Protein 5OQT (pdb70)

Sequence (483 aa):
LFRKKPIQLLMKESGAKGASLRKELGAFDLTMLGIGAIIGTGIFVLTGVAAAEHAGPALVLSFILSGLACVFAALCYAEFASTVPVSGSAYTYSYATFGELIAWILGWDLILEYGVASSAVAVGWSGYFQGLLSGELPKALTSAYDPAKGTFIDLPAIIIVLFITFLLNLGAKKSARFNAVIVAIKVAVVLLFLAVGVWYVKPENWTPFMPYGFSGVATGAATVFFAYIGFDAVSTAAEEVRNPQRDMPIGIIVSLLVCTLLYIAVSLVLTGIVPYEQLNVKNPVAFALNYIHQDWVAGFISLGAIAGITTVLLVMMYGQTRLFYAISRDGLLPKVFARISPTRQVPYVNTWLTGAAVAVFAGIIPLNKLAELTNIGTLFAFITVSIGVLVLRKTQPDLKRAFRVPFVPVVPILAVLFCGYLVLQLPAMTWIGFVSWLLIGLVIYFIYGRKHSELNMLGNMNVFMAVLGIILFSGFLAAYFSH

InterPro domains:
  IPR002293 Amino acid/polyamine transporter I [PF13520] (27-433)

Radius of gyration: 21.96 Å; Cα contacts (8 Å, |Δi|>4): 855; chains: 2; bounding box: 54×54×60 Å

Foldseek 3Di:
DQAADALVVLCVVQCVVLVVAAADDFLVLLLLQQLLQQAALLLFFLLLQLLQPFFPLLLLVLLVLLLLLVLLLLLLQLQVCLQRVGLAFLLNLCRHQGRDVRSLLLLLLLLLLLLLLLLLLLLLLLQLVCVLCVCPHDDQQCCAADDPDGHHWNVSSLVLLVVLLVVVVVVDDDDSVVSVVLSCLQVVLLVLLLVVLVVQFACVLCVCPGVVHVLSSLLSSLLSSSSQPRLRLSSNCSSHHDNSSNSSSSSSNVSSVVVSVSSSSSSNSLSRQDRSNPSNGSGSSLVSCVSVPVNVSSSSSSVSNNSSSSSNSNSSLVNSQVSVVVCCQQQLDPWDWDAPDPPRIDTDDPSVVSSNSSSVCSIHPHSRLSSLLSSLSVLVSSLSSLVSQLSCCVPVVVGDGPRHNPDNNVSSVVSNVSSVSSNVSGDPVSCVVSVVSSVVSVVSCVVGVCRGDPVD/DVVVVVVVVVVVVVCVVVVVVVVVPDD

Organism: Geobacillus kaustophilus (strain HTA426) (NCBI:txid235909)

Secondary structure (DSSP, 8-state):
---PPPHHHHHHHHHHHTSSS---B-HHHHHHHHHHHHSSHIIIIIHHHHIIIIIGGGHHHHHHHHHHHHHHHHHHHHHHHHHS-SS--HHHHHHHHT-HHHHHHHHHHHHHHHHHHHHHHHHHHHHHHHHHH------GGGSS---SSS----HHHHHHHHHHHHHHHHT----HHHHHHHHHHHHHHHHHHHHHHGGG--GGGTSS--TTHHHHHHHHHHHTTGGGTTGGGGGGGGGGBSSHHHHHHHHHHHHHHHHHHHHHHHHHHHHHHS-GGG--SSSHHHHHHHHTT-HHHHHHHHHHHHHHHHHHHHHHHHHHHHHHHHHHHTTSSPPEEEEEETTEEEEE--HHHHHHHHHHHHHHS-HHHHHHHHHHHHHHHHHHHHHHHHHHHHSSTTS--SS--SSTTHHHHHHHHHHHHHHTTS-TTHHHHHHHHHHHHHHHIIIIITSSTT--/--HHHHHHHHHHHHHHHHHHHHHHS--

Nearest PDB structures (foldseek):
  5oqt-assembly1_A  TM=1.002E+00  e=1.390E-64  Geobacillus kaustophilus HTA426
  6f34-assembly1_A  TM=1.001E+00  e=1.609E-62  Geobacillus kaustophilus HTA426
  3gi8-assembly1_C  TM=8.543E-01  e=3.246E-16  Methanocaldococcus jannaschii
  3gi9-assembly1_C  TM=8.121E-01  e=2.290E-16  Methanocaldococcus jannaschii
  6irs-assembly1_B  TM=8.116E-01  e=5.097E-14  Homo sapiens

Solvent-accessible surface area: 20374 Å² total

Structure (mmCIF, N/CA/C/O backbone):
data_5OQT
#
_entry.id   5OQT
#
_cell.length_a   76.923
_cell.length_b   83.148
_cell.length_c   119.744
_cell.angle_alpha   90.00
_cell.angle_beta   90.00
_cell.angle_gamma   90.00
#
_symmetry.space_group_name_H-M   'P 21 21 21'
#
loop_
_entity.id
_entity.type
_entity.pdbx_description
1 polymer 'Amino acid transporter'
2 polymer 'Uncharacterized protein YneM'
3 non-polymer '(2R)-2,3-dihydroxypropyl (9Z)-octadec-9-enoate'
4 non-polymer 'ACETATE ION'
5 non-polymer 'CHLORIDE ION'
6 non-polymer ALANINE
7 non-polymer CHOLESTEROL
8 water water
#
loop_
_atom_site.group_PDB
_atom_site.id
_atom_site.type_symbol
_atom_site.label_atom_id
_atom_site.label_alt_id
_atom_site.label_comp_id
_atom_site.label_asym_id
_atom_site.label_entity_id
_atom_site.label_seq_id
_atom_site.pdbx_PDB_ins_code
_atom_site.Cartn_x
_atom_site.Cartn_y
_atom_site.Cartn_z
_atom_site.occupancy
_atom_site.B_iso_or_equiv
_atom_site.auth_seq_id
_atom_site.auth_comp_id
_atom_site.auth_asym_id
_atom_site.auth_atom_id
_atom_site.pdbx_PDB_model_num
ATOM 1 N N . LEU A 1 3 ? -9.192 -25.427 4.732 1.00 107.52 3 LEU A N 1
ATOM 2 C CA . LEU A 1 3 ? -9.127 -25.063 6.148 1.00 105.54 3 LEU A CA 1
ATOM 3 C C . LEU A 1 3 ? -8.431 -23.723 6.366 1.00 108.12 3 LEU A C 1
ATOM 4 O O . LEU A 1 3 ? -9.021 -22.831 6.976 1.00 106.45 3 LEU A O 1
ATOM 9 N N . PHE A 1 4 ? -7.177 -23.579 5.881 1.00 104.87 4 PHE A N 1
ATOM 10 C CA . PHE A 1 4 ? -6.407 -22.337 6.027 1.00 102.65 4 PHE A CA 1
ATOM 11 C C . PHE A 1 4 ? -6.453 -21.448 4.738 1.00 102.36 4 PHE A C 1
ATOM 12 O O . PHE A 1 4 ? -5.505 -20.709 4.453 1.00 101.34 4 PHE A O 1
ATOM 20 N N . ARG A 1 5 ? -7.601 -21.486 4.012 1.00 96.29 5 ARG A N 1
ATOM 21 C CA . ARG A 1 5 ? -7.880 -20.685 2.815 1.00 95.27 5 ARG A CA 1
ATOM 22 C C . ARG A 1 5 ? -7.993 -19.180 3.143 1.00 93.67 5 ARG A C 1
ATOM 23 O O . ARG A 1 5 ? -9.031 -18.704 3.617 1.00 92.00 5 ARG A O 1
ATOM 31 N N . LYS A 1 6 ? -6.881 -18.453 2.910 1.00 86.96 6 LYS A N 1
ATOM 32 C CA . LYS A 1 6 ? -6.696 -17.019 3.164 1.00 83.60 6 LYS A CA 1
ATOM 33 C C . LYS A 1 6 ? -7.590 -16.128 2.300 1.00 87.98 6 LYS A C 1
ATOM 34 O O . LYS A 1 6 ? -7.897 -16.478 1.161 1.00 91.10 6 LYS A O 1
ATOM 40 N N . LYS A 1 7 ? -7.971 -14.958 2.832 1.00 81.90 7 LYS A N 1
ATOM 41 C CA . LYS A 1 7 ? -8.788 -13.960 2.144 1.00 81.54 7 LYS A CA 1
ATOM 42 C C . LYS A 1 7 ? -7.848 -12.913 1.521 1.00 86.67 7 LYS A C 1
ATOM 43 O O . LYS A 1 7 ? -7.085 -12.281 2.260 1.00 84.12 7 LYS A O 1
ATOM 49 N N . PRO A 1 8 ? -7.853 -12.735 0.170 1.00 86.80 8 PRO A N 1
ATOM 50 C CA . PRO A 1 8 ? -6.934 -11.749 -0.441 1.00 87.28 8 PRO A CA 1
ATOM 51 C C . PRO A 1 8 ? -7.222 -10.318 -0.001 1.00 90.47 8 PRO A C 1
ATOM 52 O O . PRO A 1 8 ? -8.386 -9.919 0.071 1.00 89.90 8 PRO A O 1
ATOM 56 N N . ILE A 1 9 ? -6.160 -9.565 0.337 1.00 86.59 9 ILE A N 1
ATOM 57 C CA . ILE A 1 9 ? -6.270 -8.188 0.810 1.00 85.77 9 ILE A CA 1
ATOM 58 C C . ILE A 1 9 ? -7.047 -7.324 -0.217 1.00 92.58 9 ILE A C 1
ATOM 59 O O . ILE A 1 9 ? -7.927 -6.573 0.199 1.00 91.55 9 ILE A O 1
ATOM 64 N N . GLN A 1 10 ? -6.823 -7.531 -1.535 1.00 92.68 10 GLN A N 1
ATOM 65 C CA . GLN A 1 10 ? -7.534 -6.839 -2.630 1.00 94.65 10 GLN A CA 1
ATOM 66 C C . GLN A 1 10 ? -9.068 -6.890 -2.443 1.00 98.29 10 GLN A C 1
ATOM 67 O O . GLN A 1 10 ? -9.747 -5.894 -2.707 1.00 97.77 10 GLN A O 1
ATOM 73 N N . LEU A 1 11 ? -9.598 -8.059 -1.992 1.00 94.82 11 LEU A N 1
ATOM 74 C CA . LEU A 1 11 ? -11.023 -8.314 -1.749 1.00 94.53 11 LEU A CA 1
ATOM 75 C C . LEU A 1 11 ? -11.542 -7.511 -0.549 1.00 96.83 11 LEU A C 1
ATOM 76 O O . LEU A 1 11 ? -12.667 -7.008 -0.594 1.00 96.67 11 LEU A O 1
ATOM 81 N N . LEU A 1 12 ? -10.721 -7.380 0.508 1.00 91.98 12 LEU A N 1
ATOM 82 C CA . LEU A 1 12 ? -11.062 -6.615 1.714 1.00 90.42 12 LEU A CA 1
ATOM 83 C C . LEU A 1 12 ? -11.128 -5.116 1.417 1.00 96.77 12 LEU A C 1
ATOM 84 O O . LEU A 1 12 ? -11.906 -4.403 2.053 1.00 95.60 12 LEU A O 1
ATOM 89 N N . MET A 1 13 ? -10.324 -4.654 0.435 1.00 95.89 13 MET A N 1
ATOM 90 C CA . MET A 1 13 ? -10.272 -3.264 -0.017 1.00 97.11 13 MET A CA 1
ATOM 91 C C . MET A 1 13 ? -11.574 -2.910 -0.749 1.00 102.21 13 MET A C 1
ATOM 92 O O . MET A 1 13 ? -12.088 -1.808 -0.564 1.00 100.88 13 MET A O 1
ATOM 97 N N . LYS A 1 14 ? -12.093 -3.849 -1.580 1.00 101.27 14 LYS A N 1
ATOM 98 C CA . LYS A 1 14 ? -13.322 -3.712 -2.373 1.00 103.26 14 LYS A CA 1
ATOM 99 C C . LYS A 1 14 ? -14.582 -3.549 -1.517 1.00 107.00 14 LYS A C 1
ATOM 100 O O . LYS A 1 14 ? -15.423 -2.712 -1.841 1.00 107.49 14 LYS A O 1
ATOM 106 N N . GLU A 1 15 ? -14.722 -4.352 -0.445 1.00 102.72 15 GLU A N 1
ATOM 107 C CA . GLU A 1 15 ? -15.872 -4.300 0.470 1.00 102.20 15 GLU A CA 1
ATOM 108 C C . GLU A 1 15 ? -15.868 -3.003 1.298 1.00 106.41 15 GLU A C 1
ATOM 109 O O . GLU A 1 15 ? -16.925 -2.388 1.485 1.00 106.20 15 GLU A O 1
ATOM 115 N N . SER A 1 16 ? -14.666 -2.577 1.751 1.00 102.81 16 SER A N 1
ATOM 116 C CA . SER A 1 16 ? -14.420 -1.341 2.499 1.00 101.81 16 SER A CA 1
ATOM 117 C C . SER A 1 16 ? -14.622 -0.134 1.569 1.00 110.02 16 SER A C 1
ATOM 118 O O . SER A 1 16 ? -15.104 0.910 2.007 1.00 109.71 16 SER A O 1
ATOM 121 N N . GLY A 1 17 ? -14.259 -0.308 0.300 1.00 110.18 17 GLY A N 1
ATOM 122 C CA . GLY A 1 17 ? -14.387 0.706 -0.740 1.00 113.25 17 GLY A CA 1
ATOM 123 C C . GLY A 1 17 ? -15.801 0.887 -1.257 1.00 121.60 17 GLY A C 1
ATOM 124 O O . GLY A 1 17 ? -16.097 1.909 -1.884 1.00 123.10 17 GLY A O 1
ATOM 125 N N . ALA A 1 18 ? -16.679 -0.115 -1.019 1.00 119.53 18 ALA A N 1
ATOM 126 C CA . ALA A 1 18 ? -18.090 -0.091 -1.422 1.00 121.51 18 ALA A CA 1
ATOM 127 C C . ALA A 1 18 ? -18.945 0.483 -0.289 1.00 125.37 18 ALA A C 1
ATOM 128 O O . ALA A 1 18 ? -19.908 1.205 -0.555 1.00 126.91 18 ALA A O 1
ATOM 130 N N . LYS A 1 19 ? -18.585 0.166 0.969 1.00 119.43 19 LYS A N 1
ATOM 131 C CA . LYS A 1 19 ? -19.272 0.661 2.159 1.00 118.14 19 LYS A CA 1
ATOM 132 C C . LYS A 1 19 ? -18.949 2.142 2.409 1.00 122.00 19 LYS A C 1
ATOM 133 O O . LYS A 1 19 ? -19.846 2.909 2.753 1.00 122.42 19 LYS A O 1
ATOM 139 N N . GLY A 1 20 ? -17.682 2.518 2.230 1.00 117.69 20 GLY A N 1
ATOM 140 C CA . GLY A 1 20 ? -17.201 3.877 2.460 1.00 117.15 20 GLY A CA 1
ATOM 141 C C . GLY A 1 20 ? -17.109 4.775 1.244 1.00 122.78 20 GLY A C 1
ATOM 142 O O . GLY A 1 20 ? -16.365 5.760 1.267 1.00 122.24 20 GLY A O 1
ATOM 143 N N . ALA A 1 21 ? -17.870 4.455 0.183 1.00 121.19 21 ALA A N 1
ATOM 144 C CA . ALA A 1 21 ? -17.906 5.240 -1.053 1.00 123.37 21 ALA A CA 1
ATOM 145 C C . ALA A 1 21 ? -18.767 6.487 -0.868 1.00 128.09 21 ALA A C 1
ATOM 146 O O . ALA A 1 21 ? -18.376 7.575 -1.297 1.00 128.93 21 ALA A O 1
ATOM 148 N N . SER A 1 22 ? -19.935 6.321 -0.220 1.00 124.19 22 SER A N 1
ATOM 149 C CA . SER A 1 22 ? -20.895 7.388 0.062 1.00 125.00 22 SER A CA 1
ATOM 150 C C . SER A 1 22 ? -20.434 8.298 1.213 1.00 126.32 22 SER A C 1
ATOM 151 O O . SER A 1 22 ? -20.547 9.523 1.099 1.00 127.51 22 SER A O 1
ATOM 154 N N . LEU A 1 23 ? -19.915 7.684 2.309 1.00 118.61 23 LEU A N 1
ATOM 155 C CA . LEU A 1 23 ? -19.424 8.297 3.552 1.00 115.56 23 LEU A CA 1
ATOM 156 C C . LEU A 1 23 ? -18.373 9.398 3.346 1.00 117.80 23 LEU A C 1
ATOM 157 O O . LEU A 1 23 ? -17.468 9.230 2.526 1.00 117.88 23 LEU A O 1
ATOM 162 N N . ARG A 1 24 ? -18.484 10.513 4.111 1.00 112.81 24 ARG A N 1
ATOM 163 C CA . ARG A 1 24 ? -17.554 11.652 4.051 1.00 112.16 24 ARG A CA 1
ATOM 164 C C . ARG A 1 24 ? -16.319 11.428 4.931 1.00 112.19 24 ARG A C 1
ATOM 165 O O . ARG A 1 24 ? -16.428 10.893 6.041 1.00 110.26 24 ARG A O 1
ATOM 173 N N . LYS A 1 25 ? -15.152 11.874 4.436 1.00 107.22 25 LYS A N 1
ATOM 174 C CA . LYS A 1 25 ? -13.872 11.739 5.123 1.00 104.36 25 LYS A CA 1
ATOM 175 C C . LYS A 1 25 ? -13.371 13.083 5.666 1.00 108.23 25 LYS A C 1
ATOM 176 O O . LYS A 1 25 ? -13.240 14.050 4.918 1.00 109.91 25 LYS A O 1
ATOM 182 N N . GLU A 1 26 ? -13.138 13.144 6.981 1.00 102.51 26 GLU A N 1
ATOM 183 C CA . GLU A 1 26 ? -12.673 14.337 7.692 1.00 102.06 26 GLU A CA 1
ATOM 184 C C . GLU A 1 26 ? -11.692 13.912 8.791 1.00 101.26 26 GLU A C 1
ATOM 185 O O . GLU A 1 26 ? -10.669 14.577 9.004 1.00 101.70 26 GLU A O 1
ATOM 191 N N . LEU A 1 27 ? -12.051 12.831 9.513 1.00 92.60 27 LEU A N 1
ATOM 192 C CA . LEU A 1 27 ? -11.340 12.261 10.651 1.00 88.76 27 LEU A CA 1
ATOM 193 C C . LEU A 1 27 ? -9.830 12.160 10.454 1.00 89.45 27 LEU A C 1
ATOM 194 O O . LEU A 1 27 ? -9.360 11.674 9.420 1.00 89.49 27 LEU A O 1
ATOM 199 N N . GLY A 1 28 ? -9.103 12.687 11.435 1.00 83.35 28 GLY A N 1
ATOM 200 C CA . GLY A 1 28 ? -7.647 12.674 11.475 1.00 82.25 28 GLY A CA 1
ATOM 201 C C . GLY A 1 28 ? -7.122 11.972 12.713 1.00 82.39 28 GLY A C 1
ATOM 202 O O . GLY A 1 28 ? -7.874 11.260 13.389 1.00 81.19 28 GLY A O 1
ATOM 203 N N . ALA A 1 29 ? -5.822 12.172 13.018 1.00 76.38 29 ALA A N 1
ATOM 204 C CA . ALA A 1 29 ? -5.134 11.565 14.161 1.00 73.10 29 ALA A CA 1
ATOM 205 C C . ALA A 1 29 ? -5.745 11.939 15.508 1.00 75.34 29 ALA A C 1
ATOM 206 O O . ALA A 1 29 ? -5.749 11.097 16.403 1.00 74.76 29 ALA A O 1
ATOM 208 N N . PHE A 1 30 ? -6.273 13.173 15.658 1.00 71.04 30 PHE A N 1
ATOM 209 C CA . PHE A 1 30 ? -6.891 13.606 16.911 1.00 69.80 30 PHE A CA 1
ATOM 210 C C . PHE A 1 30 ? -8.222 12.882 17.166 1.00 72.14 30 PHE A C 1
ATOM 211 O O . PHE A 1 30 ? -8.442 12.376 18.280 1.00 70.34 30 PHE A O 1
ATOM 219 N N . ASP A 1 31 ? -9.109 12.863 16.137 1.00 67.84 31 ASP A N 1
ATOM 220 C CA . ASP A 1 31 ? -10.443 12.257 16.183 1.00 66.80 31 ASP A CA 1
ATOM 221 C C . ASP A 1 31 ? -10.389 10.779 16.494 1.00 68.40 31 ASP A C 1
ATOM 222 O O . ASP A 1 31 ? -11.295 10.255 17.145 1.00 67.00 31 ASP A O 1
ATOM 227 N N . LEU A 1 32 ? -9.324 10.113 16.028 1.00 64.50 32 LEU A N 1
ATOM 228 C CA . LEU A 1 32 ? -9.086 8.691 16.247 1.00 62.77 32 LEU A CA 1
ATOM 229 C C . LEU A 1 32 ? -8.500 8.424 17.633 1.00 66.13 32 LEU A C 1
ATOM 230 O O . LEU A 1 32 ? -8.766 7.362 18.186 1.00 65.86 32 LEU A O 1
ATOM 235 N N . THR A 1 33 ? -7.750 9.390 18.219 1.00 62.91 33 THR A N 1
ATOM 236 C CA . THR A 1 33 ? -7.201 9.272 19.584 1.00 61.90 33 THR A CA 1
ATOM 237 C C . THR A 1 33 ? -8.376 9.322 20.581 1.00 65.57 33 THR A C 1
ATOM 238 O O . THR A 1 33 ? -8.354 8.620 21.590 1.00 62.84 33 THR A O 1
ATOM 242 N N . MET A 1 34 ? -9.404 10.152 20.264 1.00 64.73 34 MET A N 1
ATOM 243 C CA . MET A 1 34 ? -10.653 10.326 21.020 1.00 64.72 34 MET A CA 1
ATOM 244 C C . MET A 1 34 ? -11.456 9.043 20.961 1.00 67.03 34 MET A C 1
ATOM 245 O O . MET A 1 34 ? -11.968 8.601 21.985 1.00 65.85 34 MET A O 1
ATOM 250 N N . LEU A 1 35 ? -11.539 8.437 19.760 1.00 64.29 35 LEU A N 1
ATOM 251 C CA . LEU A 1 35 ? -12.208 7.168 19.492 1.00 64.58 35 LEU A CA 1
ATOM 252 C C . LEU A 1 35 ? -11.579 6.096 20.383 1.00 66.33 35 LEU A C 1
ATOM 253 O O . LEU A 1 35 ? -12.300 5.378 21.080 1.00 65.63 35 LEU A O 1
ATOM 258 N N . GLY A 1 36 ? -10.245 6.050 20.381 1.00 61.43 36 GLY A N 1
ATOM 259 C CA . GLY A 1 36 ? -9.441 5.141 21.187 1.00 59.91 36 GLY A CA 1
ATOM 260 C C . GLY A 1 36 ? -9.616 5.337 22.682 1.00 62.13 36 GLY A C 1
ATOM 261 O O . GLY A 1 36 ? -9.913 4.362 23.372 1.00 62.68 36 GLY A O 1
ATOM 262 N N . ILE A 1 37 ? -9.467 6.595 23.199 1.00 56.37 37 ILE A N 1
ATOM 263 C CA . ILE A 1 37 ? -9.618 6.919 24.638 1.00 54.98 37 ILE A CA 1
ATOM 264 C C . ILE A 1 37 ? -11.045 6.604 25.121 1.00 57.95 37 ILE A C 1
ATOM 265 O O . ILE A 1 37 ? -11.216 6.020 26.194 1.00 55.84 37 ILE A O 1
ATOM 270 N N . GLY A 1 38 ? -12.029 6.941 24.289 1.00 56.01 38 GLY A N 1
ATOM 271 C CA . GLY A 1 38 ? -13.437 6.647 24.531 1.00 56.42 38 GLY A CA 1
ATOM 272 C C . GLY A 1 38 ? -13.684 5.166 24.739 1.00 59.36 38 GLY A C 1
ATOM 273 O O . GLY A 1 38 ? -14.415 4.780 25.650 1.00 59.74 38 GLY A O 1
ATOM 274 N N . ALA A 1 39 ? -13.030 4.321 23.936 1.00 54.27 39 ALA A N 1
ATOM 275 C CA . ALA A 1 39 ? -13.163 2.878 24.060 1.00 53.41 39 ALA A CA 1
ATOM 276 C C . ALA A 1 39 ? -12.276 2.263 25.173 1.00 57.96 39 ALA A C 1
ATOM 277 O O . ALA A 1 39 ? -12.594 1.160 25.638 1.00 58.51 39 ALA A O 1
ATOM 279 N N . ILE A 1 40 ? -11.213 2.975 25.637 1.00 53.29 40 ILE A N 1
ATOM 280 C CA . ILE A 1 40 ? -10.289 2.440 26.656 1.00 52.21 40 ILE A CA 1
ATOM 281 C C . ILE A 1 40 ? -10.685 2.802 28.136 1.00 54.16 40 ILE A C 1
ATOM 282 O O . ILE A 1 40 ? -10.790 1.882 28.954 1.00 53.21 40 ILE A O 1
ATOM 287 N N . ILE A 1 41 ? -10.839 4.103 28.491 1.00 49.66 41 ILE A N 1
ATOM 288 C CA . ILE A 1 41 ? -11.176 4.512 29.872 1.00 48.43 41 ILE A CA 1
ATOM 289 C C . ILE A 1 41 ? -12.617 4.136 30.201 1.00 50.91 41 ILE A C 1
ATOM 290 O O . ILE A 1 41 ? -13.527 4.639 29.560 1.00 51.81 41 ILE A O 1
ATOM 295 N N . GLY A 1 42 ? -12.809 3.273 31.188 1.00 45.99 42 GLY A N 1
ATOM 296 C CA . GLY A 1 42 ? -14.138 2.837 31.607 1.00 46.51 42 GLY A CA 1
ATOM 297 C C . GLY A 1 42 ? -14.162 2.090 32.927 1.00 51.36 42 GLY A C 1
ATOM 298 O O . GLY A 1 42 ? -13.475 2.475 33.877 1.00 51.06 42 GLY A O 1
ATOM 299 N N . THR A 1 43 ? -14.927 0.987 32.973 1.00 48.82 43 THR A N 1
ATOM 300 C CA . THR A 1 43 ? -15.116 0.100 34.131 1.00 49.19 43 THR A CA 1
ATOM 301 C C . THR A 1 43 ? -13.809 -0.482 34.707 1.00 53.38 43 THR A C 1
ATOM 302 O O . THR A 1 43 ? -13.721 -0.703 35.923 1.00 53.68 43 THR A O 1
ATOM 306 N N . GLY A 1 44 ? -12.830 -0.725 33.842 1.00 48.75 44 GLY A N 1
ATOM 307 C CA . GLY A 1 44 ? -11.532 -1.261 34.230 1.00 47.85 44 GLY A CA 1
ATOM 308 C C . GLY A 1 44 ? -10.836 -0.418 35.276 1.00 50.65 44 GLY A C 1
ATOM 309 O O . GLY A 1 44 ? -10.534 -0.919 36.359 1.00 49.55 44 GLY A O 1
ATOM 310 N N . ILE A 1 45 ? -10.620 0.882 34.978 1.00 46.80 45 ILE A N 1
ATOM 311 C CA . ILE A 1 45 ? -9.958 1.819 35.898 1.00 45.91 45 ILE A CA 1
ATOM 312 C C . ILE A 1 45 ? -10.920 2.323 36.983 1.00 53.07 45 ILE A C 1
ATOM 313 O O . ILE A 1 45 ? -10.512 2.498 38.125 1.00 53.21 45 ILE A O 1
ATOM 318 N N . PHE A 1 46 ? -12.187 2.563 36.633 1.00 51.21 46 PHE A N 1
ATOM 319 C CA . PHE A 1 46 ? -13.143 3.083 37.591 1.00 52.18 46 PHE A CA 1
ATOM 320 C C . PHE A 1 46 ? -13.582 2.078 38.639 1.00 58.23 46 PHE A C 1
ATOM 321 O O . PHE A 1 46 ? -13.820 2.495 39.771 1.00 57.93 46 PHE A O 1
ATOM 329 N N . VAL A 1 47 ? -13.691 0.767 38.292 1.00 56.33 47 VAL A N 1
ATOM 330 C CA . VAL A 1 47 ? -14.166 -0.253 39.250 1.00 57.30 47 VAL A CA 1
ATOM 331 C C . VAL A 1 47 ? -13.104 -1.316 39.601 1.00 61.58 47 VAL A C 1
ATOM 332 O O . VAL A 1 47 ? -12.768 -1.445 40.776 1.00 61.45 47 VAL A O 1
ATOM 336 N N . LEU A 1 48 ? -12.607 -2.085 38.607 1.00 59.25 48 LEU A N 1
ATOM 337 C CA . LEU A 1 48 ? -11.642 -3.190 38.805 1.00 59.35 48 LEU A CA 1
ATOM 338 C C . LEU A 1 48 ? -10.422 -2.828 39.659 1.00 63.08 48 LEU A C 1
ATOM 339 O O . LEU A 1 48 ? -9.988 -3.654 40.452 1.00 64.46 48 LEU A O 1
ATOM 344 N N . THR A 1 49 ? -9.928 -1.588 39.542 1.00 58.10 49 THR A N 1
ATOM 345 C CA . THR A 1 49 ? -8.762 -1.047 40.237 1.00 57.83 49 THR A CA 1
ATOM 346 C C . THR A 1 49 ? -8.885 -1.175 41.784 1.00 63.71 49 THR A C 1
ATOM 347 O O . THR A 1 49 ? -7.912 -1.571 42.428 1.00 63.78 49 THR A O 1
ATOM 351 N N . GLY A 1 50 ? -10.073 -0.901 42.338 1.00 61.20 50 GLY A N 1
ATOM 352 C CA . GLY A 1 50 ? -10.351 -1.002 43.768 1.00 61.72 50 GLY A CA 1
ATOM 353 C C . GLY A 1 50 ? -10.262 -2.422 44.280 1.00 66.33 50 GLY A C 1
ATOM 354 O O . GLY A 1 50 ? -9.444 -2.714 45.156 1.00 66.12 50 GLY A O 1
ATOM 355 N N . VAL A 1 51 ? -11.081 -3.317 43.704 1.00 63.80 51 VAL A N 1
ATOM 356 C CA . VAL A 1 51 ? -11.136 -4.753 44.031 1.00 64.75 51 VAL A CA 1
ATOM 357 C C . VAL A 1 51 ? -9.759 -5.428 43.852 1.00 65.36 51 VAL A C 1
ATOM 358 O O . VAL A 1 51 ? -9.361 -6.212 44.715 1.00 63.74 51 VAL A O 1
ATOM 362 N N . ALA A 1 52 ? -9.051 -5.129 42.721 1.00 60.62 52 ALA A N 1
ATOM 363 C CA . ALA A 1 52 ? -7.728 -5.684 42.410 1.00 60.01 52 ALA A CA 1
ATOM 364 C C . ALA A 1 52 ? -6.650 -5.259 43.423 1.00 66.51 52 ALA A C 1
ATOM 365 O O . ALA A 1 52 ? -5.906 -6.122 43.887 1.00 67.22 52 ALA A O 1
ATOM 367 N N . ALA A 1 53 ? -6.600 -3.965 43.823 1.00 63.16 53 ALA A N 1
ATOM 368 C CA . ALA A 1 53 ? -5.646 -3.508 44.845 1.00 63.51 53 ALA A CA 1
ATOM 369 C C . ALA A 1 53 ? -5.927 -4.159 46.215 1.00 69.13 53 ALA A C 1
ATOM 370 O O . ALA A 1 53 ? -4.997 -4.565 46.899 1.00 69.63 53 ALA A O 1
ATOM 372 N N . ALA A 1 54 ? -7.208 -4.290 46.590 1.00 66.38 54 ALA A N 1
ATOM 373 C CA . ALA A 1 54 ? -7.622 -4.842 47.881 1.00 67.74 54 ALA A CA 1
ATOM 374 C C . ALA A 1 54 ? -7.418 -6.332 48.042 1.00 73.48 54 ALA A C 1
ATOM 375 O O . ALA A 1 54 ? -7.200 -6.779 49.166 1.00 74.50 54 ALA A O 1
ATOM 377 N N . GLU A 1 55 ? -7.532 -7.112 46.948 1.00 70.15 55 GLU A N 1
ATOM 378 C CA . GLU A 1 55 ? -7.481 -8.575 47.029 1.00 70.76 55 GLU A CA 1
ATOM 379 C C . GLU A 1 55 ? -6.375 -9.260 46.218 1.00 72.98 55 GLU A C 1
ATOM 380 O O . GLU A 1 55 ? -6.187 -10.466 46.375 1.00 73.52 55 GLU A O 1
ATOM 386 N N . HIS A 1 56 ? -5.653 -8.529 45.354 1.00 68.06 56 HIS A N 1
ATOM 387 C CA . HIS A 1 56 ? -4.618 -9.163 44.534 1.00 67.13 56 HIS A CA 1
ATOM 388 C C . HIS A 1 56 ? -3.208 -8.635 44.761 1.00 68.66 56 HIS A C 1
ATOM 389 O O . HIS A 1 56 ? -2.343 -9.435 45.081 1.00 69.03 56 HIS A O 1
ATOM 396 N N . ALA A 1 57 ? -2.962 -7.314 44.578 1.00 63.63 57 ALA A N 1
ATOM 397 C CA . ALA A 1 57 ? -1.618 -6.714 44.650 1.00 63.35 57 ALA A CA 1
ATOM 398 C C . ALA A 1 57 ? -1.331 -5.770 45.830 1.00 66.64 57 ALA A C 1
ATOM 399 O O . ALA A 1 57 ? -0.215 -5.789 46.365 1.00 66.51 57 ALA A O 1
ATOM 401 N N . GLY A 1 58 ? -2.305 -4.933 46.174 1.00 62.51 58 GLY A N 1
ATOM 402 C CA . GLY A 1 58 ? -2.163 -3.911 47.202 1.00 62.82 58 GLY A CA 1
ATOM 403 C C . GLY A 1 58 ? -1.598 -2.648 46.580 1.00 65.87 58 GLY A C 1
ATOM 404 O O . GLY A 1 58 ? -1.861 -2.378 45.404 1.00 63.80 58 GLY A O 1
ATOM 405 N N . PRO A 1 59 ? -0.760 -1.869 47.307 1.00 63.17 59 PRO A N 1
ATOM 406 C CA . PRO A 1 59 ? -0.153 -0.670 46.691 1.00 62.54 59 PRO A CA 1
ATOM 407 C C . PRO A 1 59 ? 0.658 -0.982 45.424 1.00 66.25 59 PRO A C 1
ATOM 408 O O . PRO A 1 59 ? 0.732 -0.137 44.527 1.00 65.82 59 PRO A O 1
ATOM 412 N N . ALA A 1 60 ? 1.212 -2.214 45.325 1.00 62.93 60 ALA A N 1
ATOM 413 C CA . ALA A 1 60 ? 2.006 -2.693 44.187 1.00 62.77 60 ALA A CA 1
ATOM 414 C C . ALA A 1 60 ? 1.195 -2.873 42.879 1.00 67.50 60 ALA A C 1
ATOM 415 O O . ALA A 1 60 ? 1.744 -3.336 41.874 1.00 66.35 60 ALA A O 1
ATOM 417 N N . LEU A 1 61 ? -0.100 -2.460 42.889 1.00 65.07 61 LEU A N 1
ATOM 418 C CA . LEU A 1 61 ? -1.015 -2.496 41.745 1.00 64.25 61 LEU A CA 1
ATOM 419 C C . LEU A 1 61 ? -0.454 -1.635 40.605 1.00 67.83 61 LEU A C 1
ATOM 420 O O . LEU A 1 61 ? -0.802 -1.842 39.436 1.00 67.15 61 LEU A O 1
ATOM 425 N N . VAL A 1 62 ? 0.447 -0.695 40.952 1.00 64.29 62 VAL A N 1
ATOM 426 C CA . VAL A 1 62 ? 1.131 0.169 39.995 1.00 63.42 62 VAL A CA 1
ATOM 427 C C . VAL A 1 62 ? 2.057 -0.671 39.066 1.00 67.13 62 VAL A C 1
ATOM 428 O O . VAL A 1 62 ? 2.072 -0.427 37.856 1.00 66.96 62 VAL A O 1
ATOM 432 N N . LEU A 1 63 ? 2.749 -1.706 39.620 1.00 63.24 63 LEU A N 1
ATOM 433 C CA . LEU A 1 63 ? 3.625 -2.614 38.859 1.00 62.87 63 LEU A CA 1
ATOM 434 C C . LEU A 1 63 ? 2.768 -3.584 38.067 1.00 64.93 63 LEU A C 1
ATOM 435 O O . LEU A 1 63 ? 3.169 -4.050 36.998 1.00 64.46 63 LEU A O 1
ATOM 440 N N . SER A 1 64 ? 1.582 -3.882 38.610 1.00 60.46 64 SER A N 1
ATOM 441 C CA . SER A 1 64 ? 0.560 -4.732 38.017 1.00 59.87 64 SER A CA 1
ATOM 442 C C . SER A 1 64 ? -0.069 -4.011 36.804 1.00 62.04 64 SER A C 1
ATOM 443 O O . SER A 1 64 ? -0.631 -4.662 35.927 1.00 61.89 64 SER A O 1
ATOM 446 N N . PHE A 1 65 ? 0.061 -2.674 36.747 1.00 56.78 65 PHE A N 1
ATOM 447 C CA . PHE A 1 65 ? -0.399 -1.870 35.619 1.00 55.33 65 PHE A CA 1
ATOM 448 C C . PHE A 1 65 ? 0.712 -1.732 34.605 1.00 57.31 65 PHE A C 1
ATOM 449 O O . PHE A 1 65 ? 0.432 -1.568 33.417 1.00 55.69 65 PHE A O 1
ATOM 457 N N . ILE A 1 66 ? 1.975 -1.766 35.075 1.00 54.07 66 ILE A N 1
ATOM 458 C CA . ILE A 1 66 ? 3.134 -1.661 34.193 1.00 54.47 66 ILE A CA 1
ATOM 459 C C . ILE A 1 66 ? 3.266 -2.936 33.350 1.00 60.40 66 ILE A C 1
ATOM 460 O O . ILE A 1 66 ? 3.251 -2.845 32.120 1.00 59.70 66 ILE A O 1
ATOM 465 N N . LEU A 1 67 ? 3.332 -4.115 34.012 1.00 58.71 67 LEU A N 1
ATOM 466 C CA . LEU A 1 67 ? 3.430 -5.434 33.370 1.00 58.91 67 LEU A CA 1
ATOM 467 C C . LEU A 1 67 ? 2.297 -5.619 32.340 1.00 63.32 67 LEU A C 1
ATOM 468 O O . LEU A 1 67 ? 2.574 -5.898 31.172 1.00 62.14 67 LEU A O 1
ATOM 473 N N . SER A 1 68 ? 1.039 -5.402 32.784 1.00 60.98 68 SER A N 1
ATOM 474 C CA . SER A 1 68 ? -0.197 -5.478 31.997 1.00 60.53 68 SER A CA 1
ATOM 475 C C . SER A 1 68 ? -0.186 -4.457 30.830 1.00 63.59 68 SER A C 1
ATOM 476 O O . SER A 1 68 ? -0.638 -4.791 29.726 1.00 62.39 68 SER A O 1
ATOM 479 N N . GLY A 1 69 ? 0.340 -3.248 31.106 1.00 59.13 69 GLY A N 1
ATOM 480 C CA . GLY A 1 69 ? 0.471 -2.142 30.165 1.00 57.87 69 GLY A CA 1
ATOM 481 C C . GLY A 1 69 ? 1.488 -2.414 29.083 1.00 61.47 69 GLY A C 1
ATOM 482 O O . GLY A 1 69 ? 1.288 -1.994 27.945 1.00 61.48 69 GLY A O 1
ATOM 483 N N . LEU A 1 70 ? 2.578 -3.129 29.427 1.00 58.30 70 LEU A N 1
ATOM 484 C CA . LEU A 1 70 ? 3.639 -3.509 28.491 1.00 59.19 70 LEU A CA 1
ATOM 485 C C . LEU A 1 70 ? 3.173 -4.584 27.535 1.00 64.68 70 LEU A C 1
ATOM 486 O O . LEU A 1 70 ? 3.565 -4.563 26.373 1.00 65.90 70 LEU A O 1
ATOM 491 N N . ALA A 1 71 ? 2.332 -5.517 28.015 1.00 61.28 71 ALA A N 1
ATOM 492 C CA . ALA A 1 71 ? 1.758 -6.600 27.220 1.00 61.06 71 ALA A CA 1
ATOM 493 C C . ALA A 1 71 ? 0.854 -6.011 26.123 1.00 65.49 71 ALA A C 1
ATOM 494 O O . ALA A 1 71 ? 0.900 -6.470 24.980 1.00 65.30 71 ALA A O 1
ATOM 496 N N . CYS A 1 72 ? 0.092 -4.948 26.461 1.00 62.28 72 CYS A N 1
ATOM 497 C CA . CYS A 1 72 ? -0.795 -4.261 25.525 1.00 61.98 72 CYS A CA 1
ATOM 498 C C . CYS A 1 72 ? -0.059 -3.369 24.558 1.00 64.07 72 CYS A C 1
ATOM 499 O O .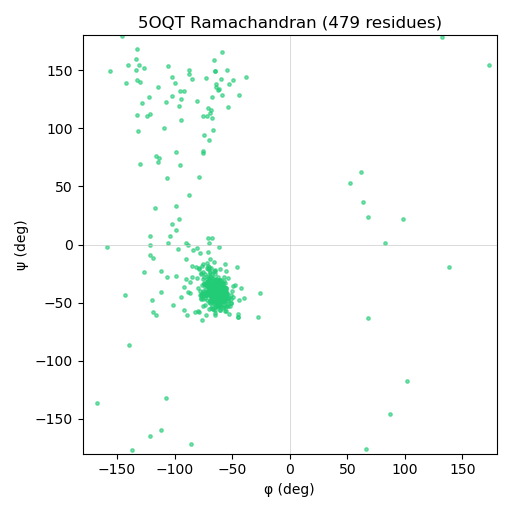 CYS A 1 72 ? -0.494 -3.285 23.415 1.00 64.16 72 CYS A O 1
ATOM 502 N N . VAL A 1 73 ? 1.044 -2.712 24.984 1.00 58.51 73 VAL A N 1
ATOM 503 C CA . VAL A 1 73 ? 1.846 -1.872 24.080 1.00 57.57 73 VAL A CA 1
ATOM 504 C C . VAL A 1 73 ? 2.392 -2.743 22.946 1.00 60.99 73 VAL A C 1
ATOM 505 O O . VAL A 1 73 ? 2.113 -2.448 21.784 1.00 62.05 73 VAL A O 1
ATOM 509 N N . PHE A 1 74 ? 3.069 -3.863 23.283 1.00 55.19 74 PHE A N 1
ATOM 510 C CA . PHE A 1 74 ? 3.619 -4.780 22.288 1.00 54.72 74 PHE A CA 1
ATOM 511 C C . PHE A 1 74 ? 2.545 -5.331 21.351 1.00 58.21 74 PHE A C 1
ATOM 512 O O . PHE A 1 74 ? 2.820 -5.554 20.171 1.00 58.42 74 PHE A O 1
ATOM 520 N N . ALA A 1 75 ? 1.320 -5.526 21.874 1.00 54.12 75 ALA A N 1
ATOM 521 C CA . ALA A 1 75 ? 0.176 -6.024 21.115 1.00 53.63 75 ALA A CA 1
ATOM 522 C C . ALA A 1 75 ? -0.422 -4.930 20.216 1.00 58.20 75 ALA A C 1
ATOM 523 O O . ALA A 1 75 ? -0.724 -5.212 19.053 1.00 58.93 75 ALA A O 1
ATOM 525 N N . ALA A 1 76 ? -0.574 -3.685 20.739 1.00 53.76 76 ALA A N 1
ATOM 526 C CA . ALA A 1 76 ? -1.115 -2.532 20.008 1.00 53.48 76 ALA A CA 1
ATOM 527 C C . ALA A 1 76 ? -0.234 -2.168 18.832 1.00 59.84 76 ALA A C 1
ATOM 528 O O . ALA A 1 76 ? -0.762 -1.805 17.774 1.00 61.05 76 ALA A O 1
ATOM 530 N N . LEU A 1 77 ? 1.104 -2.309 18.995 1.00 56.73 77 LEU A N 1
ATOM 531 C CA . LEU A 1 77 ? 2.079 -2.071 17.925 1.00 58.35 77 LEU A CA 1
ATOM 532 C C . LEU A 1 77 ? 1.812 -2.977 16.703 1.00 64.28 77 LEU A C 1
ATOM 533 O O . LEU A 1 77 ? 1.989 -2.536 15.567 1.00 64.57 77 LEU A O 1
ATOM 538 N N . CYS A 1 78 ? 1.346 -4.225 16.953 1.00 61.31 78 CYS A N 1
ATOM 539 C CA . CYS A 1 78 ? 0.992 -5.221 15.943 1.00 62.05 78 CYS A CA 1
ATOM 540 C C . CYS A 1 78 ? -0.287 -4.845 15.220 1.00 66.36 78 CYS A C 1
ATOM 541 O O . CYS A 1 78 ? -0.358 -4.991 13.991 1.00 66.51 78 CYS A O 1
ATOM 544 N N . TYR A 1 79 ? -1.298 -4.357 15.987 1.00 61.89 79 TYR A N 1
ATOM 545 C CA . TYR A 1 79 ? -2.586 -3.889 15.469 1.00 61.45 79 TYR A CA 1
ATOM 546 C C . TYR A 1 79 ? -2.391 -2.656 14.561 1.00 66.08 79 TYR A C 1
ATOM 547 O O . TYR A 1 79 ? -3.063 -2.532 13.525 1.00 66.52 79 TYR A O 1
ATOM 556 N N . ALA A 1 80 ? -1.453 -1.763 14.947 1.00 61.46 80 ALA A N 1
ATOM 557 C CA . ALA A 1 80 ? -1.111 -0.572 14.176 1.00 61.62 80 ALA A CA 1
ATOM 558 C C . ALA A 1 80 ? -0.476 -0.955 12.837 1.00 65.77 80 ALA A C 1
ATOM 559 O O . ALA A 1 80 ? -0.830 -0.357 11.824 1.00 65.99 80 ALA A O 1
ATOM 561 N N . GLU A 1 81 ? 0.396 -1.993 12.808 1.00 62.39 81 GLU A N 1
ATOM 562 C CA . GLU A 1 81 ? 0.962 -2.443 11.538 1.00 64.09 81 GLU A CA 1
ATOM 563 C C . GLU A 1 81 ? -0.150 -3.018 10.642 1.00 68.71 81 GLU A C 1
ATOM 564 O O . GLU A 1 81 ? -0.103 -2.835 9.425 1.00 70.15 81 GLU A O 1
ATOM 570 N N . PHE A 1 82 ? -1.177 -3.646 11.253 1.00 63.88 82 PHE A N 1
ATOM 571 C CA . PHE A 1 82 ? -2.314 -4.213 10.529 1.00 64.24 82 PHE A CA 1
ATOM 572 C C . PHE A 1 82 ? -3.290 -3.160 10.002 1.00 68.19 82 PHE A C 1
ATOM 573 O O . PHE A 1 82 ? -3.880 -3.363 8.947 1.00 68.08 82 PHE A O 1
ATOM 581 N N . ALA A 1 83 ? -3.478 -2.054 10.741 1.00 65.21 83 ALA A N 1
ATOM 582 C CA . ALA A 1 83 ? -4.369 -0.957 10.356 1.00 65.74 83 ALA A CA 1
ATOM 583 C C . ALA A 1 83 ? -3.697 -0.110 9.282 1.00 73.42 83 ALA A C 1
ATOM 584 O O . ALA A 1 83 ? -4.377 0.530 8.477 1.00 74.81 83 ALA A O 1
ATOM 586 N N . SER A 1 84 ? -2.355 -0.120 9.258 1.00 70.75 84 SER A N 1
ATOM 587 C CA . SER A 1 84 ? -1.565 0.587 8.260 1.00 72.13 84 SER A CA 1
ATOM 588 C C . SER A 1 84 ? -1.590 -0.200 6.937 1.00 79.05 84 SER A C 1
ATOM 589 O O . SER A 1 84 ? -1.817 0.406 5.884 1.00 80.56 84 SER A O 1
ATOM 592 N N . THR A 1 85 ? -1.385 -1.549 6.998 1.00 75.54 85 THR A N 1
ATOM 593 C CA . THR A 1 85 ? -1.344 -2.446 5.829 1.00 77.37 85 THR A CA 1
ATOM 594 C C . THR A 1 85 ? -2.713 -2.800 5.226 1.00 81.93 85 THR A C 1
ATOM 595 O O . THR A 1 85 ? -2.842 -2.830 3.993 1.00 84.39 85 THR A O 1
ATOM 599 N N . VAL A 1 86 ? -3.710 -3.109 6.083 1.00 75.33 86 VAL A N 1
ATOM 600 C CA . VAL A 1 86 ? -5.082 -3.443 5.685 1.00 74.86 86 VAL A CA 1
ATOM 601 C C . VAL A 1 86 ? -5.996 -2.333 6.266 1.00 77.58 86 VAL A C 1
ATOM 602 O O . VAL A 1 86 ? -6.645 -2.562 7.291 1.00 75.89 86 VAL A O 1
ATOM 606 N N . PRO A 1 87 ? -6.031 -1.106 5.670 1.00 74.83 87 PRO A N 1
ATOM 607 C CA . PRO A 1 87 ? -6.836 -0.027 6.268 1.00 73.90 87 PRO A CA 1
ATOM 608 C C . PRO A 1 87 ? -8.340 -0.109 5.995 1.00 78.17 87 PRO A C 1
ATOM 609 O O . PRO A 1 87 ? -8.945 0.839 5.482 1.00 78.61 87 PRO A O 1
ATOM 613 N N . VAL A 1 88 ? -8.944 -1.231 6.393 1.00 74.57 88 VAL A N 1
ATOM 614 C CA . VAL A 1 88 ? -10.366 -1.519 6.221 1.00 75.59 88 VAL A CA 1
ATOM 615 C C . VAL A 1 88 ? -11.099 -1.402 7.557 1.00 81.59 88 VAL A C 1
ATOM 616 O O . VAL A 1 88 ? -10.482 -1.587 8.620 1.00 79.96 88 VAL A O 1
ATOM 620 N N . SER A 1 89 ? -12.416 -1.103 7.517 1.00 80.71 89 SER A N 1
ATOM 621 C CA . SER A 1 89 ? -13.205 -1.018 8.754 1.00 80.05 89 SER A CA 1
ATOM 622 C C . SER A 1 89 ? -13.385 -2.408 9.349 1.00 82.85 89 SER A C 1
ATOM 623 O O . SER A 1 89 ? -14.328 -3.117 8.989 1.00 83.61 89 SER A O 1
ATOM 626 N N . GLY A 1 90 ? -12.447 -2.797 10.206 1.00 77.87 90 GLY A N 1
ATOM 627 C CA . GLY A 1 90 ? -12.453 -4.107 10.850 1.00 77.21 90 GLY A CA 1
ATOM 628 C C . GLY A 1 90 ? -11.214 -4.405 11.664 1.00 79.76 90 GLY A C 1
ATOM 629 O O . GLY A 1 90 ? -10.141 -3.855 11.394 1.00 79.45 90 GLY A O 1
ATOM 630 N N . SER A 1 91 ? -11.364 -5.293 12.666 1.00 75.19 91 SER A N 1
ATOM 631 C CA . SER A 1 91 ? -10.301 -5.711 13.587 1.00 73.48 91 SER A CA 1
ATOM 632 C C . SER A 1 91 ? -9.886 -7.178 13.372 1.00 74.72 91 SER A C 1
ATOM 633 O O . SER A 1 91 ? -10.136 -7.731 12.295 1.00 74.94 91 SER A O 1
ATOM 636 N N . ALA A 1 92 ? -9.247 -7.781 14.411 1.00 68.34 92 ALA A N 1
ATOM 637 C CA . ALA A 1 92 ? -8.690 -9.133 14.532 1.00 67.54 92 ALA A CA 1
ATOM 638 C C . ALA A 1 92 ? -9.316 -10.215 13.633 1.00 71.98 92 ALA A C 1
ATOM 639 O O . ALA A 1 92 ? -8.568 -11.038 13.099 1.00 72.63 92 ALA A O 1
ATOM 641 N N . TYR A 1 93 ? -10.662 -10.241 13.477 1.00 67.66 93 TYR A N 1
ATOM 642 C CA . TYR A 1 93 ? -11.328 -11.230 12.618 1.00 68.30 93 TYR A CA 1
ATOM 643 C C . TYR A 1 93 ? -10.852 -11.116 11.162 1.00 73.28 93 TYR A C 1
ATOM 644 O O . TYR A 1 93 ? -10.472 -12.132 10.572 1.00 74.23 93 TYR A O 1
ATOM 653 N N . THR A 1 94 ? -10.848 -9.874 10.610 1.00 68.64 94 THR A N 1
ATOM 654 C CA . THR A 1 94 ? -10.409 -9.557 9.251 1.00 68.92 94 THR A CA 1
ATOM 655 C C . THR A 1 94 ? -8.912 -9.830 9.067 1.00 70.90 94 THR A C 1
ATOM 656 O O . THR A 1 94 ? -8.522 -10.383 8.042 1.00 72.94 94 THR A O 1
ATOM 660 N N . TYR A 1 95 ? -8.083 -9.450 10.044 1.00 64.17 95 TYR A N 1
ATOM 661 C CA . TYR A 1 95 ? -6.634 -9.639 9.982 1.00 63.34 95 TYR A CA 1
ATOM 662 C C . TYR A 1 95 ? -6.235 -11.105 9.897 1.00 65.64 95 TYR A C 1
ATOM 663 O O . TYR A 1 95 ? -5.389 -11.444 9.066 1.00 66.60 95 TYR A O 1
ATOM 672 N N . SER A 1 96 ? -6.867 -11.978 10.723 1.00 59.67 96 SER A N 1
ATOM 673 C CA . SER A 1 96 ? -6.603 -13.425 10.748 1.00 59.21 96 SER A CA 1
ATOM 674 C C . SER A 1 96 ? -7.019 -14.094 9.448 1.00 64.45 96 SER A C 1
ATOM 675 O O . SER A 1 96 ? -6.362 -15.043 9.022 1.00 65.13 96 SER A O 1
ATOM 678 N N . TYR A 1 97 ? -8.112 -13.613 8.827 1.00 61.02 97 TYR A N 1
ATOM 679 C CA . TYR A 1 97 ? -8.623 -14.144 7.567 1.00 62.69 97 TYR A CA 1
ATOM 680 C C . TYR A 1 97 ? -7.640 -13.880 6.418 1.00 66.89 97 TYR A C 1
ATOM 681 O O . TYR A 1 97 ? -7.463 -14.736 5.555 1.00 66.54 97 TYR A O 1
ATOM 690 N N . ALA A 1 98 ? -6.970 -12.728 6.442 1.00 63.99 98 ALA A N 1
ATOM 691 C CA . ALA A 1 98 ? -6.001 -12.365 5.419 1.00 65.89 98 ALA A CA 1
ATOM 692 C C . ALA A 1 98 ? -4.654 -13.070 5.595 1.00 72.09 98 ALA A C 1
ATOM 693 O O . ALA A 1 98 ? -4.052 -13.485 4.599 1.00 73.60 98 ALA A O 1
ATOM 695 N N . THR A 1 99 ? -4.180 -13.199 6.856 1.00 68.61 99 THR A N 1
ATOM 696 C CA . THR A 1 99 ? -2.884 -13.799 7.179 1.00 69.57 99 THR A CA 1
ATOM 697 C C . THR A 1 99 ? -2.931 -15.305 7.390 1.00 76.56 99 THR A C 1
ATOM 698 O O . THR A 1 99 ? -2.232 -16.034 6.689 1.00 78.34 99 THR A O 1
ATOM 702 N N . PHE A 1 100 ? -3.699 -15.774 8.381 1.00 73.53 100 PHE A N 1
ATOM 703 C CA . PHE A 1 100 ? -3.773 -17.204 8.678 1.00 74.57 100 PHE A CA 1
ATOM 704 C C . PHE A 1 100 ? -4.680 -17.974 7.716 1.00 80.92 100 PHE A C 1
ATOM 705 O O . PHE A 1 100 ? -4.221 -18.915 7.068 1.00 82.90 100 PHE A O 1
ATOM 713 N N . GLY A 1 101 ? -5.946 -17.575 7.645 1.00 76.97 101 GLY A N 1
ATOM 714 C CA . GLY A 1 101 ? -6.950 -18.236 6.826 1.00 78.57 101 GLY A CA 1
ATOM 715 C C . GLY A 1 101 ? -8.231 -18.490 7.594 1.00 82.78 101 GLY A C 1
ATOM 716 O O . GLY A 1 101 ? -8.320 -18.202 8.794 1.00 80.73 101 GLY A O 1
ATOM 717 N N . GLU A 1 102 ? -9.218 -19.064 6.895 1.00 80.88 102 GLU A N 1
ATOM 718 C CA . GLU A 1 102 ? -10.578 -19.330 7.362 1.00 80.82 102 GLU A CA 1
ATOM 719 C C . GLU A 1 102 ? -10.718 -20.032 8.725 1.00 83.49 102 GLU A C 1
ATOM 720 O O . GLU A 1 102 ? -11.567 -19.609 9.509 1.00 82.27 102 GLU A O 1
ATOM 726 N N . LEU A 1 103 ? -9.941 -21.099 8.993 1.00 80.20 103 LEU A N 1
ATOM 727 C CA . LEU A 1 103 ? -10.034 -21.844 10.254 1.00 79.33 103 LEU A CA 1
ATOM 728 C C . LEU A 1 103 ? -9.670 -21.008 11.491 1.00 79.83 103 LEU A C 1
ATOM 729 O O . LEU A 1 103 ? -10.422 -21.029 12.466 1.00 78.26 103 LEU A O 1
ATOM 734 N N . ILE A 1 104 ? -8.536 -20.273 11.441 1.00 74.99 104 ILE A N 1
ATOM 735 C CA . ILE A 1 104 ? -8.047 -19.408 12.532 1.00 72.43 104 ILE A CA 1
ATOM 736 C C . ILE A 1 104 ? -8.976 -18.188 12.704 1.00 74.03 104 ILE A C 1
ATOM 737 O O . ILE A 1 104 ? -9.310 -17.840 13.837 1.00 73.58 104 ILE A O 1
ATOM 742 N N . ALA A 1 105 ? -9.418 -17.574 11.583 1.00 68.69 105 ALA A N 1
ATOM 743 C CA . ALA A 1 105 ? -10.344 -16.440 11.575 1.00 66.61 105 ALA A CA 1
ATOM 744 C C . ALA A 1 105 ? -11.711 -16.834 12.120 1.00 68.47 105 ALA A C 1
ATOM 745 O O . ALA A 1 105 ? -12.363 -16.001 12.734 1.00 67.28 105 ALA A O 1
ATOM 747 N N . TRP A 1 106 ? -12.155 -18.084 11.909 1.00 65.42 106 TRP A N 1
ATOM 748 C CA . TRP A 1 106 ? -13.444 -18.495 12.446 1.00 65.95 106 TRP A CA 1
ATOM 749 C C . TRP A 1 106 ? -13.374 -18.653 13.975 1.00 73.23 106 TRP A C 1
ATOM 750 O O . TRP A 1 106 ? -14.253 -18.141 14.674 1.00 73.18 106 TRP A O 1
ATOM 761 N N . ILE A 1 107 ? -12.332 -19.359 14.486 1.00 71.29 107 ILE A N 1
ATOM 762 C CA . ILE A 1 107 ? -12.122 -19.598 15.920 1.00 70.67 107 ILE A CA 1
ATOM 763 C C . ILE A 1 107 ? -12.084 -18.262 16.660 1.00 74.80 107 ILE A C 1
ATOM 764 O O . ILE A 1 107 ? -12.911 -18.034 17.544 1.00 74.28 107 ILE A O 1
ATOM 769 N N . LEU A 1 108 ? -11.161 -17.368 16.253 1.00 71.82 108 LEU A N 1
ATOM 770 C CA . LEU A 1 108 ? -10.997 -16.036 16.831 1.00 70.68 108 LEU A CA 1
ATOM 771 C C . LEU A 1 108 ? -12.307 -15.231 16.720 1.00 74.14 108 LEU A C 1
ATOM 772 O O . LEU A 1 108 ? -12.717 -14.611 17.704 1.00 73.18 108 LEU A O 1
ATOM 777 N N . GLY A 1 109 ? -12.929 -15.264 15.531 1.00 70.03 109 GLY A N 1
ATOM 778 C CA . GLY A 1 109 ? -14.193 -14.594 15.235 1.00 69.32 109 GLY A CA 1
ATOM 779 C C . GLY A 1 109 ? -15.290 -14.984 16.202 1.00 72.22 109 GLY A C 1
ATOM 780 O O . GLY A 1 109 ? -15.888 -14.117 16.841 1.00 71.16 109 GLY A O 1
ATOM 781 N N . TRP A 1 110 ? -15.498 -16.296 16.375 1.00 69.31 110 TRP A N 1
ATOM 782 C CA . TRP A 1 110 ? -16.490 -16.857 17.292 1.00 70.04 110 TRP A CA 1
ATOM 783 C C . TRP A 1 110 ? -16.165 -16.509 18.752 1.00 72.12 110 TRP A C 1
ATOM 784 O O . TRP A 1 110 ? -17.079 -16.343 19.567 1.00 71.09 110 TRP A O 1
ATOM 795 N N . ASP A 1 111 ? -14.863 -16.380 19.067 1.00 67.80 111 ASP A N 1
ATOM 796 C CA . ASP A 1 111 ? -14.385 -16.033 20.401 1.00 66.62 111 ASP A CA 1
ATOM 797 C C . ASP A 1 111 ? -14.742 -14.595 20.729 1.00 69.45 111 ASP A C 1
ATOM 798 O O . ASP A 1 111 ? -15.162 -14.308 21.858 1.00 69.01 111 ASP A O 1
ATOM 803 N N . LEU A 1 112 ? -14.589 -13.699 19.740 1.00 64.92 112 LEU A N 1
ATOM 804 C CA . LEU A 1 112 ? -14.865 -12.282 19.921 1.00 63.63 112 LEU A CA 1
ATOM 805 C C . LEU A 1 112 ? -16.358 -11.968 19.954 1.00 67.76 112 LEU A C 1
ATOM 806 O O . LEU A 1 112 ? -16.723 -10.985 20.586 1.00 66.39 112 LEU A O 1
ATOM 811 N N . ILE A 1 113 ? -17.225 -12.824 19.356 1.00 66.37 113 ILE A N 1
ATOM 812 C CA . ILE A 1 113 ? -18.690 -12.677 19.431 1.00 67.92 113 ILE A CA 1
ATOM 813 C C . ILE A 1 113 ? -19.058 -12.698 20.926 1.00 72.96 113 ILE A C 1
ATOM 814 O O . ILE A 1 113 ? -19.869 -11.889 21.384 1.00 72.80 113 ILE A O 1
ATOM 819 N N . LEU A 1 114 ? -18.405 -13.602 21.678 1.00 69.66 114 LEU A N 1
ATOM 820 C CA . LEU A 1 114 ? -18.556 -13.754 23.114 1.00 69.39 114 LEU A CA 1
ATOM 821 C C . LEU A 1 114 ? -17.855 -12.599 23.858 1.00 72.70 114 LEU A C 1
ATOM 822 O O . LEU A 1 114 ? -18.495 -11.972 24.695 1.00 73.20 114 LEU A O 1
ATOM 827 N N . GLU A 1 115 ? -16.562 -12.322 23.558 1.00 67.04 115 GLU A N 1
ATOM 828 C CA . GLU A 1 115 ? -15.776 -11.266 24.197 1.00 65.04 115 GLU A CA 1
ATOM 829 C C . GLU A 1 115 ? -16.479 -9.897 24.205 1.00 68.56 115 GLU A C 1
ATOM 830 O O . GLU A 1 115 ? -16.569 -9.295 25.270 1.00 68.38 115 GLU A O 1
ATOM 836 N N . TYR A 1 116 ? -16.983 -9.413 23.052 1.00 65.29 116 TYR A N 1
ATOM 837 C CA . TYR A 1 116 ? -17.671 -8.112 22.978 1.00 65.29 116 TYR A CA 1
ATOM 838 C C . TYR A 1 116 ? -18.959 -8.096 23.816 1.00 70.79 116 TYR A C 1
ATOM 839 O O . TYR A 1 116 ? -19.283 -7.058 24.397 1.00 70.76 116 TYR A O 1
ATOM 848 N N . GLY A 1 117 ? -19.663 -9.239 23.861 1.00 67.56 117 GLY A N 1
ATOM 849 C CA . GLY A 1 117 ? -20.888 -9.437 24.635 1.00 67.84 117 GLY A CA 1
ATOM 850 C C . GLY A 1 117 ? -20.624 -9.445 26.129 1.00 70.04 117 GLY A C 1
ATOM 851 O O . GLY A 1 117 ? -21.265 -8.704 26.882 1.00 70.65 117 GLY A O 1
ATOM 852 N N . VAL A 1 118 ? -19.640 -10.260 26.558 1.00 63.81 118 VAL A N 1
ATOM 853 C CA . VAL A 1 118 ? -19.191 -10.414 27.944 1.00 62.09 118 VAL A CA 1
ATOM 854 C C . VAL A 1 118 ? -18.538 -9.103 28.452 1.00 63.37 118 VAL A C 1
ATOM 855 O O . VAL A 1 118 ? -18.739 -8.739 29.617 1.00 62.48 118 VAL A O 1
ATOM 859 N N . ALA A 1 119 ? -17.824 -8.365 27.559 1.00 57.99 119 ALA A N 1
ATOM 860 C CA . ALA A 1 119 ? -17.202 -7.078 27.896 1.00 56.12 119 ALA A CA 1
ATOM 861 C C . ALA A 1 119 ? -18.261 -6.015 28.165 1.00 58.85 119 ALA A C 1
ATOM 862 O O . ALA A 1 119 ? -18.057 -5.171 29.034 1.00 57.47 119 ALA A O 1
ATOM 864 N N . SER A 1 120 ? -19.395 -6.066 27.434 1.00 55.57 120 SER A N 1
ATOM 865 C CA . SER A 1 120 ? -20.503 -5.127 27.599 1.00 55.72 120 SER A CA 1
ATOM 866 C C . SER A 1 120 ? -21.174 -5.310 28.963 1.00 59.95 120 SER A C 1
ATOM 867 O O . SER A 1 120 ? -21.495 -4.321 29.632 1.00 60.07 120 SER A O 1
ATOM 870 N N . SER A 1 121 ? -21.341 -6.578 29.390 1.00 55.31 121 SER A N 1
ATOM 871 C CA . SER A 1 121 ? -21.927 -6.932 30.677 1.00 54.90 121 SER A CA 1
ATOM 872 C C . SER A 1 121 ? -21.034 -6.431 31.806 1.00 57.03 121 SER A C 1
ATOM 873 O O . SER A 1 121 ? -21.529 -5.816 32.751 1.00 55.88 121 SER A O 1
ATOM 876 N N . ALA A 1 122 ? -19.712 -6.631 31.666 1.00 53.16 122 ALA A N 1
ATOM 877 C CA . ALA A 1 122 ? -18.728 -6.194 32.649 1.00 52.44 122 ALA A CA 1
ATOM 878 C C . ALA A 1 122 ? -18.712 -4.666 32.757 1.00 57.04 122 ALA A C 1
ATOM 879 O O . ALA A 1 122 ? -18.684 -4.135 33.860 1.00 56.20 122 ALA A O 1
ATOM 881 N N . VAL A 1 123 ? -18.819 -3.970 31.615 1.00 55.04 123 VAL A N 1
ATOM 882 C CA . VAL A 1 123 ? -18.879 -2.505 31.538 1.00 54.79 123 VAL A CA 1
ATOM 883 C C . VAL A 1 123 ? -20.149 -1.982 32.246 1.00 59.34 123 VAL A C 1
ATOM 884 O O . VAL A 1 123 ? -20.047 -1.086 33.077 1.00 58.21 123 VAL A O 1
ATOM 888 N N . ALA A 1 124 ? -21.321 -2.572 31.937 1.00 58.00 124 ALA A N 1
ATOM 889 C CA . ALA A 1 124 ? -22.624 -2.212 32.511 1.00 59.70 124 ALA A CA 1
ATOM 890 C C . ALA A 1 124 ? -22.731 -2.481 34.010 1.00 64.26 124 ALA A C 1
ATOM 891 O O . ALA A 1 124 ? -23.471 -1.775 34.693 1.00 65.28 124 ALA A O 1
ATOM 893 N N . VAL A 1 125 ? -22.017 -3.503 34.516 1.00 60.56 125 VAL A N 1
ATOM 894 C CA . VAL A 1 125 ? -21.987 -3.848 35.946 1.00 60.90 125 VAL A CA 1
ATOM 895 C C . VAL A 1 125 ? -21.237 -2.745 36.703 1.00 64.38 125 VAL A C 1
ATOM 896 O O . VAL A 1 125 ? -21.682 -2.314 37.767 1.00 65.65 125 VAL A O 1
ATOM 900 N N . GLY A 1 126 ? -20.131 -2.290 36.125 1.00 59.37 126 GLY A N 1
ATOM 901 C CA . GLY A 1 126 ? -19.305 -1.217 36.667 1.00 58.37 126 GLY A CA 1
ATOM 902 C C . GLY A 1 126 ? -20.031 0.108 36.712 1.00 62.72 126 GLY A C 1
ATOM 903 O O . GLY A 1 126 ? -19.978 0.807 37.729 1.00 63.18 126 GLY A O 1
ATOM 904 N N . TRP A 1 127 ? -20.735 0.437 35.603 1.00 59.34 127 TRP A N 1
ATOM 905 C CA . TRP A 1 127 ? -21.570 1.632 35.421 1.00 59.84 127 TRP A CA 1
ATOM 906 C C . TRP A 1 127 ? -22.634 1.704 36.547 1.00 64.34 127 TRP A C 1
ATOM 907 O O . TRP A 1 127 ? -22.835 2.779 37.129 1.00 64.44 127 TRP A O 1
ATOM 918 N N . SER A 1 128 ? -23.311 0.556 36.827 1.00 60.23 128 SER A N 1
ATOM 919 C CA . SER A 1 128 ? -24.359 0.401 37.842 1.00 61.62 128 SER A CA 1
ATOM 920 C C . SER A 1 128 ? -23.909 0.829 39.247 1.00 66.50 128 SER A C 1
ATOM 921 O O . SER A 1 128 ? -24.633 1.562 39.912 1.00 67.54 128 SER A O 1
ATOM 924 N N . GLY A 1 129 ? -22.712 0.396 39.655 1.00 61.80 129 GLY A N 1
ATOM 925 C CA . GLY A 1 129 ? -22.105 0.724 40.939 1.00 61.11 129 GLY A CA 1
ATOM 926 C C . GLY A 1 129 ? -21.841 2.206 41.101 1.00 64.53 129 GLY A C 1
ATOM 927 O O . GLY A 1 129 ? -21.838 2.711 42.226 1.00 65.43 129 GLY A O 1
ATOM 928 N N . TYR A 1 130 ? -21.627 2.923 39.983 1.00 59.59 130 TYR A N 1
ATOM 929 C CA . TYR A 1 130 ? -21.395 4.370 40.027 1.00 59.28 130 TYR A CA 1
ATOM 930 C C . TYR A 1 130 ? -22.696 5.159 40.011 1.00 64.04 130 TYR A C 1
ATOM 931 O O . TYR A 1 130 ? -22.769 6.234 40.604 1.00 64.31 130 TYR A O 1
ATOM 940 N N . PHE A 1 131 ? -23.716 4.616 39.336 1.00 60.26 131 PHE A N 1
ATOM 941 C CA . PHE A 1 131 ? -25.050 5.184 39.255 1.00 61.76 131 PHE A CA 1
ATOM 942 C C . PHE A 1 131 ? -25.739 5.040 40.620 1.00 68.39 131 PHE A C 1
ATOM 943 O O . PHE A 1 131 ? -26.438 5.954 41.050 1.00 69.37 131 PHE A O 1
ATOM 951 N N . GLN A 1 132 ? -25.544 3.884 41.285 1.00 65.77 132 GLN A N 1
ATOM 952 C CA . GLN A 1 132 ? -26.104 3.573 42.602 1.00 67.69 132 GLN A CA 1
ATOM 953 C C . GLN A 1 132 ? -25.457 4.411 43.707 1.00 72.40 132 GLN A C 1
ATOM 954 O O . GLN A 1 132 ? -26.160 4.870 44.610 1.00 73.05 132 GLN A O 1
ATOM 960 N N . GLY A 1 133 ? -24.134 4.588 43.615 1.00 68.83 133 GLY A N 1
ATOM 961 C CA . GLY A 1 133 ? -23.323 5.363 44.550 1.00 69.09 133 GLY A CA 1
ATOM 962 C C . GLY A 1 133 ? -23.674 6.835 44.530 1.00 74.93 133 GLY A C 1
ATOM 963 O O . GLY A 1 133 ? -23.818 7.457 45.590 1.00 75.70 133 GLY A O 1
ATOM 964 N N . LEU A 1 134 ? -23.855 7.380 43.307 1.00 71.57 134 LEU A N 1
ATOM 965 C CA . LEU A 1 134 ? -24.243 8.765 43.031 1.00 72.57 134 LEU A CA 1
ATOM 966 C C . LEU A 1 134 ? -25.632 9.059 43.607 1.00 80.22 134 LEU A C 1
ATOM 967 O O . LEU A 1 134 ? -25.793 10.083 44.275 1.00 82.01 134 LEU A O 1
ATOM 972 N N . LEU A 1 135 ? -26.622 8.173 43.347 1.00 77.53 135 LEU A N 1
ATOM 973 C CA . LEU A 1 135 ? -28.001 8.319 43.816 1.00 79.90 135 LEU A CA 1
ATOM 974 C C . LEU A 1 135 ? -28.106 8.432 45.343 1.00 86.66 135 LEU A C 1
ATOM 975 O O . LEU A 1 135 ? -28.809 9.320 45.833 1.00 88.44 135 LEU A O 1
ATOM 980 N N . SER A 1 136 ? -27.370 7.587 46.088 1.00 83.57 136 SER A N 1
ATOM 981 C CA . SER A 1 136 ? -27.341 7.648 47.554 1.00 85.57 136 SER A CA 1
ATOM 982 C C . SER A 1 136 ? -26.559 8.903 47.980 1.00 90.28 136 SER A C 1
ATOM 983 O O . SER A 1 136 ? -25.354 9.000 47.722 1.00 88.81 136 SER A O 1
ATOM 986 N N . GLY A 1 137 ? -27.277 9.875 48.542 1.00 88.27 137 GLY A N 1
ATOM 987 C CA . GLY A 1 137 ? -26.710 11.156 48.951 1.00 107.65 137 GLY A CA 1
ATOM 988 C C . GLY A 1 137 ? -26.938 12.248 47.923 1.00 111.44 137 GLY A C 1
ATOM 989 O O . GLY A 1 137 ? -28.012 12.336 47.320 1.00 67.35 137 GLY A O 1
ATOM 990 N N . GLU A 1 141 ? -32.356 7.780 45.943 1.00 109.45 141 GLU A N 1
ATOM 991 C CA . GLU A 1 141 ? -31.291 7.550 46.922 1.00 108.55 141 GLU A CA 1
ATOM 992 C C . GLU A 1 141 ? -30.754 6.106 46.812 1.00 111.35 141 GLU A C 1
ATOM 993 O O . GLU A 1 141 ? -29.785 5.867 46.088 1.00 108.67 141 GLU A O 1
ATOM 999 N N . LEU A 1 142 ? -31.394 5.150 47.518 1.00 109.42 142 LEU A N 1
ATOM 1000 C CA . LEU A 1 142 ? -31.052 3.725 47.503 1.00 108.20 142 LEU A CA 1
ATOM 1001 C C . LEU A 1 142 ? -32.304 2.932 47.062 1.00 113.79 142 LEU A C 1
ATOM 1002 O O . LEU A 1 142 ? -33.376 3.152 47.634 1.00 116.20 142 LEU A O 1
ATOM 1007 N N . PRO A 1 143 ? -32.226 2.047 46.035 1.00 109.17 143 PRO A N 1
ATOM 1008 C CA . PRO A 1 143 ? -33.434 1.302 45.623 1.00 110.75 143 PRO A CA 1
ATOM 1009 C C . PRO A 1 143 ? -33.646 0.030 46.450 1.00 114.48 143 PRO A C 1
ATOM 1010 O O . PRO A 1 143 ? -32.939 -0.172 47.440 1.00 113.30 143 PRO A O 1
ATOM 1014 N N . LYS A 1 144 ? -34.621 -0.822 46.050 1.00 112.02 144 LYS A N 1
ATOM 1015 C CA . LYS A 1 144 ? -34.911 -2.100 46.708 1.00 112.82 144 LYS A CA 1
ATOM 1016 C C . LYS A 1 144 ? -33.615 -2.932 46.782 1.00 113.40 144 LYS A C 1
ATOM 1017 O O . LYS A 1 144 ? -32.992 -3.215 45.757 1.00 111.18 144 LYS A O 1
ATOM 1023 N N . ALA A 1 145 ? -33.185 -3.232 48.018 1.00 109.28 145 ALA A N 1
ATOM 1024 C CA . ALA A 1 145 ? -31.966 -3.949 48.409 1.00 106.75 145 ALA A CA 1
ATOM 1025 C C . ALA A 1 145 ? -31.603 -5.187 47.577 1.00 107.86 145 ALA A C 1
ATOM 1026 O O . ALA A 1 145 ? -30.421 -5.426 47.346 1.00 104.66 145 ALA A O 1
ATOM 1028 N N . LEU A 1 146 ? -32.609 -5.968 47.145 1.00 105.51 146 LEU A N 1
ATOM 1029 C CA . LEU A 1 146 ? -32.441 -7.221 46.404 1.00 104.53 146 LEU A CA 1
ATOM 1030 C C . LEU A 1 146 ? -32.265 -7.043 44.874 1.00 105.38 146 LEU A C 1
ATOM 1031 O O . LEU A 1 146 ? -32.020 -8.028 44.166 1.00 104.93 146 LEU A O 1
ATOM 1036 N N . THR A 1 147 ? -32.382 -5.799 44.366 1.00 99.00 147 THR A N 1
ATOM 1037 C CA . THR A 1 147 ? -32.241 -5.499 42.937 1.00 96.07 147 THR A CA 1
ATOM 1038 C C . THR A 1 147 ? -31.040 -4.566 42.688 1.00 95.11 147 THR A C 1
ATOM 1039 O O . THR A 1 147 ? -31.027 -3.793 41.723 1.00 93.04 147 THR A O 1
ATOM 1043 N N . SER A 1 148 ? -30.000 -4.706 43.538 1.00 89.82 148 SER A N 1
ATOM 1044 C CA . SER A 1 148 ? -28.779 -3.905 43.490 1.00 86.63 148 SER A CA 1
ATOM 1045 C C . SER A 1 148 ? -27.538 -4.642 42.957 1.00 89.27 148 SER A C 1
ATOM 1046 O O . SER A 1 148 ? -26.661 -3.986 42.398 1.00 86.87 148 SER A O 1
ATOM 1049 N N . ALA A 1 149 ? -27.454 -5.975 43.118 1.00 87.93 149 ALA A N 1
ATOM 1050 C CA . ALA A 1 149 ? -26.309 -6.758 42.642 1.00 87.40 149 ALA A CA 1
ATOM 1051 C C . ALA A 1 149 ? -26.693 -8.161 42.143 1.00 98.34 149 ALA A C 1
ATOM 1052 O O . ALA A 1 149 ? -27.865 -8.534 42.181 1.00 99.70 149 ALA A O 1
ATOM 1054 N N . TYR A 1 150 ? -25.688 -8.932 41.673 1.00 98.74 150 TYR A N 1
ATOM 1055 C CA . TYR A 1 150 ? -25.791 -10.318 41.201 1.00 101.84 150 TYR A CA 1
ATOM 1056 C C . TYR A 1 150 ? -26.341 -11.239 42.311 1.00 109.36 150 TYR A C 1
ATOM 1057 O O . TYR A 1 150 ? -26.325 -10.853 43.481 1.00 109.85 150 TYR A O 1
ATOM 1066 N N . ASP A 1 151 ? -26.761 -12.464 41.954 1.00 107.97 151 ASP A N 1
ATOM 1067 C CA . ASP A 1 151 ? -27.303 -13.445 42.898 1.00 110.73 151 ASP A CA 1
ATOM 1068 C C . ASP A 1 151 ? -26.185 -14.107 43.774 1.00 114.89 151 ASP A C 1
ATOM 1069 O O . ASP A 1 151 ? -25.404 -14.892 43.225 1.00 114.15 151 ASP A O 1
ATOM 1074 N N . PRO A 1 152 ? -26.085 -13.844 45.114 1.00 112.01 152 PRO A N 1
ATOM 1075 C CA . PRO A 1 152 ? -25.052 -14.502 45.929 1.00 111.49 152 PRO A CA 1
ATOM 1076 C C . PRO A 1 152 ? -25.734 -15.553 46.831 1.00 117.66 152 PRO A C 1
ATOM 1077 O O . PRO A 1 152 ? -26.592 -16.303 46.359 1.00 119.02 152 PRO A O 1
ATOM 1081 N N . ALA A 1 153 ? -25.400 -15.562 48.134 1.00 114.00 153 ALA A N 1
ATOM 1082 C CA . ALA A 1 153 ? -26.009 -16.433 49.138 1.00 116.03 153 ALA A CA 1
ATOM 1083 C C . ALA A 1 153 ? -26.830 -15.573 50.108 1.00 119.74 153 ALA A C 1
ATOM 1084 O O . ALA A 1 153 ? -27.754 -16.082 50.744 1.00 122.42 153 ALA A O 1
ATOM 1086 N N . LYS A 1 154 ? -26.500 -14.265 50.210 1.00 112.79 154 LYS A N 1
ATOM 1087 C CA . LYS A 1 154 ? -27.202 -13.322 51.082 1.00 112.59 154 LYS A CA 1
ATOM 1088 C C . LYS A 1 154 ? -27.580 -11.991 50.393 1.00 111.16 154 LYS A C 1
ATOM 1089 O O . LYS A 1 154 ? -26.712 -11.168 50.066 1.00 106.90 154 LYS A O 1
ATOM 1095 N N . GLY A 1 155 ? -28.891 -11.819 50.206 1.00 107.49 155 GLY A N 1
ATOM 1096 C CA . GLY A 1 155 ? -29.512 -10.626 49.645 1.00 105.58 155 GLY A CA 1
ATOM 1097 C C . GLY A 1 155 ? -29.952 -10.698 48.198 1.00 106.00 155 GLY A C 1
ATOM 1098 O O . GLY A 1 155 ? -30.851 -11.461 47.831 1.00 107.59 155 GLY A O 1
ATOM 1099 N N . THR A 1 156 ? -29.319 -9.844 47.396 1.00 97.16 156 THR A N 1
ATOM 1100 C CA . THR A 1 156 ? -29.475 -9.535 45.975 1.00 94.26 156 THR A CA 1
ATOM 1101 C C . THR A 1 156 ? -29.794 -10.724 45.026 1.00 94.92 156 THR A C 1
ATOM 1102 O O . THR A 1 156 ? -29.313 -11.833 45.227 1.00 93.45 156 THR A O 1
ATOM 1106 N N . PHE A 1 157 ? -30.624 -10.469 43.994 1.00 90.57 157 PHE A N 1
ATOM 1107 C CA . PHE A 1 157 ? -30.992 -11.457 42.977 1.00 90.67 157 PHE A CA 1
ATOM 1108 C C . PHE A 1 157 ? -30.567 -10.986 41.574 1.00 90.67 157 PHE A C 1
ATOM 1109 O O . PHE A 1 157 ? -29.962 -11.762 40.831 1.00 88.67 157 PHE A O 1
ATOM 1117 N N . ILE A 1 158 ? -30.877 -9.719 41.221 1.00 85.87 158 ILE A N 1
ATOM 1118 C CA . ILE A 1 158 ? -30.526 -9.108 39.929 1.00 83.45 158 ILE A CA 1
ATOM 1119 C C . ILE A 1 158 ? -29.933 -7.704 40.087 1.00 85.97 158 ILE A C 1
ATOM 1120 O O . ILE A 1 158 ? -30.268 -7.008 41.040 1.00 87.05 158 ILE A O 1
ATOM 1125 N N . ASP A 1 159 ? -29.047 -7.301 39.152 1.00 79.10 159 ASP A N 1
ATOM 1126 C CA . ASP A 1 159 ? -28.430 -5.980 39.114 1.00 76.41 159 ASP A CA 1
ATOM 1127 C C . ASP A 1 159 ? -29.250 -5.194 38.097 1.00 79.27 159 ASP A C 1
ATOM 1128 O O . ASP A 1 159 ? -28.861 -5.085 36.932 1.00 77.57 159 ASP A O 1
ATOM 1133 N N . LEU A 1 160 ? -30.428 -4.694 38.534 1.00 76.76 160 LEU A N 1
ATOM 1134 C CA . LEU A 1 160 ? -31.361 -3.959 37.674 1.00 76.75 160 LEU A CA 1
ATOM 1135 C C . LEU A 1 160 ? -30.732 -2.757 36.939 1.00 78.41 160 LEU A C 1
ATOM 1136 O O . LEU A 1 160 ? -30.960 -2.682 35.728 1.00 78.39 160 LEU A O 1
ATOM 1141 N N . PRO A 1 161 ? -29.927 -1.841 37.566 1.00 72.56 161 PRO A N 1
ATOM 1142 C CA . PRO A 1 161 ? -29.339 -0.736 36.777 1.00 70.40 161 PRO A CA 1
ATOM 1143 C C . PRO A 1 161 ? -28.493 -1.227 35.602 1.00 70.56 161 PRO A C 1
ATOM 1144 O O . PRO A 1 161 ? -28.560 -0.635 34.524 1.00 69.03 161 PRO A O 1
ATOM 1148 N N . ALA A 1 162 ? -27.754 -2.349 35.801 1.00 65.71 162 ALA A N 1
ATOM 1149 C CA . ALA A 1 162 ? -26.940 -2.985 34.766 1.00 63.78 162 ALA A CA 1
ATOM 1150 C C . ALA A 1 162 ? -27.843 -3.550 33.666 1.00 69.92 162 ALA A C 1
ATOM 1151 O O . ALA A 1 162 ? -27.476 -3.450 32.492 1.00 69.67 162 ALA A O 1
ATOM 1153 N N . ILE A 1 163 ? -29.039 -4.089 34.029 1.00 67.53 163 ILE A N 1
ATOM 1154 C CA . ILE A 1 163 ? -30.002 -4.587 33.038 1.00 68.84 163 ILE A CA 1
ATOM 1155 C C . ILE A 1 163 ? -30.551 -3.386 32.233 1.00 74.64 163 ILE A C 1
ATOM 1156 O O . ILE A 1 163 ? -30.554 -3.425 30.999 1.00 74.05 163 ILE A O 1
ATOM 1161 N N . ILE A 1 164 ? -30.954 -2.312 32.941 1.00 72.54 164 ILE A N 1
ATOM 1162 C CA . ILE A 1 164 ? -31.518 -1.089 32.365 1.00 73.37 164 ILE A CA 1
ATOM 1163 C C . ILE A 1 164 ? -30.548 -0.367 31.398 1.00 75.79 164 ILE A C 1
ATOM 1164 O O . ILE A 1 164 ? -30.971 -0.048 30.282 1.00 76.89 164 ILE A O 1
ATOM 1169 N N . ILE A 1 165 ? -29.276 -0.114 31.798 1.00 69.39 165 ILE A N 1
ATOM 1170 C CA . ILE A 1 165 ? -28.331 0.618 30.935 1.00 67.29 165 ILE A CA 1
ATOM 1171 C C . ILE A 1 165 ? -28.095 -0.091 29.589 1.00 72.49 165 ILE A C 1
ATOM 1172 O O . ILE A 1 165 ? -27.970 0.588 28.568 1.00 72.50 165 ILE A O 1
ATOM 1177 N N . VAL A 1 166 ? -28.086 -1.434 29.583 1.00 69.69 166 VAL A N 1
ATOM 1178 C CA . VAL A 1 166 ? -27.922 -2.224 28.365 1.00 69.34 166 VAL A CA 1
ATOM 1179 C C . VAL A 1 166 ? -29.119 -1.947 27.442 1.00 76.26 166 VAL A C 1
ATOM 1180 O O . VAL A 1 166 ? -28.913 -1.656 26.266 1.00 75.91 166 VAL A O 1
ATOM 1184 N N . LEU A 1 167 ? -30.350 -1.970 27.998 1.00 75.61 167 LEU A N 1
ATOM 1185 C CA . LEU A 1 167 ? -31.596 -1.718 27.265 1.00 78.18 167 LEU A CA 1
ATOM 1186 C C . LEU A 1 167 ? -31.671 -0.299 26.727 1.00 84.50 167 LEU A C 1
ATOM 1187 O O . LEU A 1 167 ? -32.308 -0.078 25.691 1.00 85.42 167 LEU A O 1
ATOM 1192 N N . PHE A 1 168 ? -31.030 0.662 27.426 1.00 81.51 168 PHE A N 1
ATOM 1193 C CA . PHE A 1 168 ? -30.985 2.051 26.975 1.00 82.57 168 PHE A CA 1
ATOM 1194 C C . PHE A 1 168 ? -30.039 2.155 25.776 1.00 84.89 168 PHE A C 1
ATOM 1195 O O . PHE A 1 168 ? -30.384 2.818 24.795 1.00 86.19 168 PHE A O 1
ATOM 1203 N N . ILE A 1 169 ? -28.864 1.478 25.847 1.00 77.96 169 ILE A N 1
ATOM 1204 C CA . ILE A 1 169 ? -27.859 1.451 24.781 1.00 75.67 169 ILE A CA 1
ATOM 1205 C C . ILE A 1 169 ? -28.389 0.707 23.565 1.00 80.59 169 ILE A C 1
ATOM 1206 O O . ILE A 1 169 ? -28.140 1.152 22.446 1.00 80.58 169 ILE A O 1
ATOM 1211 N N . THR A 1 170 ? -29.163 -0.383 23.789 1.00 78.09 170 THR A N 1
ATOM 1212 C CA . THR A 1 170 ? -29.805 -1.195 22.748 1.00 79.51 170 THR A CA 1
ATOM 1213 C C . THR A 1 170 ? -30.875 -0.376 22.011 1.00 87.95 170 THR A C 1
ATOM 1214 O O . THR A 1 170 ? -31.013 -0.515 20.799 1.00 87.79 170 THR A O 1
ATOM 1218 N N . PHE A 1 171 ? -31.582 0.515 22.733 1.00 88.52 171 PHE A N 1
ATOM 1219 C CA . PHE A 1 171 ? -32.590 1.413 22.164 1.00 91.91 171 PHE A CA 1
ATOM 1220 C C . PHE A 1 171 ? -31.942 2.500 21.295 1.00 97.08 171 PHE A C 1
ATOM 1221 O O . PHE A 1 171 ? -32.518 2.877 20.271 1.00 97.81 171 PHE A O 1
ATOM 1229 N N . LEU A 1 172 ? -30.763 3.017 21.722 1.00 93.69 172 LEU A N 1
ATOM 1230 C CA . LEU A 1 172 ? -30.003 4.054 21.012 1.00 93.97 172 LEU A CA 1
ATOM 1231 C C . LEU A 1 172 ? -29.449 3.555 19.671 1.00 100.51 172 LEU A C 1
ATOM 1232 O O . LEU A 1 172 ? -29.652 4.213 18.647 1.00 101.44 172 LEU A O 1
ATOM 1237 N N . LEU A 1 173 ? -28.775 2.385 19.674 1.00 98.01 173 LEU A N 1
ATOM 1238 C CA . LEU A 1 173 ? -28.204 1.757 18.476 1.00 98.88 173 LEU A CA 1
ATOM 1239 C C . LEU A 1 173 ? -29.291 1.388 17.449 1.00 108.38 173 LEU A C 1
ATOM 1240 O O . LEU A 1 173 ? -29.033 1.444 16.247 1.00 108.29 173 LEU A O 1
ATOM 1245 N N . ASN A 1 174 ? -30.506 1.044 17.928 1.00 109.41 174 ASN A N 1
ATOM 1246 C CA . ASN A 1 174 ? -31.664 0.711 17.096 1.00 113.03 174 ASN A CA 1
ATOM 1247 C C . ASN A 1 174 ? -32.359 1.948 16.544 1.00 121.76 174 ASN A C 1
ATOM 1248 O O . ASN A 1 174 ? -33.085 1.840 15.555 1.00 123.45 174 ASN A O 1
ATOM 1253 N N . LEU A 1 175 ? -32.136 3.121 17.171 1.00 120.17 175 LEU A N 1
ATOM 1254 C CA . LEU A 1 175 ? -32.706 4.397 16.728 1.00 122.90 175 LEU A CA 1
ATOM 1255 C C . LEU A 1 175 ? -32.019 4.874 15.434 1.00 128.73 175 LEU A C 1
ATOM 1256 O O . LEU A 1 175 ? -32.584 5.690 14.699 1.00 130.32 175 LEU A O 1
ATOM 1261 N N . GLY A 1 176 ? -30.820 4.343 15.174 1.00 124.62 176 GLY A N 1
ATOM 1262 C CA . GLY A 1 176 ? -30.019 4.628 13.988 1.00 124.68 176 GLY A CA 1
ATOM 1263 C C . GLY A 1 176 ? -29.463 6.034 13.903 1.00 129.57 176 GLY A C 1
ATOM 1264 O O . GLY A 1 176 ? -29.166 6.509 12.804 1.00 130.02 176 GLY A O 1
ATOM 1265 N N . ALA A 1 177 ? -29.308 6.708 15.064 1.00 126.15 177 ALA A N 1
ATOM 1266 C CA . ALA A 1 177 ? -28.784 8.073 15.158 1.00 125.94 177 ALA A CA 1
ATOM 1267 C C . ALA A 1 177 ? -27.293 8.105 14.782 1.00 127.29 177 ALA A C 1
ATOM 1268 O O . ALA A 1 177 ? -26.475 7.470 15.457 1.00 125.51 177 ALA A O 1
ATOM 1270 N N . LYS A 1 178 ? -26.960 8.807 13.672 1.00 122.93 178 LYS A N 1
ATOM 1271 C CA . LYS A 1 178 ? -25.594 8.925 13.154 1.00 120.50 178 LYS A CA 1
ATOM 1272 C C . LYS A 1 178 ? -24.632 9.559 14.162 1.00 120.27 178 LYS A C 1
ATOM 1273 O O . LYS A 1 178 ? -25.019 10.457 14.917 1.00 120.09 178 LYS A O 1
ATOM 1279 N N . LYS A 1 179 ? -23.387 9.055 14.181 1.00 113.10 179 LYS A N 1
ATOM 1280 C CA . LYS A 1 179 ? -22.314 9.487 15.078 1.00 109.96 179 LYS A CA 1
ATOM 1281 C C . LYS A 1 179 ? -21.731 10.866 14.721 1.00 111.50 179 LYS A C 1
ATOM 1282 O O . LYS A 1 179 ? -21.614 11.211 13.544 1.00 112.25 179 LYS A O 1
ATOM 1288 N N . SER A 1 180 ? -21.386 11.651 15.760 1.00 105.18 180 SER A N 1
ATOM 1289 C CA . SER A 1 180 ? -20.814 12.997 15.674 1.00 104.06 180 SER A CA 1
ATOM 1290 C C . SER A 1 180 ? -19.452 13.034 16.377 1.00 102.00 180 SER A C 1
ATOM 1291 O O . SER A 1 180 ? -19.385 12.901 17.602 1.00 100.17 180 SER A O 1
ATOM 1294 N N . ALA A 1 181 ? -18.373 13.220 15.584 1.00 95.80 181 ALA A N 1
ATOM 1295 C CA . ALA A 1 181 ? -16.975 13.308 16.027 1.00 92.79 181 ALA A CA 1
ATOM 1296 C C . ALA A 1 181 ? -16.766 14.425 17.061 1.00 93.35 181 ALA A C 1
ATOM 1297 O O . ALA A 1 181 ? -15.891 14.298 17.925 1.00 90.09 181 ALA A O 1
ATOM 1299 N N . ARG A 1 182 ? -17.571 15.517 16.960 1.00 90.54 182 ARG A N 1
ATOM 1300 C CA . ARG A 1 182 ? -17.556 16.654 17.882 1.00 89.99 182 ARG A CA 1
ATOM 1301 C C . ARG A 1 182 ? -18.177 16.231 19.206 1.00 91.11 182 ARG A C 1
ATOM 1302 O O . ARG A 1 182 ? -17.631 16.552 20.263 1.00 89.60 182 ARG A O 1
ATOM 1310 N N . PHE A 1 183 ? -19.309 15.497 19.141 1.00 86.59 183 PHE A N 1
ATOM 1311 C CA . PHE A 1 183 ? -19.990 15.000 20.323 1.00 85.29 183 PHE A CA 1
ATOM 1312 C C . PHE A 1 183 ? -19.108 14.008 21.066 1.00 86.13 183 PHE A C 1
ATOM 1313 O O . PHE A 1 183 ? -19.116 14.014 22.292 1.00 85.82 183 PHE A O 1
ATOM 1321 N N . ASN A 1 184 ? -18.294 13.219 20.339 1.00 80.21 184 ASN A N 1
ATOM 1322 C CA . ASN A 1 184 ? -17.352 12.283 20.950 1.00 77.80 184 ASN A CA 1
ATOM 1323 C C . ASN A 1 184 ? -16.189 13.014 21.635 1.00 80.01 184 ASN A C 1
ATOM 1324 O O . ASN A 1 184 ? -15.693 12.523 22.645 1.00 78.65 184 ASN A O 1
ATOM 1329 N N . ALA A 1 185 ? -15.774 14.189 21.112 1.00 76.87 185 ALA A N 1
ATOM 1330 C CA . ALA A 1 185 ? -14.708 15.002 21.711 1.00 76.13 185 ALA A CA 1
ATOM 1331 C C . ALA A 1 185 ? -15.195 15.603 23.038 1.00 80.84 185 ALA A C 1
ATOM 1332 O O . ALA A 1 185 ? -14.390 15.764 23.958 1.00 80.67 185 ALA A O 1
ATOM 1334 N N . VAL A 1 186 ? -16.520 15.893 23.144 1.00 77.19 186 VAL A N 1
ATOM 1335 C CA . VAL A 1 186 ? -17.163 16.413 24.357 1.00 76.65 186 VAL A CA 1
ATOM 1336 C C . VAL A 1 186 ? -17.083 15.363 25.471 1.00 78.66 186 VAL A C 1
ATOM 1337 O O . VAL A 1 186 ? -16.478 15.655 26.500 1.00 79.03 186 VAL A O 1
ATOM 1341 N N . ILE A 1 187 ? -17.686 14.157 25.265 1.00 72.95 187 ILE A N 1
ATOM 1342 C CA . ILE A 1 187 ? -17.735 13.061 26.256 1.00 71.23 187 ILE A CA 1
ATOM 1343 C C . ILE A 1 187 ? -16.346 12.578 26.684 1.00 71.44 187 ILE A C 1
ATOM 1344 O O . ILE A 1 187 ? -16.137 12.343 27.880 1.00 70.47 187 ILE A O 1
ATOM 1349 N N . VAL A 1 188 ? -15.410 12.413 25.718 1.00 64.88 188 VAL A N 1
ATOM 1350 C CA . VAL A 1 188 ? -14.050 11.951 26.018 1.00 61.82 188 VAL A CA 1
ATOM 1351 C C . VAL A 1 188 ? -13.351 12.974 26.924 1.00 64.97 188 VAL A C 1
ATOM 1352 O O . VAL A 1 188 ? -12.713 12.574 27.906 1.00 65.06 188 VAL A O 1
ATOM 1356 N N . ALA A 1 189 ? -13.577 14.276 26.680 1.00 60.00 189 ALA A N 1
ATOM 1357 C CA . ALA A 1 189 ? -13.025 15.302 27.547 1.00 59.26 189 ALA A CA 1
ATOM 1358 C C . ALA A 1 189 ? -13.660 15.238 28.933 1.00 62.65 189 ALA A C 1
ATOM 1359 O O . ALA A 1 189 ? -12.937 15.439 29.907 1.00 63.51 189 ALA A O 1
ATOM 1361 N N . ILE A 1 190 ? -14.974 14.885 29.042 1.00 57.25 190 ILE A N 1
ATOM 1362 C CA . ILE A 1 190 ? -15.652 14.737 30.345 1.00 56.70 190 ILE A CA 1
ATOM 1363 C C . ILE A 1 190 ? -14.921 13.646 31.155 1.00 60.94 190 ILE A C 1
ATOM 1364 O O . ILE A 1 190 ? -14.588 13.846 32.319 1.00 59.94 190 ILE A O 1
ATOM 1369 N N . LYS A 1 191 ? -14.627 12.526 30.501 1.00 58.60 191 LYS A N 1
ATOM 1370 C CA . LYS A 1 191 ? -13.930 11.389 31.079 1.00 57.93 191 LYS A CA 1
ATOM 1371 C C . LYS A 1 191 ? -12.480 11.713 31.458 1.00 61.68 191 LYS A C 1
ATOM 1372 O O . LYS A 1 191 ? -12.066 11.376 32.567 1.00 60.90 191 LYS A O 1
ATOM 1378 N N . VAL A 1 192 ? -11.709 12.342 30.538 1.00 57.73 192 VAL A N 1
ATOM 1379 C CA . VAL A 1 192 ? -10.311 12.711 30.784 1.00 57.08 192 VAL A CA 1
ATOM 1380 C C . VAL A 1 192 ? -10.213 13.755 31.912 1.00 60.90 192 VAL A C 1
ATOM 1381 O O . VAL A 1 192 ? -9.456 13.544 32.862 1.00 60.48 192 VAL A O 1
ATOM 1385 N N . ALA A 1 193 ? -11.013 14.835 31.836 1.00 57.00 193 ALA A N 1
ATOM 1386 C CA . ALA A 1 193 ? -11.025 15.871 32.862 1.00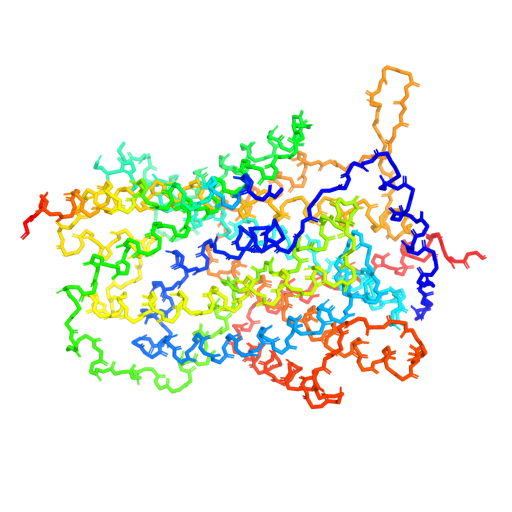 57.57 193 ALA A CA 1
ATOM 1387 C C . ALA A 1 193 ? -11.347 15.339 34.279 1.00 61.84 193 ALA A C 1
ATOM 1388 O O . ALA A 1 193 ? -10.658 15.747 35.214 1.00 61.67 193 ALA A O 1
ATOM 1390 N N . VAL A 1 194 ? -12.352 14.417 34.436 1.00 57.99 194 VAL A N 1
ATOM 1391 C CA . VAL A 1 194 ? -12.734 13.873 35.752 1.00 57.73 194 VAL A CA 1
ATOM 1392 C C . VAL A 1 194 ? -11.602 13.047 36.360 1.00 58.81 194 VAL A C 1
ATOM 1393 O O . VAL A 1 194 ? -11.351 13.172 37.557 1.00 59.80 194 VAL A O 1
ATOM 1397 N N . VAL A 1 195 ? -10.887 12.273 35.540 1.00 52.05 195 VAL A N 1
ATOM 1398 C CA . VAL A 1 195 ? -9.736 11.490 35.973 1.00 50.59 195 VAL A CA 1
ATOM 1399 C C . VAL A 1 195 ? -8.678 12.469 36.512 1.00 54.08 195 VAL A C 1
ATOM 1400 O O . VAL A 1 195 ? -8.259 12.323 37.672 1.00 54.40 195 VAL A O 1
ATOM 1404 N N . LEU A 1 196 ? -8.305 13.502 35.692 1.00 49.16 196 LEU A N 1
ATOM 1405 C CA . LEU A 1 196 ? -7.322 14.536 36.062 1.00 48.86 196 LEU A CA 1
ATOM 1406 C C . LEU A 1 196 ? -7.726 15.256 37.345 1.00 54.66 196 LEU A C 1
ATOM 1407 O O . LEU A 1 196 ? -6.861 15.543 38.177 1.00 54.78 196 LEU A O 1
ATOM 1412 N N . LEU A 1 197 ? -9.045 15.501 37.520 1.00 51.59 197 LEU A N 1
ATOM 1413 C CA . LEU A 1 197 ? -9.612 16.135 38.699 1.00 52.41 197 LEU A CA 1
ATOM 1414 C C . LEU A 1 197 ? -9.347 15.291 39.945 1.00 56.73 197 LEU A C 1
ATOM 1415 O O . LEU A 1 197 ? -8.885 15.843 40.945 1.00 57.40 197 LEU A O 1
ATOM 1420 N N . PHE A 1 198 ? -9.580 13.951 39.874 1.00 52.13 198 PHE A N 1
ATOM 1421 C CA . PHE A 1 198 ? -9.295 13.039 40.988 1.00 51.22 198 PHE A CA 1
ATOM 1422 C C . PHE A 1 198 ? -7.799 13.110 41.340 1.00 56.17 198 PHE A C 1
ATOM 1423 O O . PHE A 1 198 ? -7.451 13.135 42.516 1.00 55.37 198 PHE A O 1
ATOM 1431 N N . LEU A 1 199 ? -6.927 13.147 40.311 1.00 53.55 199 LEU A N 1
ATOM 1432 C CA . LEU A 1 199 ? -5.479 13.227 40.482 1.00 53.09 199 LEU A CA 1
ATOM 1433 C C . LEU A 1 199 ? -5.045 14.532 41.145 1.00 57.74 199 LEU A C 1
ATOM 1434 O O . LEU A 1 199 ? -4.340 14.494 42.156 1.00 56.96 199 LEU A O 1
ATOM 1439 N N . ALA A 1 200 ? -5.516 15.676 40.601 1.00 55.69 200 ALA A N 1
ATOM 1440 C CA . ALA A 1 200 ? -5.220 17.037 41.063 1.00 56.89 200 ALA A CA 1
ATOM 1441 C C . ALA A 1 200 ? -5.725 17.341 42.471 1.00 61.65 200 ALA A C 1
ATOM 1442 O O . ALA A 1 200 ? -5.069 18.092 43.184 1.00 62.12 200 ALA A O 1
ATOM 1444 N N . VAL A 1 201 ? -6.891 16.797 42.857 1.00 58.84 201 VAL A N 1
ATOM 1445 C CA . VAL A 1 201 ? -7.497 17.030 44.174 1.00 60.55 201 VAL A CA 1
ATOM 1446 C C . VAL A 1 201 ? -6.985 15.995 45.176 1.00 65.20 201 VAL A C 1
ATOM 1447 O O . VAL A 1 201 ? -6.683 16.334 46.321 1.00 66.47 201 VAL A O 1
ATOM 1451 N N . GLY A 1 202 ? -6.872 14.757 44.716 1.00 60.94 202 GLY A N 1
ATOM 1452 C CA . GLY A 1 202 ? -6.439 13.621 45.512 1.00 61.07 202 GLY A CA 1
ATOM 1453 C C . GLY A 1 202 ? -4.981 13.586 45.901 1.00 67.35 202 GLY A C 1
ATOM 1454 O O . GLY A 1 202 ? -4.638 12.887 46.855 1.00 69.40 202 GLY A O 1
ATOM 1455 N N . VAL A 1 203 ? -4.109 14.315 45.182 1.00 63.22 203 VAL A N 1
ATOM 1456 C CA . VAL A 1 203 ? -2.671 14.322 45.474 1.00 63.51 203 VAL A CA 1
ATOM 1457 C C . VAL A 1 203 ? -2.382 14.928 46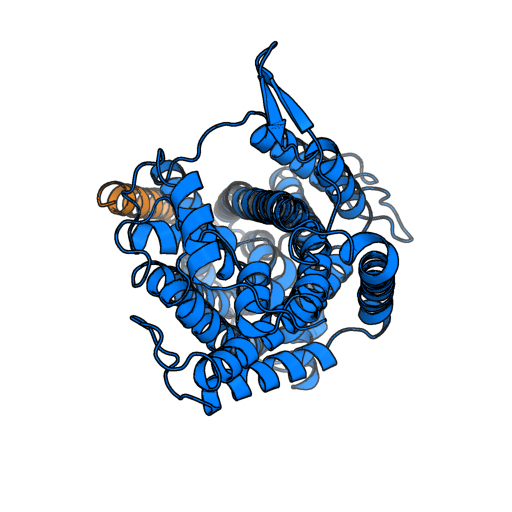.869 1.00 71.05 203 VAL A C 1
ATOM 1458 O O . VAL A 1 203 ? -1.531 14.409 47.591 1.00 72.14 203 VAL A O 1
ATOM 1462 N N . TRP A 1 204 ? -3.155 15.958 47.262 1.00 68.90 204 TRP A N 1
ATOM 1463 C CA . TRP A 1 204 ? -3.060 16.715 48.519 1.00 70.24 204 TRP A CA 1
ATOM 1464 C C . TRP A 1 204 ? -3.252 15.881 49.783 1.00 73.93 204 TRP A C 1
ATOM 1465 O O . TRP A 1 204 ? -2.692 16.216 50.827 1.00 74.31 204 TRP A O 1
ATOM 1476 N N . TYR A 1 205 ? -4.055 14.813 49.686 1.00 69.99 205 TYR A N 1
ATOM 1477 C CA . TYR A 1 205 ? -4.427 13.932 50.792 1.00 70.12 205 TYR A CA 1
ATOM 1478 C C . TYR A 1 205 ? -3.705 12.562 50.799 1.00 73.35 205 TYR A C 1
ATOM 1479 O O . TYR A 1 205 ? -4.052 11.695 51.608 1.00 73.06 205 TYR A O 1
ATOM 1488 N N . VAL A 1 206 ? -2.720 12.365 49.904 1.00 69.45 206 VAL A N 1
ATOM 1489 C CA . VAL A 1 206 ? -1.939 11.126 49.800 1.00 68.51 206 VAL A CA 1
ATOM 1490 C C . VAL A 1 206 ? -1.015 10.941 51.039 1.00 74.22 206 VAL A C 1
ATOM 1491 O O . VAL A 1 206 ? -0.092 11.728 51.235 1.00 75.14 206 VAL A O 1
ATOM 1495 N N . LYS A 1 207 ? -1.288 9.913 51.871 1.00 70.49 207 LYS A N 1
ATOM 1496 C CA . LYS A 1 207 ? -0.487 9.546 53.041 1.00 70.89 207 LYS A CA 1
ATOM 1497 C C . LYS A 1 207 ? 0.500 8.452 52.593 1.00 74.08 207 LYS A C 1
ATOM 1498 O O . LYS A 1 207 ? 0.075 7.317 52.353 1.00 72.20 207 LYS A O 1
ATOM 1504 N N . PRO A 1 208 ? 1.815 8.761 52.455 1.00 72.08 208 PRO A N 1
ATOM 1505 C CA . PRO A 1 208 ? 2.782 7.727 52.014 1.00 71.64 208 PRO A CA 1
ATOM 1506 C C . PRO A 1 208 ? 2.909 6.511 52.935 1.00 76.35 208 PRO A C 1
ATOM 1507 O O . PRO A 1 208 ? 3.652 5.579 52.624 1.00 76.56 208 PRO A O 1
ATOM 1511 N N . GLU A 1 209 ? 2.174 6.523 54.064 1.00 73.36 209 GLU A N 1
ATOM 1512 C CA . GLU A 1 209 ? 2.100 5.454 55.065 1.00 73.86 209 GLU A CA 1
ATOM 1513 C C . GLU A 1 209 ? 1.304 4.271 54.475 1.00 74.09 209 GLU A C 1
ATOM 1514 O O . GLU A 1 209 ? 1.616 3.106 54.740 1.00 73.23 209 GLU A O 1
ATOM 1520 N N . ASN A 1 210 ? 0.283 4.597 53.654 1.00 68.30 210 ASN A N 1
ATOM 1521 C CA . ASN A 1 210 ? -0.625 3.672 52.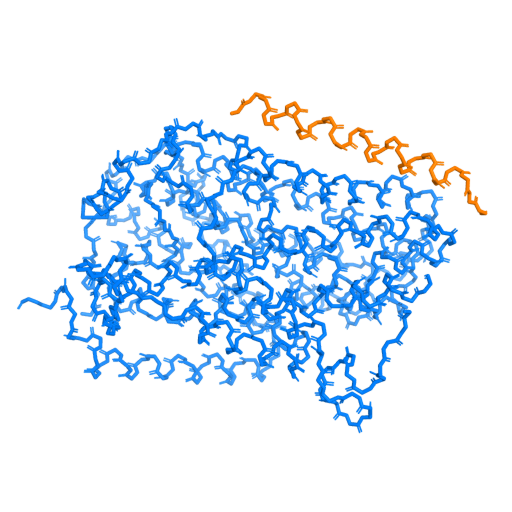979 1.00 66.68 210 ASN A CA 1
ATOM 1522 C C . ASN A 1 210 ? 0.083 2.860 51.870 1.00 71.14 210 ASN A C 1
ATOM 1523 O O . ASN A 1 210 ? -0.466 1.873 51.353 1.00 69.89 210 ASN A O 1
ATOM 1528 N N . TRP A 1 211 ? 1.306 3.282 51.518 1.00 68.49 211 TRP A N 1
ATOM 1529 C CA . TRP A 1 211 ? 2.138 2.667 50.492 1.00 67.40 211 TRP A CA 1
ATOM 1530 C C . TRP A 1 211 ? 3.191 1.738 51.091 1.00 77.44 211 TRP A C 1
ATOM 1531 O O . TRP A 1 211 ? 3.632 0.823 50.395 1.00 76.68 211 TRP A O 1
ATOM 1542 N N . THR A 1 212 ? 3.619 2.000 52.362 1.00 79.03 212 THR A N 1
ATOM 1543 C CA . THR A 1 212 ? 4.669 1.267 53.093 1.00 81.82 212 THR A CA 1
ATOM 1544 C C . THR A 1 212 ? 4.535 -0.260 52.966 1.00 86.84 212 THR A C 1
ATOM 1545 O O . THR A 1 212 ? 5.483 -0.822 52.405 1.00 88.68 212 THR A O 1
ATOM 1549 N N . PRO A 1 213 ? 3.436 -0.972 53.373 1.00 80.65 213 PRO A N 1
ATOM 1550 C CA . PRO A 1 213 ? 3.368 -2.419 53.062 1.00 79.48 213 PRO A CA 1
ATOM 1551 C C . PRO A 1 213 ? 3.033 -2.512 51.566 1.00 79.84 213 PRO A C 1
ATOM 1552 O O . PRO A 1 213 ? 1.868 -2.652 51.195 1.00 78.41 213 PRO A O 1
ATOM 1556 N N . PHE A 1 214 ? 4.068 -2.338 50.710 1.00 75.22 214 PHE A N 1
ATOM 1557 C CA . PHE A 1 214 ? 3.998 -2.221 49.248 1.00 73.01 214 PHE A CA 1
ATOM 1558 C C . PHE A 1 214 ? 3.551 -3.483 48.527 1.00 75.72 214 PHE A C 1
ATOM 1559 O O . PHE A 1 214 ? 2.576 -3.417 47.786 1.00 74.68 214 PHE A O 1
ATOM 1567 N N . MET A 1 215 ? 4.233 -4.616 48.734 1.00 72.32 215 MET A N 1
ATOM 1568 C CA . MET A 1 215 ? 3.862 -5.882 48.096 1.00 71.54 215 MET A CA 1
ATOM 1569 C C . MET A 1 215 ? 3.398 -6.898 49.163 1.00 74.35 215 MET A C 1
ATOM 1570 O O . MET A 1 215 ? 4.123 -7.863 49.435 1.00 74.48 215 MET A O 1
ATOM 1575 N N . PRO A 1 216 ? 2.203 -6.704 49.786 1.00 69.91 216 PRO A N 1
ATOM 1576 C CA . PRO A 1 216 ? 1.759 -7.654 50.830 1.00 71.11 216 PRO A CA 1
ATOM 1577 C C . PRO A 1 216 ? 1.485 -9.073 50.341 1.00 75.69 216 PRO A C 1
ATOM 1578 O O . PRO A 1 216 ? 1.672 -10.022 51.102 1.00 77.67 216 PRO A O 1
ATOM 1582 N N . TYR A 1 217 ? 1.060 -9.212 49.077 1.00 70.67 217 TYR A N 1
ATOM 1583 C CA . TYR A 1 217 ? 0.728 -10.490 48.452 1.00 70.53 217 TYR A CA 1
ATOM 1584 C C . TYR A 1 217 ? 1.868 -11.038 47.586 1.00 74.79 217 TYR A C 1
ATOM 1585 O O . TYR A 1 217 ? 1.654 -11.986 46.814 1.00 74.30 217 TYR A O 1
ATOM 1594 N N . GLY A 1 218 ? 3.056 -10.435 47.718 1.00 71.44 218 GLY A N 1
ATOM 1595 C CA . GLY A 1 218 ? 4.240 -10.791 46.938 1.00 71.36 218 GLY A CA 1
ATOM 1596 C C . GLY A 1 218 ? 4.069 -10.482 45.460 1.00 72.42 218 GLY A C 1
ATOM 1597 O O . GLY A 1 218 ? 3.035 -9.931 45.064 1.00 70.53 218 GLY A O 1
ATOM 1598 N N . PHE A 1 219 ? 5.071 -10.838 44.621 1.00 68.75 219 PHE A N 1
ATOM 1599 C CA . PHE A 1 219 ? 4.989 -10.606 43.172 1.00 67.03 219 PHE A CA 1
ATOM 1600 C C . PHE A 1 219 ? 3.902 -11.475 42.529 1.00 69.19 219 PHE A C 1
ATOM 1601 O O . PHE A 1 219 ? 3.346 -11.090 41.502 1.00 67.44 219 PHE A O 1
ATOM 1609 N N . SER A 1 220 ? 3.570 -12.620 43.164 1.00 66.66 220 SER A N 1
ATOM 1610 C CA . SER A 1 220 ? 2.505 -13.541 42.755 1.00 66.33 220 SER A CA 1
ATOM 1611 C C . SER A 1 220 ? 1.184 -12.758 42.671 1.00 67.55 220 SER A C 1
ATOM 1612 O O . SER A 1 220 ? 0.410 -12.959 41.732 1.00 65.90 220 SER A O 1
ATOM 1615 N N . GLY A 1 221 ? 0.986 -11.852 43.640 1.00 63.06 221 GLY A N 1
ATOM 1616 C CA . GLY A 1 221 ? -0.151 -10.948 43.724 1.00 61.00 221 GLY A CA 1
ATOM 1617 C C . GLY A 1 221 ? -0.127 -9.858 42.666 1.00 60.94 221 GLY A C 1
ATOM 1618 O O . GLY A 1 221 ? -1.183 -9.447 42.183 1.00 58.81 221 GLY A O 1
ATOM 1619 N N . VAL A 1 222 ? 1.075 -9.388 42.291 1.00 57.40 222 VAL A N 1
ATOM 1620 C CA . VAL A 1 222 ? 1.262 -8.382 41.237 1.00 56.93 222 VAL A CA 1
ATOM 1621 C C . VAL A 1 222 ? 0.827 -8.991 39.886 1.00 63.49 222 VAL A C 1
ATOM 1622 O O . VAL A 1 222 ? 0.155 -8.329 39.105 1.00 60.97 222 VAL A O 1
ATOM 1626 N N . ALA A 1 223 ? 1.167 -10.279 39.660 1.00 64.60 223 ALA A N 1
ATOM 1627 C CA . ALA A 1 223 ? 0.851 -11.057 38.459 1.00 64.94 223 ALA A CA 1
ATOM 1628 C C . ALA A 1 223 ? -0.653 -11.347 38.297 1.00 69.90 223 ALA A C 1
ATOM 1629 O O . ALA A 1 223 ? -1.162 -11.181 37.184 1.00 69.46 223 ALA A O 1
ATOM 1631 N N . THR A 1 224 ? -1.367 -11.780 39.377 1.00 67.32 224 THR A N 1
ATOM 1632 C CA . THR A 1 224 ? -2.822 -12.037 39.294 1.00 67.28 224 THR A CA 1
ATOM 1633 C C . THR A 1 224 ? -3.583 -10.724 39.137 1.00 70.37 224 THR A C 1
ATOM 1634 O O . THR A 1 224 ? -4.578 -10.676 38.400 1.00 69.65 224 THR A O 1
ATOM 1638 N N . GLY A 1 225 ? -3.076 -9.677 39.801 1.00 65.77 225 GLY A N 1
ATOM 1639 C CA . GLY A 1 225 ? -3.596 -8.319 39.717 1.00 64.34 225 GLY A CA 1
ATOM 1640 C C . GLY A 1 225 ? -3.541 -7.777 38.300 1.00 67.07 225 GLY A C 1
ATOM 1641 O O . GLY A 1 225 ? -4.486 -7.120 37.858 1.00 67.07 225 GLY A O 1
ATOM 1642 N N . ALA A 1 226 ? -2.437 -8.071 37.567 1.00 62.04 226 ALA A N 1
ATOM 1643 C CA . ALA A 1 226 ? -2.183 -7.645 36.183 1.00 60.04 226 ALA A CA 1
ATOM 1644 C C . ALA A 1 226 ? -3.169 -8.264 35.193 1.00 63.60 226 ALA A C 1
ATOM 1645 O O . ALA A 1 226 ? -3.592 -7.587 34.256 1.00 61.93 226 ALA A O 1
ATOM 1647 N N . ALA A 1 227 ? -3.544 -9.545 35.413 1.00 61.61 227 ALA A N 1
ATOM 1648 C CA . ALA A 1 227 ? -4.507 -10.278 34.587 1.00 61.64 227 ALA A CA 1
ATOM 1649 C C . ALA A 1 227 ? -5.920 -9.673 34.703 1.00 65.85 227 ALA A C 1
ATOM 1650 O O . ALA A 1 227 ? -6.660 -9.670 33.717 1.00 66.18 227 ALA A O 1
ATOM 1652 N N . THR A 1 228 ? -6.266 -9.125 35.891 1.00 61.38 228 THR A N 1
ATOM 1653 C CA . THR A 1 228 ? -7.544 -8.465 36.172 1.00 60.42 228 THR A CA 1
ATOM 1654 C C . THR A 1 228 ? -7.579 -7.099 35.462 1.00 62.25 228 THR A C 1
ATOM 1655 O O . THR A 1 228 ? -8.432 -6.873 34.598 1.00 61.90 228 THR A O 1
ATOM 1659 N N . VAL A 1 229 ? -6.629 -6.200 35.824 1.00 56.61 229 VAL A N 1
ATOM 1660 C CA . VAL A 1 229 ? -6.523 -4.822 35.319 1.00 54.10 229 VAL A CA 1
ATOM 1661 C C . VAL A 1 229 ? -6.074 -4.755 33.839 1.00 55.92 229 VAL A C 1
ATOM 1662 O O . VAL A 1 229 ? -5.880 -3.661 33.321 1.00 54.86 229 VAL A O 1
ATOM 1666 N N . PHE A 1 230 ? -5.951 -5.908 33.158 1.00 52.93 230 PHE A N 1
ATOM 1667 C CA . PHE A 1 230 ? -5.644 -5.993 31.724 1.00 52.54 230 PHE A CA 1
ATOM 1668 C C . PHE A 1 230 ? -6.858 -5.426 30.962 1.00 56.17 230 PHE A C 1
ATOM 1669 O O . PHE A 1 230 ? -6.693 -4.701 29.978 1.00 55.76 230 PHE A O 1
ATOM 1677 N N . PHE A 1 231 ? -8.067 -5.747 31.465 1.00 52.56 231 PHE A N 1
ATOM 1678 C CA . PHE A 1 231 ? -9.384 -5.320 31.003 1.00 52.26 231 PHE A CA 1
ATOM 1679 C C . PHE A 1 231 ? -9.430 -3.821 30.685 1.00 56.82 231 PHE A C 1
ATOM 1680 O O . PHE A 1 231 ? -9.926 -3.440 29.616 1.00 58.10 231 PHE A O 1
ATOM 1688 N N . ALA A 1 232 ? -8.907 -2.981 31.603 1.00 51.06 232 ALA A N 1
ATOM 1689 C CA . ALA A 1 232 ? -8.859 -1.530 31.460 1.00 50.11 232 ALA A CA 1
ATOM 1690 C C . ALA A 1 232 ? -8.194 -1.078 30.140 1.00 55.75 232 ALA A C 1
ATOM 1691 O O . ALA A 1 232 ? -8.576 -0.030 29.610 1.00 55.66 232 ALA A O 1
ATOM 1693 N N . TYR A 1 233 ? -7.250 -1.887 29.585 1.00 52.87 233 TYR A N 1
ATOM 1694 C CA . TYR A 1 233 ? -6.546 -1.578 28.329 1.00 52.64 233 TYR A CA 1
ATOM 1695 C C . TYR A 1 233 ? -7.282 -1.995 27.056 1.00 56.64 233 TYR A C 1
ATOM 1696 O O . TYR A 1 233 ? -6.940 -1.492 25.992 1.00 56.64 233 TYR A O 1
ATOM 1705 N N . ILE A 1 234 ? -8.268 -2.910 27.142 1.00 53.66 234 ILE A N 1
ATOM 1706 C CA . ILE A 1 234 ? -9.055 -3.355 25.978 1.00 53.71 234 ILE A CA 1
ATOM 1707 C C . ILE A 1 234 ? -9.790 -2.127 25.432 1.00 58.23 234 ILE A C 1
ATOM 1708 O O . ILE A 1 234 ? -10.352 -1.367 26.213 1.00 57.00 234 ILE A O 1
ATOM 1713 N N . GLY A 1 235 ? -9.736 -1.917 24.121 1.00 56.95 235 GLY A N 1
ATOM 1714 C CA . GLY A 1 235 ? -10.414 -0.793 23.485 1.00 57.54 235 GLY A CA 1
ATOM 1715 C C . GLY A 1 235 ? -9.644 -0.071 22.399 1.00 62.76 235 GLY A C 1
ATOM 1716 O O . GLY A 1 235 ? -10.255 0.635 21.595 1.00 63.11 235 GLY A O 1
ATOM 1717 N N . PHE A 1 236 ? -8.307 -0.216 22.359 1.00 60.27 236 PHE A N 1
ATOM 1718 C CA . PHE A 1 236 ? -7.497 0.460 21.335 1.00 61.77 236 PHE A CA 1
ATOM 1719 C C . PHE A 1 236 ? -7.785 -0.056 19.908 1.00 67.46 236 PHE A C 1
ATOM 1720 O O . PHE A 1 236 ? -7.549 0.667 18.940 1.00 66.86 236 PHE A O 1
ATOM 1728 N N . ASP A 1 237 ? -8.325 -1.292 19.796 1.00 65.97 237 ASP A N 1
ATOM 1729 C CA . ASP A 1 237 ? -8.694 -1.965 18.543 1.00 67.55 237 ASP A CA 1
ATOM 1730 C C . ASP A 1 237 ? -9.847 -1.267 17.769 1.00 72.40 237 ASP A C 1
ATOM 1731 O O . ASP A 1 237 ? -9.945 -1.421 16.542 1.00 72.99 237 ASP A O 1
ATOM 1736 N N . ALA A 1 238 ? -10.675 -0.469 18.492 1.00 67.62 238 ALA A N 1
ATOM 1737 C CA . ALA A 1 238 ? -11.842 0.273 18.001 1.00 67.44 238 ALA A CA 1
ATOM 1738 C C . ALA A 1 238 ? -11.545 1.385 17.007 1.00 71.24 238 ALA A C 1
ATOM 1739 O O . ALA A 1 238 ? -12.474 1.870 16.366 1.00 72.03 238 ALA A O 1
ATOM 1741 N N . VAL A 1 239 ? -10.273 1.813 16.890 1.00 66.93 239 VAL A N 1
ATOM 1742 C CA . VAL A 1 239 ? -9.841 2.887 15.987 1.00 67.09 239 VAL A CA 1
ATOM 1743 C C . VAL A 1 239 ? -10.058 2.474 14.508 1.00 73.01 239 VAL A C 1
ATOM 1744 O O . VAL A 1 239 ? -10.287 3.339 13.656 1.00 73.75 239 VAL A O 1
ATOM 1748 N N . SER A 1 240 ? -10.070 1.150 14.237 1.00 70.18 240 SER A N 1
ATOM 1749 C CA . SER A 1 240 ? -10.302 0.562 12.912 1.00 71.29 240 SER A CA 1
ATOM 1750 C C . SER A 1 240 ? -11.746 0.752 12.410 1.00 77.79 240 SER A C 1
ATOM 1751 O O . SER A 1 240 ? -11.974 0.637 11.207 1.00 78.56 240 SER A O 1
ATOM 1754 N N . THR A 1 241 ? -12.709 1.030 13.322 1.00 75.55 241 THR A N 1
ATOM 1755 C CA . THR A 1 241 ? -14.125 1.280 13.020 1.00 77.68 241 THR A CA 1
ATOM 1756 C C . THR A 1 241 ? -14.253 2.419 12.011 1.00 85.46 241 THR A C 1
ATOM 1757 O O . THR A 1 241 ? -14.868 2.255 10.954 1.00 87.93 241 THR A O 1
ATOM 1761 N N . ALA A 1 242 ? -13.641 3.566 12.341 1.00 81.80 242 ALA A N 1
ATOM 1762 C CA . ALA A 1 242 ? -13.679 4.795 11.566 1.00 82.73 242 ALA A CA 1
ATOM 1763 C C . ALA A 1 242 ? -12.907 4.775 10.231 1.00 87.52 242 ALA A C 1
ATOM 1764 O O . ALA A 1 242 ? -12.933 5.788 9.537 1.00 88.56 242 ALA A O 1
ATOM 1766 N N . ALA A 1 243 ? -12.275 3.641 9.840 1.00 83.44 243 ALA A N 1
ATOM 1767 C CA . ALA A 1 243 ? -11.479 3.513 8.604 1.00 84.25 243 ALA A CA 1
ATOM 1768 C C . ALA A 1 243 ? -12.136 4.060 7.330 1.00 90.29 243 ALA A C 1
ATOM 1769 O O . ALA A 1 243 ? -11.423 4.598 6.481 1.00 92.23 243 ALA A O 1
ATOM 1771 N N . GLU A 1 244 ? -13.474 3.943 7.198 1.00 86.43 244 GLU A N 1
ATOM 1772 C CA . GLU A 1 244 ? -14.218 4.435 6.026 1.00 87.85 244 GLU A CA 1
ATOM 1773 C C . GLU A 1 244 ? -14.490 5.956 6.078 1.00 91.30 244 GLU A C 1
ATOM 1774 O O . GLU A 1 244 ? -15.055 6.513 5.130 1.00 93.09 244 GLU A O 1
ATOM 1780 N N . GLU A 1 245 ? -14.082 6.622 7.179 1.00 84.85 245 GLU A N 1
ATOM 1781 C CA . GLU A 1 245 ? -14.271 8.058 7.389 1.00 84.37 245 GLU A CA 1
ATOM 1782 C C . GLU A 1 245 ? -12.955 8.816 7.615 1.00 86.18 245 GLU A C 1
ATOM 1783 O O . GLU A 1 245 ? -12.986 10.012 7.921 1.00 85.70 245 GLU A O 1
ATOM 1789 N N . VAL A 1 246 ? -11.807 8.135 7.438 1.00 81.97 246 VAL A N 1
ATOM 1790 C CA . VAL A 1 246 ? -10.489 8.735 7.643 1.00 82.15 246 VAL A CA 1
ATOM 1791 C C . VAL A 1 246 ? -9.825 9.097 6.331 1.00 92.15 246 VAL A C 1
ATOM 1792 O O . VAL A 1 246 ? -9.685 8.239 5.453 1.00 93.16 246 VAL A O 1
ATOM 1796 N N . ARG A 1 247 ? -9.373 10.362 6.218 1.00 91.75 247 ARG A N 1
ATOM 1797 C CA . ARG A 1 247 ? -8.552 10.823 5.095 1.00 94.00 247 ARG A CA 1
ATOM 1798 C C . ARG A 1 247 ? -7.153 10.321 5.511 1.00 96.33 247 ARG A C 1
ATOM 1799 O O . ARG A 1 247 ? -6.725 10.610 6.643 1.00 95.94 247 ARG A O 1
ATOM 1807 N N . ASN A 1 248 ? -6.486 9.514 4.651 1.00 90.95 248 ASN A N 1
ATOM 1808 C CA . ASN A 1 248 ? -5.164 8.902 4.911 1.00 89.10 248 ASN A CA 1
ATOM 1809 C C . ASN A 1 248 ? -5.186 7.941 6.146 1.00 89.12 248 ASN A C 1
ATOM 1810 O O . ASN A 1 248 ? -4.482 8.197 7.130 1.00 87.71 248 ASN A O 1
ATOM 1815 N N . PRO A 1 249 ? -5.975 6.824 6.116 1.00 83.66 249 PRO A N 1
ATOM 1816 C CA . PRO A 1 249 ? -6.018 5.927 7.283 1.00 80.79 249 PRO A CA 1
ATOM 1817 C C . PRO A 1 249 ? -4.753 5.115 7.533 1.00 82.34 249 PRO A C 1
ATOM 1818 O O . PRO A 1 249 ? -4.558 4.642 8.654 1.00 81.00 249 PRO A O 1
ATOM 1822 N N . GLN A 1 250 ? -3.896 4.964 6.509 1.00 78.74 250 GLN A N 1
ATOM 1823 C CA . GLN A 1 250 ? -2.640 4.213 6.595 1.00 78.20 250 GLN A CA 1
ATOM 1824 C C . GLN A 1 250 ? -1.684 4.759 7.648 1.00 81.69 250 GLN A C 1
ATOM 1825 O O . GLN A 1 250 ? -0.937 3.978 8.238 1.00 80.55 250 GLN A O 1
ATOM 1831 N N . ARG A 1 251 ? -1.714 6.076 7.915 1.00 78.46 251 ARG A N 1
ATOM 1832 C CA . ARG A 1 251 ? -0.819 6.608 8.933 1.00 77.62 251 ARG A CA 1
ATOM 1833 C C . ARG A 1 251 ? -1.561 7.273 10.126 1.00 77.81 251 ARG A C 1
ATOM 1834 O O . ARG A 1 251 ? -0.937 7.511 11.163 1.00 75.37 251 ARG A O 1
ATOM 1842 N N . ASP A 1 252 ? -2.884 7.508 10.013 1.00 73.25 252 ASP A N 1
ATOM 1843 C CA . ASP A 1 252 ? -3.633 8.120 11.112 1.00 71.36 252 ASP A CA 1
ATOM 1844 C C . ASP A 1 252 ? -4.134 7.087 12.123 1.00 73.48 252 ASP A C 1
ATOM 1845 O O . ASP A 1 252 ? -4.020 7.328 13.328 1.00 71.02 252 ASP A O 1
ATOM 1850 N N . MET A 1 253 ? -4.640 5.925 11.639 1.00 70.31 253 MET A N 1
ATOM 1851 C CA . MET A 1 253 ? -5.099 4.818 12.491 1.00 68.72 253 MET A CA 1
ATOM 1852 C C . MET A 1 253 ? -3.956 4.266 13.371 1.00 68.35 253 MET A C 1
ATOM 1853 O O . MET A 1 253 ? -4.205 4.144 14.569 1.00 66.89 253 MET A O 1
ATOM 1858 N N . PRO A 1 254 ? -2.697 4.013 12.876 1.00 62.86 254 PRO A N 1
ATOM 1859 C CA . PRO A 1 254 ? -1.619 3.595 13.790 1.00 61.25 254 PRO A CA 1
ATOM 1860 C C . PRO A 1 254 ? -1.380 4.633 14.894 1.00 64.93 254 PRO A C 1
ATOM 1861 O O . PRO A 1 254 ? -1.242 4.248 16.069 1.00 63.66 254 PRO A O 1
ATOM 1865 N N . ILE A 1 255 ? -1.405 5.954 14.531 1.00 60.80 255 ILE A N 1
ATOM 1866 C CA . ILE A 1 255 ? -1.252 7.059 15.494 1.00 59.44 255 ILE A CA 1
ATOM 1867 C C . ILE A 1 255 ? -2.343 6.969 16.587 1.00 62.29 255 ILE A C 1
ATOM 1868 O O . ILE A 1 255 ? -2.011 6.875 17.763 1.00 61.33 255 ILE A O 1
ATOM 1873 N N . GLY A 1 256 ? -3.610 6.921 16.178 1.00 58.83 256 GLY A N 1
ATOM 1874 C CA . GLY A 1 256 ? -4.747 6.814 17.086 1.00 57.82 256 GLY A CA 1
ATOM 1875 C C . GLY A 1 256 ? -4.623 5.680 18.084 1.00 61.24 256 GLY A C 1
ATOM 1876 O O . GLY A 1 256 ? -4.703 5.924 19.289 1.00 59.71 256 GLY A O 1
ATOM 1877 N N . ILE A 1 257 ? -4.360 4.442 17.583 1.00 58.73 257 ILE A N 1
ATOM 1878 C CA . ILE A 1 257 ? -4.197 3.197 18.360 1.00 57.29 257 ILE A CA 1
ATOM 1879 C C . ILE A 1 257 ? -3.151 3.347 19.474 1.00 60.10 257 ILE A C 1
ATOM 1880 O O . ILE A 1 257 ? -3.497 3.177 20.640 1.00 58.43 257 ILE A O 1
ATOM 1885 N N . ILE A 1 258 ? -1.890 3.678 19.105 1.00 57.43 258 ILE A N 1
ATOM 1886 C CA . ILE A 1 258 ? -0.745 3.801 20.015 1.00 56.99 258 ILE A CA 1
ATOM 1887 C C . ILE A 1 258 ? -0.850 5.016 20.948 1.00 60.46 258 ILE A C 1
ATOM 1888 O O . ILE A 1 258 ? -0.553 4.892 22.146 1.00 60.29 258 ILE A O 1
ATOM 1893 N N . VAL A 1 259 ? -1.251 6.179 20.414 1.00 56.30 259 VAL A N 1
ATOM 1894 C CA . VAL A 1 259 ? -1.358 7.391 21.225 1.00 55.85 259 VAL A CA 1
ATOM 1895 C C . VAL A 1 259 ? -2.444 7.233 22.312 1.00 59.04 259 VAL A C 1
ATOM 1896 O O . VAL A 1 259 ? -2.148 7.474 23.484 1.00 58.26 259 VAL A O 1
ATOM 1900 N N . SER A 1 260 ? -3.660 6.778 21.942 1.00 55.28 260 SER A N 1
ATOM 1901 C CA . SER A 1 260 ? -4.738 6.612 22.916 1.00 54.64 260 SER A CA 1
ATOM 1902 C C . SER A 1 260 ? -4.342 5.638 24.019 1.00 59.97 260 SER A C 1
ATOM 1903 O O . SER A 1 260 ? -4.646 5.880 25.193 1.00 59.27 260 SER A O 1
ATOM 1906 N N . LEU A 1 261 ? -3.591 4.585 23.648 1.00 57.02 261 LEU A N 1
ATOM 1907 C CA . LEU A 1 261 ? -3.096 3.603 24.600 1.00 56.27 261 LEU A CA 1
ATOM 1908 C C . LEU A 1 261 ? -2.057 4.214 25.556 1.00 60.14 261 LEU A C 1
ATOM 1909 O O . LEU A 1 261 ? -2.203 4.084 26.774 1.00 59.05 261 LEU A O 1
ATOM 1914 N N . LEU A 1 262 ? -1.012 4.860 25.002 1.00 57.33 262 LEU A N 1
ATOM 1915 C CA . LEU A 1 262 ? 0.075 5.441 25.790 1.00 57.25 262 LEU A CA 1
ATOM 1916 C C . LEU A 1 262 ? -0.396 6.531 26.742 1.00 61.30 262 LEU A C 1
ATOM 1917 O O . LEU A 1 262 ? 0.149 6.643 27.847 1.00 61.38 262 LEU A O 1
ATOM 1922 N N . VAL A 1 263 ? -1.451 7.280 26.347 1.00 56.93 263 VAL A N 1
ATOM 1923 C CA . VAL A 1 263 ? -2.056 8.320 27.180 1.00 56.17 263 VAL A CA 1
ATOM 1924 C C . VAL A 1 263 ? -2.688 7.658 28.424 1.00 61.51 263 VAL A C 1
ATOM 1925 O O . VAL A 1 263 ? -2.320 8.000 29.551 1.00 62.33 263 VAL A O 1
ATOM 1929 N N . CYS A 1 264 ? -3.565 6.662 28.207 1.00 57.37 264 CYS A N 1
ATOM 1930 C CA . CYS A 1 264 ? -4.264 5.937 29.257 1.00 56.51 264 CYS A CA 1
ATOM 1931 C C . CYS A 1 264 ? -3.350 5.205 30.200 1.00 60.50 264 CYS A C 1
ATOM 1932 O O . CYS A 1 264 ? -3.660 5.152 31.381 1.00 61.71 264 CYS A O 1
ATOM 1935 N N . THR A 1 265 ? -2.220 4.672 29.721 1.00 56.48 265 THR A N 1
ATOM 1936 C CA . THR A 1 265 ? -1.258 3.954 30.571 1.00 56.12 265 THR A CA 1
ATOM 1937 C C . THR A 1 265 ? -0.744 4.870 31.693 1.00 61.04 265 THR A C 1
ATOM 1938 O O . THR A 1 265 ? -0.735 4.458 32.856 1.00 60.49 265 THR A O 1
ATOM 1942 N N . LEU A 1 266 ? -0.407 6.134 31.346 1.00 59.02 266 LEU A N 1
ATOM 1943 C CA . LEU A 1 266 ? 0.065 7.167 32.278 1.00 59.24 266 LEU A CA 1
ATOM 1944 C C . LEU A 1 266 ? -1.000 7.549 33.292 1.00 60.46 266 LEU A C 1
ATOM 1945 O O . LEU A 1 266 ? -0.701 7.632 34.485 1.00 59.70 266 LEU A O 1
ATOM 1950 N N . LEU A 1 267 ? -2.239 7.777 32.828 1.00 55.76 267 LEU A N 1
ATOM 1951 C CA . LEU A 1 267 ? -3.347 8.115 33.721 1.00 55.29 267 LEU A CA 1
ATOM 1952 C C . LEU A 1 267 ? -3.569 6.963 34.696 1.00 58.15 267 LEU A C 1
ATOM 1953 O O . LEU A 1 267 ? -3.669 7.210 35.903 1.00 57.44 267 LEU A O 1
ATOM 1958 N N . TYR A 1 268 ? -3.516 5.706 34.181 1.00 53.58 268 TYR A N 1
ATOM 1959 C CA . TYR A 1 268 ? -3.687 4.472 34.959 1.00 53.13 268 TYR A CA 1
ATOM 1960 C C . TYR A 1 268 ? -2.651 4.304 36.088 1.00 55.96 268 TYR A C 1
ATOM 1961 O O . TYR A 1 268 ? -3.024 3.934 37.201 1.00 54.80 268 TYR A O 1
ATOM 1970 N N . ILE A 1 269 ? -1.365 4.599 35.810 1.00 52.62 269 ILE A N 1
ATOM 1971 C CA . ILE A 1 269 ? -0.280 4.517 36.797 1.00 53.04 269 ILE A CA 1
ATOM 1972 C C . ILE A 1 269 ? -0.499 5.556 37.902 1.00 58.67 269 ILE A C 1
ATOM 1973 O O . ILE A 1 269 ? -0.317 5.250 39.077 1.00 60.21 269 ILE A O 1
ATOM 1978 N N . ALA A 1 270 ? -0.914 6.766 37.515 1.00 55.17 270 ALA A N 1
ATOM 1979 C CA . ALA A 1 270 ? -1.188 7.890 38.404 1.00 55.25 270 ALA A CA 1
ATOM 1980 C C . ALA A 1 270 ? -2.413 7.632 39.273 1.00 58.62 270 ALA A C 1
ATOM 1981 O O . ALA A 1 270 ? -2.380 7.957 40.457 1.00 58.99 270 ALA A O 1
ATOM 1983 N N . VAL A 1 271 ? -3.488 7.046 38.698 1.00 54.47 271 VAL A N 1
ATOM 1984 C CA . VAL A 1 271 ? -4.725 6.724 39.428 1.00 54.28 271 VAL A CA 1
ATOM 1985 C C . VAL A 1 271 ? -4.428 5.689 40.512 1.00 58.38 271 VAL A C 1
ATOM 1986 O O . VAL A 1 271 ? -4.863 5.877 41.645 1.00 59.97 271 VAL A O 1
ATOM 1990 N N . SER A 1 272 ? -3.640 4.640 40.183 1.00 53.98 272 SER A N 1
ATOM 1991 C CA . SER A 1 272 ? -3.229 3.579 41.117 1.00 54.14 272 SER A CA 1
ATOM 1992 C C . SER A 1 272 ? -2.494 4.116 42.339 1.00 58.88 272 SER A C 1
ATOM 1993 O O . SER A 1 272 ? -2.751 3.650 43.459 1.00 59.74 272 SER A O 1
ATOM 1996 N N . LEU A 1 273 ? -1.558 5.067 42.114 1.00 53.35 273 LEU A N 1
ATOM 1997 C CA . LEU A 1 273 ? -0.754 5.652 43.174 1.00 53.58 273 LEU A CA 1
ATOM 1998 C C . LEU A 1 273 ? -1.592 6.518 44.109 1.00 58.33 273 LEU A C 1
ATOM 1999 O O . LEU A 1 273 ? -1.538 6.329 45.324 1.00 58.75 273 LEU A O 1
ATOM 2004 N N . VAL A 1 274 ? -2.405 7.416 43.538 1.00 54.17 274 VAL A N 1
ATOM 2005 C CA . VAL A 1 274 ? -3.264 8.339 44.275 1.00 54.22 274 VAL A CA 1
ATOM 2006 C C . VAL A 1 274 ? -4.340 7.574 45.074 1.00 57.31 274 VAL A C 1
ATOM 2007 O O . VAL A 1 274 ? -4.563 7.892 46.248 1.00 56.61 274 VAL A O 1
ATOM 2011 N N . LEU A 1 275 ? -4.947 6.533 44.461 1.00 53.42 275 LEU A N 1
ATOM 2012 C CA . LEU A 1 275 ? -5.976 5.689 45.088 1.00 53.40 275 LEU A CA 1
ATOM 2013 C C . LEU A 1 275 ? -5.445 4.923 46.340 1.00 58.50 275 LEU A C 1
ATOM 2014 O O . LEU A 1 275 ? -6.014 5.052 47.437 1.00 58.52 275 LEU A O 1
ATOM 2019 N N . THR A 1 276 ? -4.329 4.171 46.179 1.00 54.32 276 THR A N 1
ATOM 2020 C CA . THR A 1 276 ? -3.700 3.432 47.272 1.00 54.74 276 THR A CA 1
ATOM 2021 C C . THR A 1 276 ? -3.055 4.389 48.294 1.00 59.92 276 THR A C 1
ATOM 2022 O O . THR A 1 276 ? -2.891 4.017 49.460 1.00 61.23 276 THR A O 1
ATOM 2026 N N . GLY A 1 277 ? -2.725 5.605 47.843 1.00 55.12 277 GLY A N 1
ATOM 2027 C CA . GLY A 1 277 ? -2.154 6.682 48.646 1.00 55.02 277 GLY A CA 1
ATOM 2028 C C . GLY A 1 277 ? -3.171 7.310 49.572 1.00 58.80 277 GLY A C 1
ATOM 2029 O O . GLY A 1 277 ? -2.849 7.589 50.722 1.00 59.83 277 GLY A O 1
ATOM 2030 N N . ILE A 1 278 ? -4.415 7.506 49.099 1.00 55.09 278 ILE A N 1
ATOM 2031 C CA . ILE A 1 278 ? -5.507 8.052 49.920 1.00 55.90 278 ILE A CA 1
ATOM 2032 C C . ILE A 1 278 ? -6.038 6.969 50.871 1.00 62.17 278 ILE A C 1
ATOM 2033 O O . ILE A 1 278 ? -5.903 7.105 52.087 1.00 64.16 278 ILE A O 1
ATOM 2038 N N . VAL A 1 279 ? -6.637 5.899 50.307 1.00 58.14 279 VAL A N 1
ATOM 2039 C CA . VAL A 1 279 ? -7.285 4.807 51.042 1.00 58.43 279 VAL A CA 1
ATOM 2040 C C . VAL A 1 279 ? -6.354 3.597 51.251 1.00 61.77 279 VAL A C 1
ATOM 2041 O O . VAL A 1 279 ? -5.728 3.152 50.288 1.00 60.18 279 VAL A O 1
ATOM 2045 N N . PRO A 1 280 ? -6.250 3.031 52.482 1.00 59.50 280 PRO A N 1
ATOM 2046 C CA . PRO A 1 280 ? -5.426 1.822 52.651 1.00 59.46 280 PRO A CA 1
ATOM 2047 C C . PRO A 1 280 ? -6.013 0.704 51.784 1.00 64.29 280 PRO A C 1
ATOM 2048 O O . PRO A 1 280 ? -7.237 0.541 51.752 1.00 64.24 280 PRO A O 1
ATOM 2052 N N . TYR A 1 281 ? -5.152 -0.013 51.027 1.00 60.98 281 TYR A N 1
ATOM 2053 C CA . TYR A 1 281 ? -5.547 -1.077 50.088 1.00 59.60 281 TYR A CA 1
ATOM 2054 C C . TYR A 1 281 ? -6.682 -1.971 50.621 1.00 64.14 281 TYR A C 1
ATOM 2055 O O . TYR A 1 281 ? -7.658 -2.165 49.902 1.00 63.64 281 TYR A O 1
ATOM 2064 N N . GLU A 1 282 ? -6.600 -2.419 51.895 1.00 61.51 282 GLU A N 1
ATOM 2065 C CA . GLU A 1 282 ? -7.588 -3.293 52.552 1.00 62.43 282 GLU A CA 1
ATOM 2066 C C . GLU A 1 282 ? -9.048 -2.739 52.564 1.00 69.10 282 GLU A C 1
ATOM 2067 O O . GLU A 1 282 ? -9.973 -3.526 52.748 1.00 71.22 282 GLU A O 1
ATOM 2073 N N . GLN A 1 283 ? -9.254 -1.428 52.323 1.00 64.60 283 GLN A N 1
ATOM 2074 C CA . GLN A 1 283 ? -10.585 -0.800 52.317 1.00 64.56 283 GLN A CA 1
ATOM 2075 C C . GLN A 1 283 ? -11.122 -0.462 50.914 1.00 67.16 283 GLN A C 1
ATOM 2076 O O . GLN A 1 283 ? -12.209 0.119 50.812 1.00 67.18 283 GLN A O 1
ATOM 2082 N N . LEU A 1 284 ? -10.363 -0.794 49.843 1.00 61.83 284 LEU A N 1
ATOM 2083 C CA . LEU A 1 284 ? -10.733 -0.435 48.473 1.00 60.00 284 LEU A CA 1
ATOM 2084 C C . LEU A 1 284 ? -11.638 -1.435 47.726 1.00 65.73 284 LEU A C 1
ATOM 2085 O O . LEU A 1 284 ? -12.030 -1.122 46.605 1.00 65.37 284 LEU A O 1
ATOM 2090 N N . ASN A 1 285 ? -12.037 -2.573 48.331 1.00 64.42 285 ASN A N 1
ATOM 2091 C CA . ASN A 1 285 ? -12.981 -3.510 47.689 1.00 64.46 285 ASN A CA 1
ATOM 2092 C C . ASN A 1 285 ? -14.405 -2.896 47.778 1.00 67.99 285 ASN A C 1
ATOM 2093 O O . ASN A 1 285 ? -15.197 -3.240 48.661 1.00 68.88 285 ASN A O 1
ATOM 2098 N N . VAL A 1 286 ? -14.675 -1.927 46.871 1.00 62.51 286 VAL A N 1
ATOM 2099 C CA . VAL A 1 286 ? -15.879 -1.098 46.750 1.00 62.34 286 VAL A CA 1
ATOM 2100 C C . VAL A 1 286 ? -16.364 -1.112 45.260 1.00 64.50 286 VAL A C 1
ATOM 2101 O O . VAL A 1 286 ? -15.559 -1.366 44.351 1.00 64.06 286 VAL A O 1
ATOM 2105 N N . LYS A 1 287 ? -17.680 -0.883 45.022 1.00 59.42 287 LYS A N 1
ATOM 2106 C CA . LYS A 1 287 ? -18.266 -0.831 43.679 1.00 57.88 287 LYS A CA 1
ATOM 2107 C C . LYS A 1 287 ? -17.837 0.433 42.933 1.00 60.91 287 LYS A C 1
ATOM 2108 O O . LYS A 1 287 ? -17.792 0.429 41.691 1.00 60.11 287 LYS A O 1
ATOM 2114 N N . ASN A 1 288 ? -17.522 1.514 43.689 1.00 56.72 288 ASN A N 1
ATOM 2115 C CA . ASN A 1 288 ? -17.066 2.784 43.125 1.00 55.51 288 ASN A CA 1
ATOM 2116 C C . ASN A 1 288 ? -15.767 3.300 43.804 1.00 58.80 288 ASN A C 1
ATOM 2117 O O . ASN A 1 288 ? -15.803 4.320 44.494 1.00 58.67 288 ASN A O 1
ATOM 2122 N N . PRO A 1 289 ? -14.601 2.628 43.584 1.00 55.11 289 PRO A N 1
ATOM 2123 C CA . PRO A 1 289 ? -13.352 3.049 44.268 1.00 55.31 289 PRO A CA 1
ATOM 2124 C C . PRO A 1 289 ? -12.942 4.526 44.190 1.00 60.64 289 PRO A C 1
ATOM 2125 O O . PRO A 1 289 ? -12.499 5.063 45.203 1.00 61.29 289 PRO A O 1
ATOM 2129 N N . VAL A 1 290 ? -13.050 5.166 43.006 1.00 57.05 290 VAL A N 1
ATOM 2130 C CA . VAL A 1 290 ? -12.629 6.558 42.781 1.00 57.02 290 VAL A CA 1
ATOM 2131 C C . VAL A 1 290 ? -13.556 7.556 43.495 1.00 63.55 290 VAL A C 1
ATOM 2132 O O . VAL A 1 290 ? -13.070 8.542 44.043 1.00 64.65 290 VAL A O 1
ATOM 2136 N N . ALA A 1 291 ? -14.870 7.293 43.510 1.00 60.95 291 ALA A N 1
ATOM 2137 C CA . ALA A 1 291 ? -15.826 8.151 44.204 1.00 62.38 291 ALA A CA 1
ATOM 2138 C C . ALA A 1 291 ? -15.602 7.979 45.705 1.00 69.41 291 ALA A C 1
ATOM 2139 O O . ALA A 1 291 ? -15.532 8.977 46.428 1.00 70.78 291 ALA A O 1
ATOM 2141 N N . PHE A 1 292 ? -15.424 6.710 46.152 1.00 66.25 292 PHE A N 1
ATOM 2142 C CA . PHE A 1 292 ? -15.176 6.311 47.539 1.00 67.04 292 PHE A CA 1
ATOM 2143 C C . PHE A 1 292 ? -13.942 6.992 48.120 1.00 70.41 292 PHE A C 1
ATOM 2144 O O . PHE A 1 292 ? -14.018 7.457 49.252 1.00 71.17 292 PHE A O 1
ATOM 2152 N N . ALA A 1 293 ? -12.810 7.030 47.374 1.00 65.54 293 ALA A N 1
ATOM 2153 C CA . ALA A 1 293 ? -11.564 7.658 47.834 1.00 65.16 293 ALA A CA 1
ATOM 2154 C C . ALA A 1 293 ? -11.772 9.137 48.114 1.00 69.81 293 ALA A C 1
ATOM 2155 O O . ALA A 1 293 ? -11.244 9.640 49.108 1.00 70.80 293 ALA A O 1
ATOM 2157 N N . LEU A 1 294 ? -12.587 9.819 47.271 1.00 65.03 294 LEU A N 1
ATOM 2158 C CA . LEU A 1 294 ? -12.912 11.232 47.444 1.00 65.30 294 LEU A CA 1
ATOM 2159 C C . LEU A 1 294 ? -13.823 11.457 48.648 1.00 71.22 294 LEU A C 1
ATOM 2160 O O . LEU A 1 294 ? -13.613 12.426 49.379 1.00 72.12 294 LEU A O 1
ATOM 2165 N N . ASN A 1 295 ? -14.801 10.544 48.873 1.00 68.17 295 ASN A N 1
ATOM 2166 C CA . ASN A 1 295 ? -15.713 10.567 50.025 1.00 69.79 295 ASN A CA 1
ATOM 2167 C C . ASN A 1 295 ? -14.948 10.285 51.313 1.00 74.04 295 ASN A C 1
ATOM 2168 O O . ASN A 1 295 ? -15.257 10.895 52.332 1.00 74.90 295 ASN A O 1
ATOM 2173 N N . TYR A 1 296 ? -13.961 9.351 51.263 1.00 69.91 296 TYR A N 1
ATOM 2174 C CA . TYR A 1 296 ? -13.102 8.933 52.379 1.00 70.68 296 TYR A CA 1
ATOM 2175 C C . TYR A 1 296 ? -12.375 10.135 52.966 1.00 76.25 296 TYR A C 1
ATOM 2176 O O . TYR A 1 296 ? -12.223 10.231 54.190 1.00 77.32 296 TYR A O 1
ATOM 2185 N N . ILE A 1 297 ? -11.936 11.048 52.088 1.00 72.66 297 ILE A N 1
ATOM 2186 C CA . ILE A 1 297 ? -11.159 12.209 52.477 1.00 73.42 297 ILE A CA 1
ATOM 2187 C C . ILE A 1 297 ? -12.013 13.522 52.514 1.00 78.91 297 ILE A C 1
ATOM 2188 O O . ILE A 1 297 ? -11.472 14.628 52.614 1.00 78.22 297 ILE A O 1
ATOM 2193 N N . HIS A 1 298 ? -13.352 13.347 52.559 1.00 77.91 298 HIS A N 1
ATOM 2194 C CA . HIS A 1 298 ? -14.416 14.344 52.725 1.00 80.19 298 HIS A CA 1
ATOM 2195 C C . HIS A 1 298 ? -14.540 15.384 51.584 1.00 81.87 298 HIS A C 1
ATOM 2196 O O . HIS A 1 298 ? -14.923 16.536 51.829 1.00 82.32 298 HIS A O 1
ATOM 2203 N N . GLN A 1 299 ? -14.300 14.944 50.332 1.00 75.63 299 GLN A N 1
ATOM 2204 C CA . GLN A 1 299 ? -14.454 15.758 49.127 1.00 74.23 299 GLN A CA 1
ATOM 2205 C C . GLN A 1 299 ? -15.719 15.282 48.401 1.00 79.32 299 GLN A C 1
ATOM 2206 O O . GLN A 1 299 ? -15.667 14.863 47.248 1.00 77.86 299 GLN A O 1
ATOM 2212 N N . ASP A 1 300 ? -16.856 15.324 49.109 1.00 79.18 300 ASP A N 1
ATOM 2213 C CA . ASP A 1 300 ? -18.169 14.830 48.678 1.00 80.13 300 ASP A CA 1
ATOM 2214 C C . ASP A 1 300 ? -18.683 15.393 47.351 1.00 83.52 300 ASP A C 1
ATOM 2215 O O . ASP A 1 300 ? -19.247 14.641 46.554 1.00 81.56 300 ASP A O 1
ATOM 2220 N N . TRP A 1 301 ? -18.496 16.705 47.132 1.00 81.86 301 TRP A N 1
ATOM 2221 C CA . TRP A 1 301 ? -18.924 17.451 45.944 1.00 82.04 301 TRP A CA 1
ATOM 2222 C C . TRP A 1 301 ? -18.145 17.013 44.679 1.00 78.66 301 TRP A C 1
ATOM 2223 O O . TRP A 1 301 ? -18.763 16.742 43.645 1.00 77.25 301 TRP A O 1
ATOM 2234 N N . VAL A 1 302 ? -16.799 16.915 44.790 1.00 70.64 302 VAL A N 1
ATOM 2235 C CA . VAL A 1 302 ? -15.872 16.475 43.745 1.00 67.42 302 VAL A CA 1
ATOM 2236 C C . VAL A 1 302 ? -16.139 14.998 43.393 1.00 70.43 302 VAL A C 1
ATOM 2237 O O . VAL A 1 302 ? -16.037 14.626 42.214 1.00 70.11 302 VAL A O 1
ATOM 2241 N N . ALA A 1 303 ? -16.499 14.177 44.411 1.00 65.46 303 ALA A N 1
ATOM 2242 C CA . ALA A 1 303 ? -16.835 12.756 44.290 1.00 63.87 303 ALA A CA 1
ATOM 2243 C C . ALA A 1 303 ? -18.089 12.525 43.439 1.00 67.82 303 ALA A C 1
ATOM 2244 O O . ALA A 1 303 ? -18.112 11.587 42.642 1.00 66.14 303 ALA A O 1
ATOM 2246 N N . GLY A 1 304 ? -19.112 13.364 43.622 1.00 66.80 304 GLY A N 1
ATOM 2247 C CA . GLY A 1 304 ? -20.352 13.290 42.855 1.00 68.46 304 GLY A CA 1
ATOM 2248 C C . GLY A 1 304 ? -20.121 13.731 41.421 1.00 74.38 304 GLY A C 1
ATOM 2249 O O . GLY A 1 304 ? -20.635 13.125 40.474 1.00 73.86 304 GLY A O 1
ATOM 2250 N N . PHE A 1 305 ? -19.299 14.779 41.266 1.00 72.09 305 PHE A N 1
ATOM 2251 C CA . PHE A 1 305 ? -18.868 15.351 40.000 1.00 71.88 305 PHE A CA 1
ATOM 2252 C C . PHE A 1 305 ? -18.055 14.308 39.179 1.00 71.58 305 PHE A C 1
ATOM 2253 O O . PHE A 1 305 ? -18.234 14.206 37.962 1.00 70.30 305 PHE A O 1
ATOM 2261 N N . ILE A 1 306 ? -17.220 13.497 39.860 1.00 65.57 306 ILE A N 1
ATOM 2262 C CA . ILE A 1 306 ? -16.464 12.403 39.235 1.00 63.06 306 ILE A CA 1
ATOM 2263 C C . ILE A 1 306 ? -17.412 11.226 38.923 1.00 65.54 306 ILE A C 1
ATOM 2264 O O . ILE A 1 306 ? -17.228 10.560 37.907 1.00 64.45 306 ILE A O 1
ATOM 2269 N N . SER A 1 307 ? -18.446 11.007 39.765 1.00 62.28 307 SER A N 1
ATOM 2270 C CA . SER A 1 307 ? -19.458 9.967 39.558 1.00 61.76 307 SER A CA 1
ATOM 2271 C C . SER A 1 307 ? -20.275 10.256 38.290 1.00 66.61 307 SER A C 1
ATOM 2272 O O . SER A 1 307 ? -20.610 9.317 37.567 1.00 65.73 307 SER A O 1
ATOM 2275 N N . LEU A 1 308 ? -20.538 11.556 37.994 1.00 64.32 308 LEU A N 1
ATOM 2276 C CA . LEU A 1 308 ? -21.256 12.002 36.794 1.00 64.98 308 LEU A CA 1
ATOM 2277 C C . LEU A 1 308 ? -20.445 11.701 35.524 1.00 66.62 308 LEU A C 1
ATOM 2278 O O . LEU A 1 308 ? -20.979 11.137 34.562 1.00 65.96 308 LEU A O 1
ATOM 2283 N N . GLY A 1 309 ? -19.164 12.076 35.551 1.00 61.88 309 GLY A N 1
ATOM 2284 C CA . GLY A 1 309 ? -18.204 11.840 34.480 1.00 60.09 309 GLY A CA 1
ATOM 2285 C C . GLY A 1 309 ? -18.041 10.366 34.182 1.00 62.61 309 GLY A C 1
ATOM 2286 O O . GLY A 1 309 ? -18.024 9.974 33.015 1.00 61.40 309 GLY A O 1
ATOM 2287 N N . ALA A 1 310 ? -17.974 9.534 35.242 1.00 60.01 310 ALA A N 1
ATOM 2288 C CA . ALA A 1 310 ? -17.888 8.074 35.126 1.00 59.64 310 ALA A CA 1
ATOM 2289 C C . ALA A 1 310 ? -19.156 7.502 34.448 1.00 65.47 310 ALA A C 1
ATOM 2290 O O . ALA A 1 310 ? -19.018 6.668 33.558 1.00 64.96 310 ALA A O 1
ATOM 2292 N N . ILE A 1 311 ? -20.368 8.000 34.810 1.00 62.92 311 ILE A N 1
ATOM 2293 C CA . ILE A 1 311 ? -21.638 7.567 34.216 1.00 63.68 311 ILE A CA 1
ATOM 2294 C C . ILE A 1 311 ? -21.641 7.856 32.710 1.00 68.44 311 ILE A C 1
ATOM 2295 O O . ILE A 1 311 ? -21.794 6.923 31.918 1.00 68.75 311 ILE A O 1
ATOM 2300 N N . ALA A 1 312 ? -21.418 9.124 32.316 1.00 64.75 312 ALA A N 1
ATOM 2301 C CA . ALA A 1 312 ? -21.386 9.530 30.905 1.00 64.15 312 ALA A CA 1
ATOM 2302 C C . ALA A 1 312 ? -20.258 8.853 30.118 1.00 64.87 312 ALA A C 1
ATOM 2303 O O . ALA A 1 312 ? -20.495 8.376 29.019 1.00 64.33 312 ALA A O 1
ATOM 2305 N N . GLY A 1 313 ? -19.072 8.784 30.715 1.00 60.26 313 GLY A N 1
ATOM 2306 C CA . GLY A 1 313 ? -17.870 8.192 30.136 1.00 58.39 313 GLY A CA 1
ATOM 2307 C C . GLY A 1 313 ? -17.860 6.686 29.969 1.00 60.59 313 GLY A C 1
ATOM 2308 O O . GLY A 1 313 ? -17.299 6.193 28.991 1.00 58.63 313 GLY A O 1
ATOM 2309 N N . ILE A 1 314 ? -18.433 5.936 30.932 1.00 58.29 314 ILE A N 1
ATOM 2310 C CA . ILE A 1 314 ? -18.519 4.470 30.850 1.00 58.41 314 ILE A CA 1
ATOM 2311 C C . ILE A 1 314 ? -19.563 4.068 29.786 1.00 64.07 314 ILE A C 1
ATOM 2312 O O . ILE A 1 314 ? -19.402 3.033 29.145 1.00 64.47 314 ILE A O 1
ATOM 2317 N N . THR A 1 315 ? -20.598 4.910 29.574 1.00 60.98 315 THR A N 1
ATOM 2318 C CA . THR A 1 315 ? -21.675 4.714 28.595 1.00 61.47 315 THR A CA 1
ATOM 2319 C C . THR A 1 315 ? -21.120 4.605 27.161 1.00 65.60 315 THR A C 1
ATOM 2320 O O . THR A 1 315 ? -21.616 3.778 26.396 1.00 67.04 315 THR A O 1
ATOM 2324 N N . THR A 1 316 ? -20.077 5.399 26.809 1.00 60.66 316 THR A N 1
ATOM 2325 C CA . THR A 1 316 ? -19.459 5.366 25.472 1.00 60.02 316 THR A CA 1
ATOM 2326 C C . THR A 1 316 ? -18.704 4.049 25.230 1.00 61.95 316 THR A C 1
ATOM 2327 O O . THR A 1 316 ? -18.608 3.604 24.081 1.00 61.53 316 THR A O 1
ATOM 2331 N N . VAL A 1 317 ? -18.199 3.418 26.311 1.00 56.83 317 VAL A N 1
ATOM 2332 C CA . VAL A 1 317 ? -17.497 2.132 26.252 1.00 55.95 317 VAL A CA 1
ATOM 2333 C C . VAL A 1 317 ? -18.519 1.038 25.898 1.00 61.32 317 VAL A C 1
ATOM 2334 O O . VAL A 1 317 ? -18.241 0.168 25.064 1.00 61.44 317 VAL A O 1
ATOM 2338 N N . LEU A 1 318 ? -19.712 1.130 26.498 1.00 58.44 318 LEU A N 1
ATOM 2339 C CA . LEU A 1 318 ? -20.831 0.226 26.272 1.00 59.54 318 LEU A CA 1
ATOM 2340 C C . LEU A 1 318 ? -21.330 0.259 24.806 1.00 66.43 318 LEU A C 1
ATOM 2341 O O . LEU A 1 318 ? -21.580 -0.802 24.222 1.00 65.61 318 LEU A O 1
ATOM 2346 N N . LEU A 1 319 ? -21.445 1.472 24.216 1.00 65.31 319 LEU A N 1
ATOM 2347 C CA . LEU A 1 319 ? -21.891 1.662 22.835 1.00 67.07 319 LEU A CA 1
ATOM 2348 C C . LEU A 1 319 ? -20.911 1.071 21.838 1.00 71.53 319 LEU A C 1
ATOM 2349 O O . LEU A 1 319 ? -21.346 0.437 20.873 1.00 72.30 319 LEU A O 1
ATOM 2354 N N . VAL A 1 320 ? -19.591 1.266 22.074 1.00 67.61 320 VAL A N 1
ATOM 2355 C CA . VAL A 1 320 ? -18.522 0.751 21.207 1.00 67.24 320 VAL A CA 1
ATOM 2356 C C . VAL A 1 320 ? -18.551 -0.773 21.167 1.00 73.11 320 VAL A C 1
ATOM 2357 O O . VAL A 1 320 ? -18.605 -1.344 20.069 1.00 73.14 320 VAL A O 1
ATOM 2361 N N . MET A 1 321 ? -18.557 -1.415 22.366 1.00 70.36 321 MET A N 1
ATOM 2362 C CA . MET A 1 321 ? -18.587 -2.871 22.544 1.00 70.78 321 MET A CA 1
ATOM 2363 C C . MET A 1 321 ? -19.740 -3.530 21.812 1.00 73.69 321 MET A C 1
ATOM 2364 O O . MET A 1 321 ? -19.514 -4.499 21.097 1.00 73.16 321 MET A O 1
ATOM 2369 N N . MET A 1 322 ? -20.958 -2.998 21.964 1.00 71.18 322 MET A N 1
ATOM 2370 C CA . MET A 1 322 ? -22.132 -3.541 21.284 1.00 73.31 322 MET A CA 1
ATOM 2371 C C . MET A 1 322 ? -22.094 -3.333 19.769 1.00 78.07 322 MET A C 1
ATOM 2372 O O . MET A 1 322 ? -22.528 -4.224 19.033 1.00 78.42 322 MET A O 1
ATOM 2377 N N . TYR A 1 323 ? -21.544 -2.182 19.306 1.00 74.11 323 TYR A N 1
ATOM 2378 C CA . TYR A 1 323 ? -21.402 -1.878 17.880 1.00 74.55 323 TYR A CA 1
ATOM 2379 C C . TYR A 1 323 ? -20.369 -2.811 17.219 1.00 74.96 323 TYR A C 1
ATOM 2380 O O . TYR A 1 323 ? -20.624 -3.336 16.135 1.00 74.89 323 TYR A O 1
ATOM 2389 N N . GLY A 1 324 ? -19.229 -3.001 17.886 1.00 68.85 324 GLY A N 1
ATOM 2390 C CA . GLY A 1 324 ? -18.140 -3.861 17.433 1.00 67.46 324 GLY A CA 1
ATOM 2391 C C . GLY A 1 324 ? -18.550 -5.312 17.296 1.00 70.45 324 GLY A C 1
ATOM 2392 O O . GLY A 1 324 ? -18.024 -6.025 16.435 1.00 70.77 324 GLY A O 1
ATOM 2393 N N . GLN A 1 325 ? -19.519 -5.748 18.136 1.00 65.24 325 GLN A N 1
ATOM 2394 C CA . GLN A 1 325 ? -20.090 -7.091 18.105 1.00 64.64 325 GLN A CA 1
ATOM 2395 C C . GLN A 1 325 ? -21.055 -7.221 16.922 1.00 67.83 325 GLN A C 1
ATOM 2396 O O . GLN A 1 325 ? -21.002 -8.213 16.202 1.00 67.56 325 GLN A O 1
ATOM 2402 N N . THR A 1 326 ? -21.942 -6.221 16.742 1.00 64.40 326 THR A N 1
ATOM 2403 C CA . THR A 1 326 ? -22.944 -6.149 15.674 1.00 65.67 326 THR A CA 1
ATOM 2404 C C . THR A 1 326 ? -22.252 -6.113 14.303 1.00 70.48 326 THR A C 1
ATOM 2405 O O . THR A 1 326 ? -22.628 -6.883 13.408 1.00 71.26 326 THR A O 1
ATOM 2409 N N . ARG A 1 327 ? -21.200 -5.272 14.172 1.00 65.94 327 ARG A N 1
ATOM 2410 C CA . ARG A 1 327 ? -20.375 -5.168 12.967 1.00 65.99 327 ARG A CA 1
ATOM 2411 C C . ARG A 1 327 ? -19.739 -6.545 12.687 1.00 69.80 327 ARG A C 1
ATOM 2412 O O . ARG A 1 327 ? -19.789 -7.010 11.550 1.00 70.60 327 ARG A O 1
ATOM 2420 N N . LEU A 1 328 ? -19.215 -7.216 13.743 1.00 65.74 328 LEU A N 1
ATOM 2421 C CA . LEU A 1 328 ? -18.622 -8.561 13.690 1.00 65.50 328 LEU A CA 1
ATOM 2422 C C . LEU A 1 328 ? -19.619 -9.630 13.185 1.00 70.60 328 LEU A C 1
ATOM 2423 O O . LEU A 1 328 ? -19.214 -10.498 12.411 1.00 70.54 328 LEU A O 1
ATOM 2428 N N . PHE A 1 329 ? -20.913 -9.545 13.592 1.00 68.09 329 PHE A N 1
ATOM 2429 C CA . PHE A 1 329 ? -21.978 -10.460 13.141 1.00 69.67 329 PHE A CA 1
ATOM 2430 C C . PHE A 1 329 ? -22.300 -10.232 11.655 1.00 73.67 329 PHE A C 1
ATOM 2431 O O . PHE A 1 329 ? -22.594 -11.199 10.952 1.00 74.74 329 PHE A O 1
ATOM 2439 N N . TYR A 1 330 ? -22.257 -8.950 11.192 1.00 68.67 330 TYR A N 1
ATOM 2440 C CA . TYR A 1 330 ? -22.488 -8.547 9.797 1.00 69.23 330 TYR A CA 1
ATOM 2441 C C . TYR A 1 330 ? -21.328 -9.018 8.907 1.00 72.31 330 TYR A C 1
ATOM 2442 O O . TYR A 1 330 ? -21.550 -9.296 7.726 1.00 73.51 330 TYR A O 1
ATOM 2451 N N . ALA A 1 331 ? -20.089 -9.089 9.462 1.00 66.54 331 ALA A N 1
ATOM 2452 C CA . ALA A 1 331 ? -18.902 -9.537 8.721 1.00 65.98 331 ALA A CA 1
ATOM 2453 C C . ALA A 1 331 ? -18.848 -11.066 8.540 1.00 71.23 331 ALA A C 1
ATOM 2454 O O . ALA A 1 331 ? -18.620 -11.530 7.427 1.00 72.26 331 ALA A O 1
ATOM 2456 N N . ILE A 1 332 ? -19.097 -11.836 9.614 1.00 67.72 332 ILE A N 1
ATOM 2457 C CA . ILE A 1 332 ? -19.088 -13.309 9.628 1.00 68.65 332 ILE A CA 1
ATOM 2458 C C . ILE A 1 332 ? -20.166 -13.903 8.682 1.00 74.72 332 ILE A C 1
ATOM 2459 O O . ILE A 1 332 ? -19.879 -14.869 7.963 1.00 75.20 332 ILE A O 1
ATOM 2464 N N . SER A 1 333 ? -21.381 -13.308 8.670 1.00 72.07 333 SER A N 1
ATOM 2465 C CA . SER A 1 333 ? -22.501 -13.742 7.823 1.00 74.07 333 SER A CA 1
ATOM 2466 C C . SER A 1 333 ? -22.322 -13.410 6.327 1.00 78.29 333 SER A C 1
ATOM 2467 O O . SER A 1 333 ? -22.757 -14.192 5.478 1.00 79.78 333 SER A O 1
ATOM 2470 N N . ARG A 1 334 ? -21.677 -12.266 6.009 1.00 72.99 334 ARG A N 1
ATOM 2471 C CA . ARG A 1 334 ? -21.360 -11.846 4.639 1.00 73.30 334 ARG A CA 1
ATOM 2472 C C . ARG A 1 334 ? -20.334 -12.837 4.066 1.00 76.71 334 ARG A C 1
ATOM 2473 O O . ARG A 1 334 ? -20.407 -13.181 2.885 1.00 78.76 334 ARG A O 1
ATOM 2481 N N . ASP A 1 335 ? -19.422 -13.339 4.923 1.00 70.79 335 ASP A N 1
ATOM 2482 C CA . ASP A 1 335 ? -18.406 -14.330 4.554 1.00 70.88 335 ASP A CA 1
ATOM 2483 C C . ASP A 1 335 ? -18.983 -15.764 4.463 1.00 76.02 335 ASP A C 1
ATOM 2484 O O . ASP A 1 335 ? -18.292 -16.678 3.999 1.00 75.41 335 ASP A O 1
ATOM 2489 N N . GLY A 1 336 ? -20.251 -15.919 4.876 1.00 73.70 336 GLY A N 1
ATOM 2490 C CA . GLY A 1 336 ? -21.027 -17.156 4.813 1.00 75.14 336 GLY A CA 1
ATOM 2491 C C . GLY A 1 336 ? -20.813 -18.148 5.935 1.00 78.48 336 GLY A C 1
ATOM 2492 O O . GLY A 1 336 ? -21.415 -19.226 5.922 1.00 79.07 336 GLY A O 1
ATOM 2493 N N . LEU A 1 337 ? -19.948 -17.794 6.904 1.00 73.85 337 LEU A N 1
ATOM 2494 C CA . LEU A 1 337 ? -19.596 -18.613 8.061 1.00 72.96 337 LEU A CA 1
ATOM 2495 C C . LEU A 1 337 ? -20.734 -18.722 9.095 1.00 78.91 337 LEU A C 1
ATOM 2496 O O . LEU A 1 337 ? -20.720 -19.622 9.937 1.00 79.63 337 LEU A O 1
ATOM 2501 N N . LEU A 1 338 ? -21.729 -17.834 9.004 1.00 76.39 338 LEU A N 1
ATOM 2502 C CA . LEU A 1 338 ? -22.941 -17.851 9.817 1.00 77.59 338 LEU A CA 1
ATOM 2503 C C . LEU A 1 338 ? -24.131 -17.472 8.915 1.00 85.62 338 LEU A C 1
ATOM 2504 O O . LEU A 1 338 ? -23.888 -16.835 7.886 1.00 85.84 338 LEU A O 1
ATOM 2509 N N . PRO A 1 339 ? -25.402 -17.876 9.204 1.00 84.86 339 PRO A N 1
ATOM 2510 C CA . PRO A 1 339 ? -26.501 -17.540 8.272 1.00 86.67 339 PRO A CA 1
ATOM 2511 C C . PRO A 1 339 ? -26.819 -16.044 8.154 1.00 90.12 339 PRO A C 1
ATOM 2512 O O . PRO A 1 339 ? -26.458 -15.244 9.019 1.00 88.11 339 PRO A O 1
ATOM 2516 N N . LYS A 1 340 ? -27.459 -15.674 7.040 1.00 88.40 340 LYS A N 1
ATOM 2517 C CA . LYS A 1 340 ? -27.820 -14.301 6.700 1.00 87.75 340 LYS A CA 1
ATOM 2518 C C . LYS A 1 340 ? -29.251 -13.977 7.141 1.00 93.26 340 LYS A C 1
ATOM 2519 O O . LYS A 1 340 ? -30.195 -14.681 6.766 1.00 96.13 340 LYS A O 1
ATOM 2525 N N . VAL A 1 341 ? -29.405 -12.908 7.929 1.00 87.30 341 VAL A N 1
ATOM 2526 C CA . VAL A 1 341 ? -30.702 -12.414 8.403 1.00 87.86 341 VAL A CA 1
ATOM 2527 C C . VAL A 1 341 ? -31.041 -11.199 7.520 1.00 90.62 341 VAL A C 1
ATOM 2528 O O . VAL A 1 341 ? -30.126 -10.478 7.120 1.00 88.35 341 VAL A O 1
ATOM 2532 N N . PHE A 1 342 ? -32.331 -11.005 7.182 1.00 88.84 342 PHE A N 1
ATOM 2533 C CA . PHE A 1 342 ? -32.781 -9.876 6.369 1.00 89.85 342 PHE A CA 1
ATOM 2534 C C . PHE A 1 342 ? -34.005 -9.184 6.955 1.00 94.60 342 PHE A C 1
ATOM 2535 O O . PHE A 1 342 ? -34.907 -9.856 7.463 1.00 95.45 342 PHE A O 1
ATOM 2543 N N . ALA A 1 343 ? -34.043 -7.836 6.850 1.00 90.93 343 ALA A N 1
ATOM 2544 C CA . ALA A 1 343 ? -35.147 -6.980 7.307 1.00 91.87 343 ALA A CA 1
ATOM 2545 C C . ALA A 1 343 ? -35.401 -5.811 6.349 1.00 95.45 343 ALA A C 1
ATOM 2546 O O . ALA A 1 343 ? -34.448 -5.192 5.876 1.00 93.24 343 ALA A O 1
ATOM 2548 N N . ARG A 1 344 ? -36.688 -5.502 6.091 1.00 94.05 344 ARG A N 1
ATOM 2549 C CA . ARG A 1 344 ? -37.121 -4.415 5.202 1.00 95.46 344 ARG A CA 1
ATOM 2550 C C . ARG A 1 344 ? -36.781 -2.999 5.742 1.00 97.33 344 ARG A C 1
ATOM 2551 O O . ARG A 1 344 ? -37.389 -2.538 6.711 1.00 97.07 344 ARG A O 1
ATOM 2559 N N . ILE A 1 345 ? -35.807 -2.316 5.098 1.00 91.91 345 ILE A N 1
ATOM 2560 C CA . ILE A 1 345 ? -35.374 -0.964 5.466 1.00 89.88 345 ILE A CA 1
ATOM 2561 C C . ILE A 1 345 ? -36.392 0.076 4.960 1.00 94.68 345 ILE A C 1
ATOM 2562 O O . ILE A 1 345 ? -36.501 1.166 5.518 1.00 94.42 345 ILE A O 1
ATOM 2567 N N . SER A 1 346 ? -37.148 -0.291 3.918 1.00 92.47 346 SER A N 1
ATOM 2568 C CA . SER A 1 346 ? -38.225 0.485 3.301 1.00 94.75 346 SER A CA 1
ATOM 2569 C C . SER A 1 346 ? -39.402 -0.489 3.119 1.00 98.54 346 SER A C 1
ATOM 2570 O O . SER A 1 346 ? -39.158 -1.695 3.079 1.00 96.75 346 SER A O 1
ATOM 2573 N N . PRO A 1 347 ? -40.667 -0.044 2.963 1.00 97.91 347 PRO A N 1
ATOM 2574 C CA . PRO A 1 347 ? -41.753 -1.018 2.741 1.00 100.74 347 PRO A CA 1
ATOM 2575 C C . PRO A 1 347 ? -41.541 -1.974 1.548 1.00 106.18 347 PRO A C 1
ATOM 2576 O O . PRO A 1 347 ? -42.138 -3.054 1.541 1.00 107.80 347 PRO A O 1
ATOM 2580 N N . THR A 1 348 ? -40.694 -1.589 0.546 1.00 101.12 348 THR A N 1
ATOM 2581 C CA . THR A 1 348 ? -40.431 -2.403 -0.656 1.00 101.03 348 THR A CA 1
ATOM 2582 C C . THR A 1 348 ? -38.922 -2.766 -0.845 1.00 100.10 348 THR A C 1
ATOM 2583 O O . THR A 1 348 ? -38.584 -3.476 -1.794 1.00 99.98 348 THR A O 1
ATOM 2587 N N . ARG A 1 349 ? -38.032 -2.319 0.059 1.00 92.94 349 ARG A N 1
ATOM 2588 C CA . ARG A 1 349 ? -36.596 -2.606 -0.055 1.00 90.08 349 ARG A CA 1
ATOM 2589 C C . ARG A 1 349 ? -35.995 -3.297 1.183 1.00 92.99 349 ARG A C 1
ATOM 2590 O O . ARG A 1 349 ? -35.869 -2.674 2.240 1.00 90.32 349 ARG A O 1
ATOM 2598 N N . GLN A 1 350 ? -35.606 -4.584 1.034 1.00 91.65 350 GLN A N 1
ATOM 2599 C CA . GLN A 1 350 ? -35.018 -5.402 2.109 1.00 90.08 350 GLN A CA 1
ATOM 2600 C C . GLN A 1 350 ? -33.478 -5.498 2.034 1.00 93.07 350 GLN A C 1
ATOM 2601 O O . GLN A 1 350 ? -32.923 -5.622 0.946 1.00 93.98 350 GLN A O 1
ATOM 2607 N N . VAL A 1 351 ? -32.800 -5.422 3.193 1.00 87.81 351 VAL A N 1
ATOM 2608 C CA . VAL A 1 351 ? -31.327 -5.438 3.313 1.00 85.58 351 VAL A CA 1
ATOM 2609 C C . VAL A 1 351 ? -30.820 -6.425 4.418 1.00 88.09 351 VAL A C 1
ATOM 2610 O O . VAL A 1 351 ? -31.638 -6.834 5.247 1.00 87.85 351 VAL A O 1
ATOM 2614 N N . PRO A 1 352 ? -29.494 -6.756 4.512 1.00 83.50 352 PRO A N 1
ATOM 2615 C CA . PRO A 1 352 ? -29.033 -7.642 5.602 1.00 82.09 352 PRO A CA 1
ATOM 2616 C C . PRO A 1 352 ? -29.217 -7.034 6.996 1.00 85.59 352 PRO A C 1
ATOM 2617 O O . PRO A 1 352 ? -28.985 -5.837 7.199 1.00 84.08 352 PRO A O 1
ATOM 2621 N N . TYR A 1 353 ? -29.668 -7.869 7.939 1.00 83.58 353 TYR A N 1
ATOM 2622 C CA . TYR A 1 353 ? -29.994 -7.476 9.308 1.00 83.49 353 TYR A CA 1
ATOM 2623 C C . TYR A 1 353 ? -29.297 -8.308 10.401 1.00 84.40 353 TYR A C 1
ATOM 2624 O O . TYR A 1 353 ? -28.963 -9.475 10.194 1.00 83.97 353 TYR A O 1
ATOM 2633 N N . VAL A 1 354 ? -29.077 -7.675 11.563 1.00 78.43 354 VAL A N 1
ATOM 2634 C CA . VAL A 1 354 ? -28.536 -8.275 12.780 1.00 76.50 354 VAL A CA 1
ATOM 2635 C C . VAL A 1 354 ? -29.513 -7.903 13.898 1.00 80.93 354 VAL A C 1
ATOM 2636 O O . VAL A 1 354 ? -29.777 -6.712 14.098 1.00 79.93 354 VAL A O 1
ATOM 2640 N N . ASN A 1 355 ? -30.089 -8.914 14.584 1.00 79.03 355 ASN A N 1
ATOM 2641 C CA . ASN A 1 355 ? -31.037 -8.656 15.670 1.00 80.03 355 ASN A CA 1
ATOM 2642 C C . ASN A 1 355 ? -30.330 -8.153 16.935 1.00 82.71 355 ASN A C 1
ATOM 2643 O O . ASN A 1 355 ? -29.852 -8.943 17.757 1.00 80.73 355 ASN A O 1
ATOM 2648 N N . THR A 1 356 ? -30.278 -6.816 17.061 1.00 80.13 356 THR A N 1
ATOM 2649 C CA . THR A 1 356 ? -29.642 -6.082 18.155 1.00 78.96 356 THR A CA 1
ATOM 2650 C C . THR A 1 356 ? -30.456 -6.170 19.448 1.00 86.56 356 THR A C 1
ATOM 2651 O O . THR A 1 356 ? -29.884 -6.053 20.537 1.00 84.96 356 THR A O 1
ATOM 2655 N N . TRP A 1 357 ? -31.785 -6.392 19.328 1.00 87.03 357 TRP A N 1
ATOM 2656 C CA . TRP A 1 357 ? -32.680 -6.578 20.471 1.00 88.29 357 TRP A CA 1
ATOM 2657 C C . TRP A 1 357 ? -32.342 -7.904 21.140 1.00 87.15 357 TRP A C 1
ATOM 2658 O O . TRP A 1 357 ? -32.280 -7.965 22.365 1.00 85.95 357 TRP A O 1
ATOM 2669 N N . LEU A 1 358 ? -32.060 -8.943 20.329 1.00 80.84 358 LEU A N 1
ATOM 2670 C CA . LEU A 1 358 ? -31.667 -10.256 20.819 1.00 79.13 358 LEU A CA 1
ATOM 2671 C C . LEU A 1 358 ? -30.237 -10.262 21.366 1.00 78.60 358 LEU A C 1
ATOM 2672 O O . LEU A 1 358 ? -30.025 -10.774 22.467 1.00 78.40 358 LEU A O 1
ATOM 2677 N N . THR A 1 359 ? -29.268 -9.666 20.631 1.00 71.06 359 THR A N 1
ATOM 2678 C CA . THR A 1 359 ? -27.873 -9.592 21.081 1.00 67.64 359 THR A CA 1
ATOM 2679 C C . THR A 1 359 ? -27.771 -8.739 22.368 1.00 69.66 359 THR A C 1
ATOM 2680 O O . THR A 1 359 ? -27.008 -9.081 23.269 1.00 67.65 359 THR A O 1
ATOM 2684 N N . GLY A 1 360 ? -28.600 -7.702 22.465 1.00 66.99 360 GLY A N 1
ATOM 2685 C CA . GLY A 1 360 ? -28.685 -6.832 23.631 1.00 66.48 360 GLY A CA 1
ATOM 2686 C C . GLY A 1 360 ? -29.380 -7.480 24.816 1.00 71.90 360 GLY A C 1
ATOM 2687 O O . GLY A 1 360 ? -28.997 -7.235 25.959 1.00 70.10 360 GLY A O 1
ATOM 2688 N N . ALA A 1 361 ? -30.418 -8.307 24.563 1.00 71.51 361 ALA A N 1
ATOM 2689 C CA . ALA A 1 361 ? -31.139 -9.018 25.621 1.00 72.78 361 ALA A CA 1
ATOM 2690 C C . ALA A 1 361 ? -30.193 -10.000 26.301 1.00 76.48 361 ALA A C 1
ATOM 2691 O O . ALA A 1 361 ? -30.131 -10.002 27.532 1.00 76.70 361 ALA A O 1
ATOM 2693 N N . ALA A 1 362 ? -29.391 -10.765 25.501 1.00 72.11 362 ALA A N 1
ATOM 2694 C CA . ALA A 1 362 ? -28.384 -11.724 25.985 1.00 71.13 362 ALA A CA 1
ATOM 2695 C C . ALA A 1 362 ? -27.404 -11.054 26.972 1.00 74.83 362 ALA A C 1
ATOM 2696 O O . ALA A 1 362 ? -27.204 -11.564 28.073 1.00 75.39 362 ALA A O 1
ATOM 2698 N N . VAL A 1 363 ? -26.867 -9.874 26.592 1.00 69.76 363 VAL A N 1
ATOM 2699 C CA . VAL A 1 363 ? -25.946 -9.038 27.362 1.00 67.33 363 VAL A CA 1
ATOM 2700 C C . VAL A 1 363 ? -26.611 -8.586 28.673 1.00 73.99 363 VAL A C 1
ATOM 2701 O O . VAL A 1 363 ? -26.009 -8.753 29.737 1.00 73.70 363 VAL A O 1
ATOM 2705 N N . ALA A 1 364 ? -27.854 -8.042 28.591 1.00 73.00 364 ALA A N 1
ATOM 2706 C CA . ALA A 1 364 ? -28.653 -7.549 29.725 1.00 74.30 364 ALA A CA 1
ATOM 2707 C C . ALA A 1 364 ? -28.828 -8.596 30.819 1.00 81.09 364 ALA A C 1
ATOM 2708 O O . ALA A 1 364 ? -28.697 -8.267 31.997 1.00 80.87 364 ALA A O 1
ATOM 2710 N N . VAL A 1 365 ? -29.101 -9.856 30.427 1.00 79.61 365 VAL A N 1
ATOM 2711 C CA . VAL A 1 365 ? -29.292 -10.971 31.350 1.00 81.19 365 VAL A CA 1
ATOM 2712 C C . VAL A 1 365 ? -28.016 -11.243 32.143 1.00 85.17 365 VAL A C 1
ATOM 2713 O O . VAL A 1 365 ? -28.064 -11.253 33.378 1.00 85.43 365 VAL A O 1
ATOM 2717 N N . PHE A 1 366 ? -26.875 -11.426 31.441 1.00 80.77 366 PHE A N 1
ATOM 2718 C CA . PHE A 1 366 ? -25.585 -11.697 32.082 1.00 79.47 366 PHE A CA 1
ATOM 2719 C C . PHE A 1 366 ? -25.098 -10.552 32.944 1.00 80.89 366 PHE A C 1
ATOM 2720 O O . PHE A 1 366 ? -24.421 -10.800 33.940 1.00 79.24 366 PHE A O 1
ATOM 2728 N N . ALA A 1 367 ? -25.461 -9.303 32.576 1.00 77.04 367 ALA A N 1
ATOM 2729 C CA . ALA A 1 367 ? -25.118 -8.094 33.330 1.00 75.64 367 ALA A CA 1
ATOM 2730 C C . ALA A 1 367 ? -25.902 -8.035 34.653 1.00 79.98 367 ALA A C 1
ATOM 2731 O O . ALA A 1 367 ? -25.403 -7.496 35.645 1.00 79.60 367 ALA A O 1
ATOM 2733 N N . GLY A 1 368 ? -27.098 -8.617 34.664 1.00 76.71 368 GLY A N 1
ATOM 2734 C CA . GLY A 1 368 ? -27.938 -8.640 35.849 1.00 77.90 368 GLY A CA 1
ATOM 2735 C C . GLY A 1 368 ? -27.757 -9.822 36.781 1.00 81.78 368 GLY A C 1
ATOM 2736 O O . GLY A 1 368 ? -28.285 -9.793 37.891 1.00 82.85 368 GLY A O 1
ATOM 2737 N N . ILE A 1 369 ? -27.048 -10.888 36.361 1.00 76.18 369 ILE A N 1
ATOM 2738 C CA . ILE A 1 369 ? -26.928 -12.057 37.237 1.00 75.96 369 ILE A CA 1
ATOM 2739 C C . ILE A 1 369 ? -25.483 -12.512 37.496 1.00 77.13 369 ILE A C 1
ATOM 2740 O O . ILE A 1 369 ? -25.255 -13.164 38.514 1.00 78.87 369 ILE A O 1
ATOM 2745 N N . ILE A 1 370 ? -24.524 -12.195 36.611 1.00 69.61 370 ILE A N 1
ATOM 2746 C CA . ILE A 1 370 ? -23.131 -12.636 36.786 1.00 67.48 370 ILE A CA 1
ATOM 2747 C C . ILE A 1 370 ? -22.301 -11.582 37.545 1.00 70.75 370 ILE A C 1
ATOM 2748 O O . ILE A 1 370 ? -22.377 -10.409 37.180 1.00 68.70 370 ILE A O 1
ATOM 2753 N N . PRO A 1 371 ? -21.511 -11.959 38.601 1.00 69.10 371 PRO A N 1
ATOM 2754 C CA . PRO A 1 371 ? -20.690 -10.944 39.304 1.00 67.64 371 PRO A CA 1
ATOM 2755 C C . PRO A 1 371 ? -19.620 -10.375 38.376 1.00 68.96 371 PRO A C 1
ATOM 2756 O O . PRO A 1 371 ? -19.186 -11.089 37.471 1.00 68.67 371 PRO A O 1
ATOM 2760 N N . LEU A 1 372 ? -19.225 -9.099 38.567 1.00 64.08 372 LEU A N 1
ATOM 2761 C CA . LEU A 1 372 ? -18.254 -8.404 37.698 1.00 62.09 372 LEU A CA 1
ATOM 2762 C C . LEU A 1 372 ? -16.960 -9.172 37.461 1.00 66.66 372 LEU A C 1
ATOM 2763 O O . LEU A 1 372 ? -16.527 -9.271 36.313 1.00 65.53 372 LEU A O 1
ATOM 2768 N N . ASN A 1 373 ? -16.354 -9.707 38.543 1.00 64.40 373 ASN A N 1
ATOM 2769 C CA . ASN A 1 373 ? -15.085 -10.445 38.521 1.00 63.77 373 ASN A CA 1
ATOM 2770 C C . ASN A 1 373 ? -15.059 -11.566 37.473 1.00 66.61 373 ASN A C 1
ATOM 2771 O O . ASN A 1 373 ? -14.145 -11.593 36.639 1.00 65.67 373 ASN A O 1
ATOM 2776 N N . LYS A 1 374 ? -16.096 -12.427 37.461 1.00 62.77 374 LYS A N 1
ATOM 2777 C CA . LYS A 1 374 ? -16.211 -13.538 36.506 1.00 61.93 374 LYS A CA 1
ATOM 2778 C C . LYS A 1 374 ? -16.286 -13.018 35.071 1.00 63.06 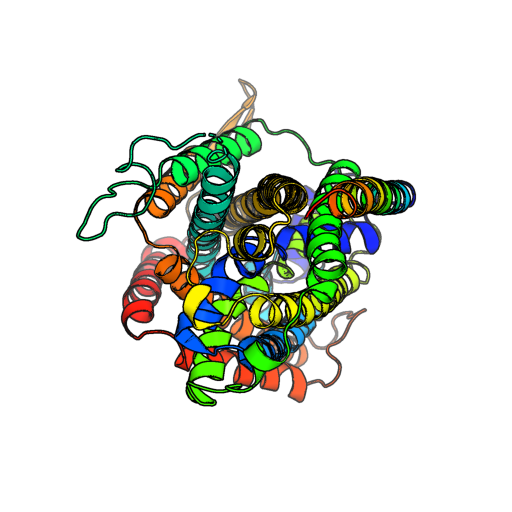374 LYS A C 1
ATOM 2779 O O . LYS A 1 374 ? -15.516 -13.469 34.226 1.00 61.87 374 LYS A O 1
ATOM 2785 N N . LEU A 1 375 ? -17.142 -12.016 34.830 1.00 58.75 375 LEU A N 1
ATOM 2786 C CA . LEU A 1 375 ? -17.316 -11.378 33.529 1.00 58.30 375 LEU A CA 1
ATOM 2787 C C . LEU A 1 375 ? -15.978 -10.813 33.003 1.00 61.25 375 LEU A C 1
ATOM 2788 O O . LEU A 1 375 ? -15.592 -11.121 31.876 1.00 61.76 375 LEU A O 1
ATOM 2793 N N . ALA A 1 376 ? -15.256 -10.043 33.838 1.00 55.16 376 ALA A N 1
ATOM 2794 C CA . ALA A 1 376 ? -13.955 -9.474 33.508 1.00 52.89 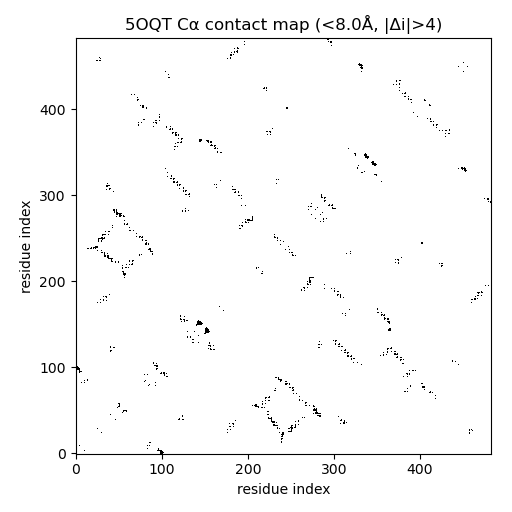376 ALA A CA 1
ATOM 2795 C C . ALA A 1 376 ? -12.949 -10.582 33.179 1.00 56.54 376 ALA A C 1
ATOM 2796 O O . ALA A 1 376 ? -12.380 -10.559 32.097 1.00 54.96 376 ALA A O 1
ATOM 2798 N N . GLU A 1 377 ? -12.783 -11.584 34.075 1.00 54.92 377 GLU A N 1
ATOM 2799 C CA . GLU A 1 377 ? -11.869 -12.721 33.885 1.00 55.09 377 GLU A CA 1
ATOM 2800 C C . GLU A 1 377 ? -12.124 -13.490 32.577 1.00 60.24 377 GLU A C 1
ATOM 2801 O O . GLU A 1 377 ? -11.161 -13.893 31.930 1.00 59.57 377 GLU A O 1
ATOM 2807 N N . LEU A 1 378 ? -13.413 -13.649 32.180 1.00 58.00 378 LEU A N 1
ATOM 2808 C CA . LEU A 1 378 ? -13.850 -14.314 30.944 1.00 58.84 378 LEU A CA 1
ATOM 2809 C C . LEU A 1 378 ? -13.589 -13.436 29.679 1.00 64.56 378 LEU A C 1
ATOM 2810 O O . LEU A 1 378 ? -13.393 -13.963 28.580 1.00 64.80 378 LEU A O 1
ATOM 2815 N N . THR A 1 379 ? -13.577 -12.109 29.836 1.00 61.43 379 THR A N 1
ATOM 2816 C CA . THR A 1 379 ? -13.277 -11.207 28.728 1.00 60.96 379 THR A CA 1
ATOM 2817 C C . THR A 1 379 ? -11.756 -11.263 28.499 1.00 66.89 379 THR A C 1
ATOM 2818 O O . THR A 1 379 ? -11.306 -11.315 27.353 1.00 66.75 379 THR A O 1
ATOM 2822 N N . ASN A 1 380 ? -10.979 -11.277 29.608 1.00 64.38 380 ASN A N 1
ATOM 2823 C CA . ASN A 1 380 ? -9.513 -11.291 29.633 1.00 63.31 380 ASN A CA 1
ATOM 2824 C C . ASN A 1 380 ? -8.915 -12.507 28.915 1.00 66.71 380 ASN A C 1
ATOM 2825 O O . ASN A 1 380 ? -7.990 -12.331 28.130 1.00 65.96 380 ASN A O 1
ATOM 2830 N N . ILE A 1 381 ? -9.486 -13.708 29.103 1.00 63.45 381 ILE A N 1
ATOM 2831 C CA . ILE A 1 381 ? -8.981 -14.906 28.424 1.00 63.81 381 ILE A CA 1
ATOM 2832 C C . ILE A 1 381 ? -9.192 -14.801 26.894 1.00 67.64 381 ILE A C 1
ATOM 2833 O O . ILE A 1 381 ? -8.219 -14.933 26.155 1.00 68.50 381 ILE A O 1
ATOM 2838 N N . GLY A 1 382 ? -10.409 -14.467 26.461 1.00 62.17 382 GLY A N 1
ATOM 2839 C CA . GLY A 1 382 ? -10.754 -14.309 25.054 1.00 61.13 382 GLY A CA 1
ATOM 2840 C C . GLY A 1 382 ? -9.959 -13.231 24.348 1.00 62.86 382 GLY A C 1
ATOM 2841 O O . GLY A 1 382 ? -9.548 -13.415 23.202 1.00 62.32 382 GLY A O 1
ATOM 2842 N N . THR A 1 383 ? -9.714 -12.105 25.036 1.00 58.36 383 THR A N 1
ATOM 2843 C CA . THR A 1 383 ? -8.961 -10.974 24.479 1.00 57.05 383 THR A CA 1
ATOM 2844 C C . THR A 1 383 ? -7.470 -11.296 24.368 1.00 60.35 383 THR A C 1
ATOM 2845 O O . THR A 1 383 ? -6.863 -10.943 23.355 1.00 59.88 383 THR A O 1
ATOM 2849 N N . LEU A 1 384 ? -6.892 -11.982 25.390 1.00 56.62 384 LEU A N 1
ATOM 2850 C CA . LEU A 1 384 ? -5.471 -12.354 25.410 1.00 56.62 384 LEU A CA 1
ATOM 2851 C C . LEU A 1 384 ? -5.119 -13.295 24.254 1.00 62.57 384 LEU A C 1
ATOM 2852 O O . LEU A 1 384 ? -4.121 -13.061 23.565 1.00 62.61 384 LEU A O 1
ATOM 2857 N N . PHE A 1 385 ? -5.993 -14.290 23.981 1.00 60.06 385 PHE A N 1
ATOM 2858 C CA . PHE A 1 385 ? -5.825 -15.216 22.853 1.00 60.87 385 PHE A CA 1
ATOM 2859 C C . PHE A 1 385 ? -5.973 -14.522 21.485 1.00 63.92 385 PHE A C 1
ATOM 2860 O O . PHE A 1 385 ? -5.358 -14.977 20.516 1.00 64.16 385 PHE A O 1
ATOM 2868 N N . ALA A 1 386 ? -6.775 -13.424 21.413 1.00 58.62 386 ALA A N 1
ATOM 2869 C CA . ALA A 1 386 ? -6.976 -12.647 20.179 1.00 57.63 386 ALA A CA 1
ATOM 2870 C C . ALA A 1 386 ? -5.727 -11.817 19.914 1.00 57.45 386 ALA A C 1
ATOM 2871 O O . ALA A 1 386 ? -5.242 -11.786 18.784 1.00 54.73 386 ALA A O 1
ATOM 2873 N N . PHE A 1 387 ? -5.170 -11.228 20.995 1.00 53.56 387 PHE A N 1
ATOM 2874 C CA . PHE A 1 387 ? -3.952 -10.422 21.003 1.00 53.48 387 PHE A CA 1
ATOM 2875 C C . PHE A 1 387 ? -2.728 -11.235 20.590 1.00 59.44 387 PHE A C 1
ATOM 2876 O O . PHE A 1 387 ? -1.896 -10.724 19.833 1.00 59.36 387 PHE A O 1
ATOM 2884 N N . ILE A 1 388 ? -2.620 -12.494 21.090 1.00 56.32 388 ILE A N 1
ATOM 2885 C CA . ILE A 1 388 ? -1.540 -13.431 20.759 1.00 56.74 388 ILE A CA 1
ATOM 2886 C C . ILE A 1 388 ? -1.598 -13.752 19.246 1.00 61.53 388 ILE A C 1
ATOM 2887 O O . ILE A 1 388 ? -0.578 -13.683 18.559 1.00 62.80 388 ILE A O 1
ATOM 2892 N N . THR A 1 389 ? -2.805 -14.027 18.735 1.00 57.09 389 THR A N 1
ATOM 2893 C CA . THR A 1 389 ? -3.071 -14.365 17.338 1.00 57.71 389 THR A CA 1
ATOM 2894 C C . THR A 1 389 ? -2.639 -13.249 16.371 1.00 62.01 389 THR A C 1
ATOM 2895 O O . THR A 1 389 ? -1.990 -13.545 15.370 1.00 63.35 389 THR A O 1
ATOM 2899 N N . VAL A 1 390 ? -2.981 -11.982 16.677 1.00 56.78 390 VAL A N 1
ATOM 2900 C CA . VAL A 1 390 ? -2.627 -10.814 15.857 1.00 55.70 390 VAL A CA 1
ATOM 2901 C C . VAL A 1 390 ? -1.097 -10.580 15.867 1.00 61.51 390 VAL A C 1
ATOM 2902 O O . VAL A 1 390 ? -0.516 -10.373 14.794 1.00 61.90 390 VAL A O 1
ATOM 2906 N N . SER A 1 391 ? -0.451 -10.683 17.066 1.00 57.87 391 SER A N 1
ATOM 2907 C CA . SER A 1 391 ? 1.000 -10.546 17.260 1.00 57.92 391 SER A CA 1
ATOM 2908 C C . SER A 1 391 ? 1.774 -11.476 16.317 1.00 62.40 391 SER A C 1
ATOM 2909 O O . SER A 1 391 ? 2.701 -11.017 15.642 1.00 62.23 391 SER A O 1
ATOM 2912 N N . ILE A 1 392 ? 1.346 -12.766 16.225 1.00 58.94 392 ILE A N 1
ATOM 2913 C CA . ILE A 1 392 ? 1.935 -13.778 15.327 1.00 59.64 392 ILE A CA 1
ATOM 2914 C C . ILE A 1 392 ? 1.563 -13.452 13.873 1.00 64.25 392 ILE A C 1
ATOM 2915 O O . ILE A 1 392 ? 2.350 -13.709 12.954 1.00 65.74 392 ILE A O 1
ATOM 2920 N N . GLY A 1 393 ? 0.383 -12.863 13.690 1.00 59.42 393 GLY A N 1
ATOM 2921 C CA . GLY A 1 393 ? -0.113 -12.448 12.386 1.00 59.68 393 GLY A CA 1
ATOM 2922 C C . GLY A 1 393 ? 0.858 -11.528 11.675 1.00 62.66 393 GLY A C 1
ATOM 2923 O O . GLY A 1 393 ? 1.103 -11.721 10.485 1.00 63.97 393 GLY A O 1
ATOM 2924 N N . VAL A 1 394 ? 1.456 -10.547 12.412 1.00 56.46 394 VAL A N 1
ATOM 2925 C CA . VAL A 1 394 ? 2.460 -9.611 11.873 1.00 56.14 394 VAL A CA 1
ATOM 2926 C C . VAL A 1 394 ? 3.646 -10.406 11.288 1.00 62.08 394 VAL A C 1
ATOM 2927 O O . VAL A 1 394 ? 4.012 -10.187 10.126 1.00 63.51 394 VAL A O 1
ATOM 2931 N N . LEU A 1 395 ? 4.174 -11.379 12.069 1.00 57.58 395 LEU A N 1
ATOM 2932 C CA . LEU A 1 395 ? 5.280 -12.265 11.678 1.00 58.45 395 LEU A CA 1
ATOM 2933 C C . LEU A 1 395 ? 4.952 -13.091 10.440 1.00 64.89 395 LEU A C 1
ATOM 2934 O O . LEU A 1 395 ? 5.776 -13.163 9.527 1.00 65.58 395 LEU A O 1
ATOM 2939 N N . VAL A 1 396 ? 3.744 -13.702 10.409 1.00 62.40 396 VAL A N 1
ATOM 2940 C CA . VAL A 1 396 ? 3.256 -14.519 9.289 1.00 64.14 396 VAL A CA 1
ATOM 2941 C C . VAL A 1 396 ? 3.073 -13.642 8.041 1.00 69.53 396 VAL A C 1
ATOM 2942 O O . VAL A 1 396 ? 3.395 -14.094 6.942 1.00 70.87 396 VAL A O 1
ATOM 2946 N N . LEU A 1 397 ? 2.622 -12.374 8.218 1.00 65.72 397 LEU A N 1
ATOM 2947 C CA . LEU A 1 397 ? 2.452 -11.422 7.109 1.00 66.48 397 LEU A CA 1
ATOM 2948 C C . LEU A 1 397 ? 3.791 -10.865 6.634 1.00 71.76 397 LEU A C 1
ATOM 2949 O O . LEU A 1 397 ? 3.867 -10.328 5.534 1.00 73.45 397 LEU A O 1
ATOM 2954 N N . ARG A 1 398 ? 4.845 -10.999 7.440 1.00 67.64 398 ARG A N 1
ATOM 2955 C CA . ARG A 1 398 ? 6.169 -10.551 7.023 1.00 68.35 398 ARG A CA 1
ATOM 2956 C C . ARG A 1 398 ? 6.849 -11.660 6.213 1.00 73.38 398 ARG A C 1
ATOM 2957 O O . ARG A 1 398 ? 7.671 -11.357 5.348 1.00 75.00 398 ARG A O 1
ATOM 2965 N N . LYS A 1 399 ? 6.495 -12.939 6.484 1.00 68.93 399 LYS A N 1
ATOM 2966 C CA . LYS A 1 399 ? 7.046 -14.100 5.777 1.00 70.82 399 LYS A CA 1
ATOM 2967 C C . LYS A 1 399 ? 6.295 -14.314 4.450 1.00 77.50 399 LYS A C 1
ATOM 2968 O O . LYS A 1 399 ? 6.928 -14.262 3.395 1.00 79.53 399 LYS A O 1
ATOM 2974 N N . THR A 1 400 ? 4.950 -14.498 4.503 1.00 73.47 400 THR A N 1
ATOM 2975 C CA . THR A 1 400 ? 4.057 -14.579 3.330 1.00 74.45 400 THR A CA 1
ATOM 2976 C C . THR A 1 400 ? 3.683 -13.123 3.053 1.00 81.06 400 THR A C 1
ATOM 2977 O O . THR A 1 400 ? 3.565 -12.374 4.017 1.00 79.99 400 THR A O 1
ATOM 2981 N N . GLN A 1 401 ? 3.479 -12.708 1.789 1.00 80.39 401 GLN A N 1
ATOM 2982 C CA . GLN A 1 401 ? 3.114 -11.305 1.452 1.00 80.47 401 GLN A CA 1
ATOM 2983 C C . GLN A 1 401 ? 4.091 -10.233 2.069 1.00 84.16 401 GLN A C 1
ATOM 2984 O O . GLN A 1 401 ? 3.623 -9.305 2.739 1.00 79.96 401 GLN A O 1
ATOM 2990 N N . PRO A 1 402 ? 5.435 -10.330 1.861 1.00 84.62 402 PRO A N 1
ATOM 2991 C CA . PRO A 1 402 ? 6.336 -9.330 2.469 1.00 84.82 402 PRO A CA 1
ATOM 2992 C C . PRO A 1 402 ? 6.406 -7.984 1.745 1.00 92.06 402 PRO A C 1
ATOM 2993 O O . PRO A 1 402 ? 6.817 -6.989 2.346 1.00 91.25 402 PRO A O 1
ATOM 2997 N N . ASP A 1 403 ? 6.034 -7.966 0.452 1.00 91.92 403 ASP A N 1
ATOM 2998 C CA . ASP A 1 403 ? 6.086 -6.806 -0.438 1.00 93.26 403 ASP A CA 1
ATOM 2999 C C . ASP A 1 403 ? 5.050 -5.710 -0.145 1.00 95.33 403 ASP A C 1
ATOM 3000 O O . ASP A 1 403 ? 5.249 -4.577 -0.587 1.00 96.53 403 ASP A O 1
ATOM 3005 N N . LEU A 1 404 ? 3.974 -6.024 0.603 1.00 88.94 404 LEU A N 1
ATOM 3006 C CA . LEU A 1 404 ? 2.907 -5.080 0.963 1.00 86.87 404 LEU A CA 1
ATOM 3007 C C . LEU A 1 404 ? 3.387 -3.756 1.539 1.00 89.71 404 LEU A C 1
ATOM 3008 O O . LEU A 1 404 ? 4.356 -3.728 2.309 1.00 89.00 404 LEU A O 1
ATOM 3013 N N . LYS A 1 405 ? 2.697 -2.661 1.157 1.00 85.48 405 LYS A N 1
ATOM 3014 C CA . LYS A 1 405 ? 2.987 -1.298 1.617 1.00 84.11 405 LYS A CA 1
ATOM 3015 C C . LYS A 1 405 ? 2.659 -1.187 3.102 1.00 83.46 405 LYS A C 1
ATOM 3016 O O . LYS A 1 405 ? 1.551 -1.550 3.506 1.00 80.90 405 LYS A O 1
ATOM 3022 N N . ARG A 1 406 ? 3.637 -0.718 3.916 1.00 79.34 406 ARG A N 1
ATOM 3023 C CA . ARG A 1 406 ? 3.504 -0.524 5.375 1.00 76.69 406 ARG A CA 1
ATOM 3024 C C . ARG A 1 406 ? 4.012 0.881 5.792 1.00 80.26 406 ARG A C 1
ATOM 3025 O O . ARG A 1 406 ? 5.227 1.075 5.939 1.00 80.25 406 ARG A O 1
ATOM 3033 N N . ALA A 1 407 ? 3.083 1.861 5.962 1.00 76.14 407 ALA A N 1
ATOM 3034 C CA . ALA A 1 407 ? 3.409 3.233 6.389 1.00 76.09 407 ALA A CA 1
ATOM 3035 C C . ALA A 1 407 ? 3.940 3.206 7.841 1.00 81.24 407 ALA A C 1
ATOM 3036 O O . ALA A 1 407 ? 4.868 3.949 8.178 1.00 82.29 407 ALA A O 1
ATOM 3038 N N . PHE A 1 408 ? 3.364 2.305 8.678 1.00 76.26 408 PHE A N 1
ATOM 3039 C CA . PHE A 1 408 ? 3.803 1.992 10.033 1.00 74.24 408 PHE A CA 1
ATOM 3040 C C . PHE A 1 408 ? 4.281 0.533 10.031 1.00 78.26 408 PHE A C 1
ATOM 3041 O O . PHE A 1 408 ? 3.617 -0.343 9.470 1.00 77.51 408 PHE A O 1
ATOM 3049 N N . ARG A 1 409 ? 5.430 0.289 10.663 1.00 75.72 409 ARG A N 1
ATOM 3050 C CA . ARG A 1 409 ? 6.030 -1.029 10.817 1.00 76.30 409 ARG A CA 1
ATOM 3051 C C . ARG A 1 409 ? 6.381 -1.221 12.273 1.00 82.14 409 ARG A C 1
ATOM 3052 O O . ARG A 1 409 ? 6.849 -0.270 12.909 1.00 82.04 409 ARG A O 1
ATOM 3060 N N . VAL A 1 410 ? 6.152 -2.443 12.811 1.00 79.93 410 VAL A N 1
ATOM 3061 C CA . VAL A 1 410 ? 6.499 -2.805 14.197 1.00 79.76 410 VAL A CA 1
ATOM 3062 C C . VAL A 1 410 ? 8.036 -2.584 14.340 1.00 88.01 410 VAL A C 1
ATOM 3063 O O . VAL A 1 410 ? 8.779 -3.020 13.447 1.00 89.64 410 VAL A O 1
ATOM 3067 N N . PRO A 1 411 ? 8.507 -1.834 15.378 1.00 85.51 411 PRO A N 1
ATOM 3068 C CA . PRO A 1 411 ? 9.945 -1.523 15.491 1.00 87.56 411 PRO A CA 1
ATOM 3069 C C . PRO A 1 411 ? 10.942 -2.675 15.251 1.00 95.01 411 PRO A C 1
ATOM 3070 O O . PRO A 1 411 ? 11.729 -2.571 14.308 1.00 97.30 411 PRO A O 1
ATOM 3074 N N . PHE A 1 412 ? 10.921 -3.751 16.069 1.00 91.31 412 PHE A N 1
ATOM 3075 C CA . PHE A 1 412 ? 11.868 -4.864 15.923 1.00 92.84 412 PHE A CA 1
ATOM 3076 C C . PHE A 1 412 ? 11.165 -6.104 15.409 1.00 95.87 412 PHE A C 1
ATOM 3077 O O . PHE A 1 412 ? 10.478 -6.793 16.163 1.00 94.30 412 PHE A O 1
ATOM 3085 N N . VAL A 1 413 ? 11.320 -6.335 14.088 1.00 93.75 413 VAL A N 1
ATOM 3086 C CA . VAL A 1 413 ? 10.718 -7.350 13.211 1.00 93.87 413 VAL A CA 1
ATOM 3087 C C . VAL A 1 413 ? 10.325 -8.646 13.984 1.00 94.61 413 VAL A C 1
ATOM 3088 O O . VAL A 1 413 ? 9.110 -8.828 14.065 1.00 95.06 413 VAL A O 1
ATOM 3092 N N . PRO A 1 414 ? 11.186 -9.485 14.645 1.00 86.97 414 PRO A N 1
ATOM 3093 C CA . PRO A 1 414 ? 10.634 -10.639 15.389 1.00 83.43 414 PRO A CA 1
ATOM 3094 C C . PRO A 1 414 ? 10.383 -10.405 16.893 1.00 79.67 414 PRO A C 1
ATOM 3095 O O . PRO A 1 414 ? 9.328 -10.783 17.379 1.00 77.64 414 PRO A O 1
ATOM 3099 N N . VAL A 1 415 ? 11.346 -9.787 17.613 1.00 72.99 415 VAL A N 1
ATOM 3100 C CA . VAL A 1 415 ? 11.393 -9.517 19.064 1.00 70.68 415 VAL A CA 1
ATOM 3101 C C . VAL A 1 415 ? 10.075 -8.953 19.680 1.00 69.51 415 VAL A C 1
ATOM 3102 O O . VAL A 1 415 ? 9.535 -9.590 20.581 1.00 67.26 415 VAL A O 1
ATOM 3106 N N . VAL A 1 416 ? 9.605 -7.754 19.252 1.00 63.94 416 VAL A N 1
ATOM 3107 C CA . VAL A 1 416 ? 8.382 -7.151 19.805 1.00 61.14 416 VAL A CA 1
ATOM 3108 C C . VAL A 1 416 ? 7.171 -8.107 19.632 1.00 62.78 416 VAL A C 1
ATOM 3109 O O . VAL A 1 416 ? 6.585 -8.434 20.663 1.00 60.31 416 VAL A O 1
ATOM 3113 N N . PRO A 1 417 ? 6.818 -8.629 18.411 1.00 60.13 417 PRO A N 1
ATOM 3114 C CA . PRO A 1 417 ? 5.683 -9.570 18.314 1.00 59.32 417 PRO A CA 1
ATOM 3115 C C . PRO A 1 417 ? 5.801 -10.798 19.213 1.00 63.80 417 PRO A C 1
ATOM 3116 O O . PRO A 1 417 ? 4.787 -11.189 19.793 1.00 63.13 417 PRO A O 1
ATOM 3120 N N . ILE A 1 418 ? 7.037 -11.357 19.380 1.00 60.90 418 ILE A N 1
ATOM 3121 C CA . ILE A 1 418 ? 7.348 -12.489 20.272 1.00 60.61 418 ILE A CA 1
ATOM 3122 C C . ILE A 1 418 ? 7.093 -12.091 21.749 1.00 62.90 418 ILE A C 1
ATOM 3123 O O . ILE A 1 418 ? 6.447 -12.844 22.476 1.00 62.05 418 ILE A O 1
ATOM 3128 N N . LEU A 1 419 ? 7.578 -10.894 22.169 1.00 59.12 419 LEU A N 1
ATOM 3129 C CA . LEU A 1 419 ? 7.402 -10.341 23.520 1.00 57.38 419 LEU A CA 1
ATOM 3130 C C . LEU A 1 419 ? 5.941 -10.200 23.895 1.00 60.73 419 LEU A C 1
ATOM 3131 O O . LEU A 1 419 ? 5.564 -10.592 24.997 1.00 60.52 419 LEU A O 1
ATOM 3136 N N . ALA A 1 420 ? 5.106 -9.726 22.954 1.00 57.17 420 ALA A N 1
ATOM 3137 C CA . ALA A 1 420 ? 3.655 -9.636 23.119 1.00 56.05 420 ALA A CA 1
ATOM 3138 C C . ALA A 1 420 ? 3.071 -11.040 23.337 1.00 58.71 420 ALA A C 1
ATOM 3139 O O . ALA A 1 420 ? 2.208 -11.197 24.201 1.00 57.65 420 ALA A O 1
ATOM 3141 N N . VAL A 1 421 ? 3.566 -12.057 22.588 1.00 54.68 421 VAL A N 1
ATOM 3142 C CA . VAL A 1 421 ? 3.099 -13.443 22.728 1.00 55.04 421 VAL A CA 1
ATOM 3143 C C . VAL A 1 421 ? 3.459 -13.992 24.116 1.00 61.15 421 VAL A C 1
ATOM 3144 O O . VAL A 1 421 ? 2.645 -14.679 24.737 1.00 60.96 421 VAL A O 1
ATOM 3148 N N . LEU A 1 422 ? 4.658 -13.652 24.609 1.00 59.13 422 LEU A N 1
ATOM 3149 C CA . LEU A 1 422 ? 5.155 -14.117 25.899 1.00 59.77 422 LEU A CA 1
ATOM 3150 C C . LEU A 1 422 ? 4.514 -13.427 27.101 1.00 62.80 422 LEU A C 1
ATOM 3151 O O . LEU A 1 422 ? 4.231 -14.090 28.100 1.00 62.52 422 LEU A O 1
ATOM 3156 N N . PHE A 1 423 ? 4.295 -12.105 27.007 1.00 58.89 423 PHE A N 1
ATOM 3157 C CA . PHE A 1 423 ? 3.677 -11.290 28.054 1.00 57.94 423 PHE A CA 1
ATOM 3158 C C . PHE A 1 423 ? 2.204 -11.624 28.205 1.00 60.31 423 PHE A C 1
ATOM 3159 O O . PHE A 1 423 ? 1.712 -11.683 29.321 1.00 59.28 423 PHE A O 1
ATOM 3167 N N . CYS A 1 424 ? 1.501 -11.827 27.089 1.00 57.92 424 CYS A N 1
ATOM 3168 C CA . CYS A 1 424 ? 0.087 -12.188 27.092 1.00 57.99 424 CYS A CA 1
ATOM 3169 C C . CYS A 1 424 ? -0.057 -13.611 27.570 1.00 64.56 424 CYS A C 1
ATOM 3170 O O . CYS A 1 424 ? -0.899 -13.874 28.433 1.00 64.92 424 CYS A O 1
ATOM 3173 N N . GLY A 1 425 ? 0.826 -14.486 27.069 1.00 61.72 425 GLY A N 1
ATOM 3174 C CA . GLY A 1 425 ? 0.908 -15.895 27.437 1.00 62.36 425 GLY A CA 1
ATOM 3175 C C . GLY A 1 425 ? 1.076 -16.089 28.928 1.00 64.99 425 GLY A C 1
ATOM 3176 O O . GLY A 1 425 ? 0.417 -16.951 29.513 1.00 65.03 425 GLY A O 1
ATOM 3177 N N . TYR A 1 426 ? 1.922 -15.246 29.552 1.00 60.74 426 TYR A N 1
ATOM 3178 C CA . TYR A 1 426 ? 2.171 -15.213 30.995 1.00 60.92 426 TYR A CA 1
ATOM 3179 C C . TYR A 1 426 ? 0.912 -14.789 31.773 1.00 61.51 426 TYR A C 1
ATOM 3180 O O . TYR A 1 426 ? 0.614 -15.398 32.800 1.00 61.49 426 TYR A O 1
ATOM 3189 N N . LEU A 1 427 ? 0.172 -13.772 31.280 1.00 55.73 427 LEU A N 1
ATOM 3190 C CA . LEU A 1 427 ? -1.062 -13.295 31.918 1.00 54.71 427 LEU A CA 1
ATOM 3191 C C . LEU A 1 427 ? -2.205 -14.306 31.855 1.00 60.36 427 LEU A C 1
ATOM 3192 O O . LEU A 1 427 ? -3.040 -14.305 32.752 1.00 61.83 427 LEU A O 1
ATOM 3197 N N . VAL A 1 428 ? -2.241 -15.174 30.824 1.00 56.45 428 VAL A N 1
ATOM 3198 C CA . VAL A 1 428 ? -3.269 -16.209 30.668 1.00 56.50 428 VAL A CA 1
ATOM 3199 C C . VAL A 1 428 ? -3.151 -17.236 31.800 1.00 62.27 428 VAL A C 1
ATOM 3200 O O . VAL A 1 428 ? -4.165 -17.668 32.353 1.00 62.54 428 VAL A O 1
ATOM 3204 N N . LEU A 1 429 ? -1.904 -17.591 32.165 1.00 59.67 429 LEU A N 1
ATOM 3205 C CA . LEU A 1 429 ? -1.604 -18.567 33.220 1.00 60.25 429 LEU A CA 1
ATOM 3206 C C . LEU A 1 429 ? -1.919 -18.044 34.616 1.00 63.84 429 LEU A C 1
ATOM 3207 O O . LEU A 1 429 ? -1.877 -18.811 35.573 1.00 64.93 429 LEU A O 1
ATOM 3212 N N . GLN A 1 430 ? -2.293 -16.759 34.722 1.00 59.53 430 GLN A N 1
ATOM 3213 C CA . GLN A 1 430 ? -2.614 -16.086 35.979 1.00 59.20 430 GLN A CA 1
ATOM 3214 C C . GLN A 1 430 ? -4.117 -16.009 36.312 1.00 65.41 430 GLN A C 1
ATOM 3215 O O . GLN A 1 430 ? -4.479 -15.549 37.401 1.00 65.13 430 GLN A O 1
ATOM 3221 N N . LEU A 1 431 ? -4.979 -16.481 35.394 1.00 63.49 431 LEU A N 1
ATOM 3222 C CA . LEU A 1 431 ? -6.437 -16.472 35.543 1.00 64.15 431 LEU A CA 1
ATOM 3223 C C . LEU A 1 431 ? -6.982 -17.731 36.260 1.00 73.23 431 LEU A C 1
ATOM 3224 O O . LEU A 1 431 ? -6.383 -18.801 36.109 1.00 74.89 431 LEU A O 1
ATOM 3229 N N . PRO A 1 432 ? -8.125 -17.646 37.007 1.00 71.68 432 PRO A N 1
ATOM 3230 C CA . PRO A 1 432 ? -8.673 -18.839 37.679 1.00 73.53 432 PRO A CA 1
ATOM 3231 C C . PRO A 1 432 ? -8.919 -20.005 36.740 1.00 80.52 432 PRO A C 1
ATOM 3232 O O . PRO A 1 432 ? -9.190 -19.775 35.571 1.00 79.91 432 PRO A O 1
ATOM 3236 N N . ALA A 1 433 ? -8.815 -21.247 37.240 1.00 80.98 433 ALA A N 1
ATOM 3237 C CA . ALA A 1 433 ? -9.007 -22.451 36.422 1.00 82.93 433 ALA A CA 1
ATOM 3238 C C . ALA A 1 433 ? -10.424 -22.589 35.847 1.00 89.18 433 ALA A C 1
ATOM 3239 O O . ALA A 1 433 ? -10.568 -23.029 34.704 1.00 88.93 433 ALA A O 1
ATOM 3241 N N . MET A 1 434 ? -11.458 -22.177 36.619 1.00 86.99 434 MET A N 1
ATOM 3242 C CA . MET A 1 434 ? -12.864 -22.255 36.205 1.00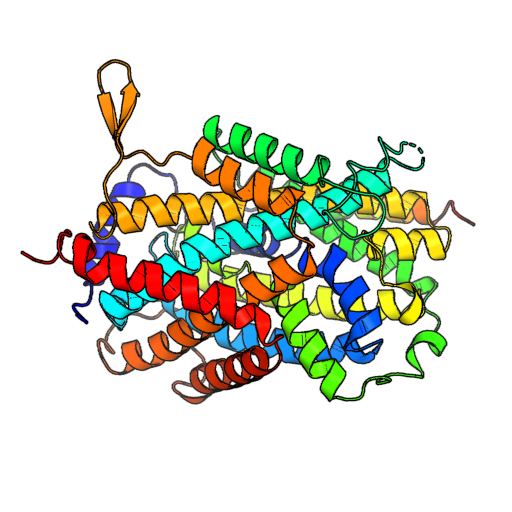 87.58 434 MET A CA 1
ATOM 3243 C C . MET A 1 434 ? -13.203 -21.359 34.998 1.00 87.23 434 MET A C 1
ATOM 3244 O O . MET A 1 434 ? -14.164 -21.659 34.289 1.00 86.38 434 MET A O 1
ATOM 3249 N N . THR A 1 435 ? -12.383 -20.303 34.740 1.00 81.30 435 THR A N 1
ATOM 3250 C CA . THR A 1 435 ? -12.511 -19.364 33.608 1.00 79.23 435 THR A CA 1
ATOM 3251 C C . THR A 1 435 ? -12.339 -20.131 32.285 1.00 83.27 435 THR A C 1
ATOM 3252 O O . THR A 1 435 ? -12.956 -19.771 31.275 1.00 82.82 435 THR A O 1
ATOM 3256 N N . TRP A 1 436 ? -11.527 -21.208 32.313 1.00 79.52 436 TRP A N 1
ATOM 3257 C CA . TRP A 1 436 ? -11.277 -22.061 31.159 1.00 79.39 436 TRP A CA 1
ATOM 3258 C C . TRP A 1 436 ? -12.491 -22.901 30.770 1.00 84.09 436 TRP A C 1
ATOM 3259 O O . TRP A 1 436 ? -12.616 -23.233 29.599 1.00 84.31 436 TRP A O 1
ATOM 3270 N N . ILE A 1 437 ? -13.380 -23.244 31.738 1.00 81.20 437 ILE A N 1
ATOM 3271 C CA . ILE A 1 437 ? -14.592 -24.061 31.512 1.00 82.21 437 ILE A CA 1
ATOM 3272 C C . ILE A 1 437 ? -15.534 -23.389 30.502 1.00 84.42 437 ILE A C 1
ATOM 3273 O O . ILE A 1 437 ? -15.949 -24.038 29.546 1.00 84.79 437 ILE A O 1
ATOM 3278 N N . GLY A 1 438 ? -15.822 -22.106 30.712 1.00 79.31 438 GLY A N 1
ATOM 3279 C CA . GLY A 1 438 ? -16.687 -21.307 29.850 1.00 78.50 438 GLY A CA 1
ATOM 3280 C C . GLY A 1 438 ? -16.095 -21.039 28.482 1.00 81.76 438 GLY A C 1
ATOM 3281 O O . GLY A 1 438 ? -16.761 -21.264 27.473 1.00 82.98 438 GLY A O 1
ATOM 3282 N N . PHE A 1 439 ? -14.831 -20.576 28.446 1.00 76.26 439 PHE A N 1
ATOM 3283 C CA . PHE A 1 439 ? -14.062 -20.248 27.241 1.00 74.63 439 PHE A CA 1
ATOM 3284 C C . PHE A 1 439 ? -13.871 -21.440 26.293 1.00 80.41 439 PHE A C 1
ATOM 3285 O O . PHE A 1 439 ? -14.163 -21.308 25.103 1.00 80.47 439 PHE A O 1
ATOM 3293 N N . VAL A 1 440 ? -13.387 -22.590 26.817 1.00 78.00 440 VAL A N 1
ATOM 3294 C CA . VAL A 1 440 ? -13.135 -23.814 26.048 1.00 79.60 440 VAL A CA 1
ATOM 3295 C C . VAL A 1 440 ? -14.445 -24.379 25.477 1.00 86.18 440 VAL A C 1
ATOM 3296 O O . VAL A 1 440 ? -14.535 -24.574 24.258 1.00 86.47 440 VAL A O 1
ATOM 3300 N N . SER A 1 441 ? -15.467 -24.590 26.346 1.00 83.51 441 SER A N 1
ATOM 3301 C CA . SER A 1 441 ? -16.781 -25.105 25.950 1.00 84.90 441 SER A CA 1
ATOM 3302 C C . SER A 1 441 ? -17.422 -24.247 24.864 1.00 87.46 441 SER A C 1
ATOM 3303 O O . SER A 1 441 ? -18.028 -24.794 23.947 1.00 89.22 441 SER A O 1
ATOM 3306 N N . TRP A 1 442 ? -17.238 -22.917 24.931 1.00 80.91 442 TRP A N 1
ATOM 3307 C CA . TRP A 1 442 ? -17.740 -21.996 23.918 1.00 79.55 442 TRP A CA 1
ATOM 3308 C C . TRP A 1 442 ? -17.026 -22.259 22.590 1.00 84.57 442 TRP A C 1
ATOM 3309 O O . TRP A 1 442 ? -17.684 -22.253 21.547 1.00 85.13 442 TRP A O 1
ATOM 3320 N N . LEU A 1 443 ? -15.694 -22.515 22.630 1.00 80.84 443 LEU A N 1
ATOM 3321 C CA . LEU A 1 443 ? -14.898 -22.786 21.425 1.00 80.74 443 LEU A CA 1
ATOM 3322 C C . LEU A 1 443 ? -15.252 -24.109 20.781 1.00 85.37 443 LEU A C 1
ATOM 3323 O O . LEU A 1 443 ? -15.252 -24.188 19.554 1.00 85.81 443 LEU A O 1
ATOM 3328 N N . LEU A 1 444 ? -15.583 -25.138 21.593 1.00 81.77 444 LEU A N 1
ATOM 3329 C CA . LEU A 1 444 ? -16.001 -26.447 21.081 1.00 82.95 444 LEU A CA 1
ATOM 3330 C C . LEU A 1 444 ? -17.304 -26.301 20.309 1.00 87.19 444 LEU A C 1
ATOM 3331 O O . LEU A 1 444 ? -17.412 -26.869 19.228 1.00 88.32 444 LEU A O 1
ATOM 3336 N N . ILE A 1 445 ? -18.265 -25.491 20.832 1.00 83.01 445 ILE A N 1
ATOM 3337 C CA . ILE A 1 445 ? -19.552 -25.179 20.182 1.00 83.72 445 ILE A CA 1
ATOM 3338 C C . ILE A 1 445 ? -19.284 -24.558 18.798 1.00 86.91 445 ILE A C 1
ATOM 3339 O O . ILE A 1 445 ? -19.848 -25.016 17.806 1.00 87.89 445 ILE A O 1
ATOM 3344 N N . GLY A 1 446 ? -18.387 -23.569 18.757 1.00 81.89 446 GLY A N 1
ATOM 3345 C CA . GLY A 1 446 ? -17.976 -22.876 17.539 1.00 81.25 446 GLY A CA 1
ATOM 3346 C C . GLY A 1 446 ? -17.265 -23.766 16.544 1.00 86.54 446 GLY A C 1
ATOM 3347 O O . GLY A 1 446 ? -17.533 -23.680 15.345 1.00 87.30 446 GLY A O 1
ATOM 3348 N N . LEU A 1 447 ? -16.374 -24.649 17.039 1.00 83.18 447 LEU A N 1
ATOM 3349 C CA . LEU A 1 447 ? -15.642 -25.604 16.209 1.00 84.20 447 LEU A CA 1
ATOM 3350 C C . LEU A 1 447 ? -16.591 -26.604 15.530 1.00 88.49 447 LEU A C 1
ATOM 3351 O O . LEU A 1 447 ? -16.355 -26.974 14.382 1.00 89.07 447 LEU A O 1
ATOM 3356 N N . VAL A 1 448 ? -17.682 -26.983 16.219 1.00 84.74 448 VAL A N 1
ATOM 3357 C CA . VAL A 1 448 ? -18.731 -27.866 15.701 1.00 86.91 448 VAL A CA 1
ATOM 3358 C C . VAL A 1 448 ? -19.491 -27.123 14.579 1.00 91.40 448 VAL A C 1
ATOM 3359 O O . VAL A 1 448 ? -19.708 -27.686 13.500 1.00 91.68 448 VAL A O 1
ATOM 3363 N N . ILE A 1 449 ? -19.829 -25.835 14.826 1.00 87.54 449 ILE A N 1
ATOM 3364 C CA . ILE A 1 449 ? -20.513 -24.953 13.873 1.00 87.50 449 ILE A CA 1
ATOM 3365 C C . ILE A 1 449 ? -19.764 -24.886 12.540 1.00 92.83 449 ILE A C 1
ATOM 3366 O O . ILE A 1 449 ? -20.403 -25.012 11.499 1.00 94.73 449 ILE A O 1
ATOM 3371 N N . TYR A 1 450 ? -18.422 -24.750 12.570 1.00 88.03 450 TYR A N 1
ATOM 3372 C CA . TYR A 1 450 ? -17.605 -24.682 11.357 1.00 88.20 450 TYR A CA 1
ATOM 3373 C C . TYR A 1 450 ? -17.687 -25.933 10.459 1.00 95.25 450 TYR A C 1
ATOM 3374 O O . TYR A 1 450 ? -17.775 -25.789 9.236 1.00 95.56 450 TYR A O 1
ATOM 3383 N N . PHE A 1 451 ? -17.641 -27.140 11.043 1.00 93.96 451 PHE A N 1
ATOM 3384 C CA . PHE A 1 451 ? -17.671 -28.358 10.228 1.00 96.93 451 PHE A CA 1
ATOM 3385 C C . PHE A 1 451 ? -19.063 -28.666 9.664 1.00 104.08 451 PHE A C 1
ATOM 3386 O O . PHE A 1 451 ? -19.170 -29.124 8.519 1.00 105.54 451 PHE A O 1
ATOM 3394 N N . ILE A 1 452 ? -20.119 -28.343 10.430 1.00 100.59 452 ILE A N 1
ATOM 3395 C CA . ILE A 1 452 ? -21.502 -28.554 10.006 1.00 102.01 452 ILE A CA 1
ATOM 3396 C C . ILE A 1 452 ? -21.963 -27.431 9.046 1.00 104.23 452 ILE A C 1
ATOM 3397 O O . ILE A 1 452 ? -22.365 -27.734 7.922 1.00 105.14 452 ILE A O 1
ATOM 3402 N N . TYR A 1 453 ? -21.889 -26.154 9.484 1.00 98.03 453 TYR A N 1
ATOM 3403 C CA . TYR A 1 453 ? -22.335 -25.001 8.702 1.00 97.35 453 TYR A CA 1
ATOM 3404 C C . TYR A 1 453 ? -21.211 -24.205 8.024 1.00 99.98 453 TYR A C 1
ATOM 3405 O O . TYR A 1 453 ? -21.315 -23.943 6.835 1.00 100.57 453 TYR A O 1
ATOM 3414 N N . GLY A 1 454 ? -20.195 -23.791 8.778 1.00 94.76 454 GLY A N 1
ATOM 3415 C CA . GLY A 1 454 ? -19.077 -22.971 8.306 1.00 92.99 454 GLY A CA 1
ATOM 3416 C C . GLY A 1 454 ? -18.391 -23.336 7.003 1.00 98.24 454 GLY A C 1
ATOM 3417 O O . GLY A 1 454 ? -17.719 -22.486 6.418 1.00 97.08 454 GLY A O 1
ATOM 3418 N N . ARG A 1 455 ? -18.551 -24.581 6.532 1.00 97.60 455 ARG A N 1
ATOM 3419 C CA . ARG A 1 455 ? -17.971 -25.039 5.264 1.00 99.54 455 ARG A CA 1
ATOM 3420 C C . ARG A 1 455 ? -18.922 -24.820 4.066 1.00 105.37 455 ARG A C 1
ATOM 3421 O O . ARG A 1 455 ? -18.593 -25.175 2.933 1.00 105.99 455 ARG A O 1
ATOM 3429 N N . LYS A 1 456 ? -20.100 -24.229 4.343 1.00 102.77 456 LYS A N 1
ATOM 3430 C CA . LYS A 1 456 ? -21.167 -23.823 3.421 1.00 104.35 456 LYS A CA 1
ATOM 3431 C C . LYS A 1 456 ? -21.160 -22.280 3.533 1.00 107.03 456 LYS A C 1
ATOM 3432 O O . LYS A 1 456 ? -21.993 -21.681 4.219 1.00 105.43 456 LYS A O 1
ATOM 3438 N N . HIS A 1 457 ? -20.139 -21.661 2.914 1.00 104.28 457 HIS A N 1
ATOM 3439 C CA . HIS A 1 457 ? -19.849 -20.227 2.967 1.00 103.27 457 HIS A CA 1
ATOM 3440 C C . HIS A 1 457 ? -19.460 -19.656 1.591 1.00 107.54 457 HIS A C 1
ATOM 3441 O O . HIS A 1 457 ? -19.440 -20.399 0.610 1.00 110.24 457 HIS A O 1
ATOM 3448 N N . SER A 1 458 ? -19.098 -18.351 1.532 1.00 101.74 458 SER A N 1
ATOM 3449 C CA . SER A 1 458 ? -18.749 -17.632 0.292 1.00 101.88 458 SER A CA 1
ATOM 3450 C C . SER A 1 458 ? -17.254 -17.727 -0.135 1.00 104.16 458 SER A C 1
ATOM 3451 O O . SER A 1 458 ? -16.690 -16.729 -0.581 1.00 103.14 458 SER A O 1
ATOM 3454 N N . GLU A 1 459 ? -16.634 -18.926 -0.041 1.00 100.64 459 GLU A N 1
ATOM 3455 C CA . GLU A 1 459 ? -15.234 -19.177 -0.447 1.00 100.14 459 GLU A CA 1
ATOM 3456 C C . GLU A 1 459 ? -14.959 -20.678 -0.717 1.00 105.52 459 GLU A C 1
ATOM 3457 O O . GLU A 1 459 ? -13.854 -21.046 -1.136 1.00 104.82 459 GLU A O 1
ATOM 3463 N N . LEU A 1 460 ? -15.981 -21.532 -0.505 1.00 103.91 460 LEU A N 1
ATOM 3464 C CA . LEU A 1 460 ? -15.920 -22.969 -0.775 1.00 105.96 460 LEU A CA 1
ATOM 3465 C C . LEU A 1 460 ? -15.744 -23.156 -2.297 1.00 112.70 460 LEU A C 1
ATOM 3466 O O . LEU A 1 460 ? -14.759 -23.764 -2.719 1.00 113.91 460 LEU A O 1
ATOM 3471 N N . ASN A 1 461 ? -16.677 -22.586 -3.098 1.00 109.60 461 ASN A N 1
ATOM 3472 C CA . ASN A 1 461 ? -16.721 -22.581 -4.570 1.00 134.69 461 ASN A CA 1
ATOM 3473 C C . ASN A 1 461 ? -16.115 -23.829 -5.255 1.00 157.39 461 ASN A C 1
ATOM 3474 O O . ASN A 1 461 ? -16.793 -24.842 -5.445 1.00 112.55 461 ASN A O 1
ATOM 3479 N N . MET B 2 1 ? -12.002 18.131 12.497 1.00 104.47 1 MET C N 1
ATOM 3480 C CA . MET B 2 1 ? -10.864 18.369 13.378 1.00 104.31 1 MET C CA 1
ATOM 3481 C C . MET B 2 1 ? -10.737 19.867 13.639 1.00 108.36 1 MET C C 1
ATOM 3482 O O . MET B 2 1 ? -11.585 20.624 13.151 1.00 108.39 1 MET C O 1
ATOM 3487 N N . LEU B 2 2 ? -9.700 20.293 14.417 1.00 103.99 2 LEU C N 1
ATOM 3488 C CA . LEU B 2 2 ? -9.416 21.677 14.849 1.00 103.04 2 LEU C CA 1
ATOM 3489 C C . LEU B 2 2 ? -10.493 22.145 15.827 1.00 103.30 2 LEU C C 1
ATOM 3490 O O . LEU B 2 2 ? -10.179 22.389 16.989 1.00 103.22 2 LEU C O 1
ATOM 3495 N N . GLY B 2 3 ? -11.740 22.226 15.356 1.00 96.43 3 GLY C N 1
ATOM 3496 C CA . GLY B 2 3 ? -12.905 22.562 16.163 1.00 94.68 3 GLY C CA 1
ATOM 3497 C C . GLY B 2 3 ? -13.091 21.519 17.243 1.00 94.26 3 GLY C C 1
ATOM 3498 O O . GLY B 2 3 ? -13.363 21.859 18.394 1.00 93.34 3 GLY C O 1
ATOM 3499 N N . ASN B 2 4 ? -12.852 20.245 16.887 1.00 88.26 4 ASN C N 1
ATOM 3500 C CA . ASN B 2 4 ? -12.917 19.108 17.803 1.00 86.67 4 ASN C CA 1
ATOM 3501 C C . ASN B 2 4 ? -11.812 19.153 18.863 1.00 88.24 4 ASN C C 1
ATOM 3502 O O . ASN B 2 4 ? -12.063 18.747 19.996 1.00 87.68 4 ASN C O 1
ATOM 3507 N N . MET B 2 5 ? -10.619 19.692 18.509 1.00 83.32 5 MET C N 1
ATOM 3508 C CA . MET B 2 5 ? -9.485 19.897 19.421 1.00 82.64 5 MET C CA 1
ATOM 3509 C C . MET B 2 5 ? -9.825 21.006 20.429 1.00 83.67 5 MET C C 1
ATOM 3510 O O . MET B 2 5 ? -9.623 20.828 21.631 1.00 83.57 5 MET C O 1
ATOM 3515 N N . ASN B 2 6 ? -10.348 22.148 19.927 1.00 77.44 6 ASN C N 1
ATOM 3516 C CA . ASN B 2 6 ? -10.741 23.313 20.716 1.00 75.70 6 ASN C CA 1
ATOM 3517 C C . ASN B 2 6 ? -11.882 22.955 21.652 1.00 77.57 6 ASN C C 1
ATOM 3518 O O . ASN B 2 6 ? -11.824 23.334 22.819 1.00 77.24 6 ASN C O 1
ATOM 3523 N N . VAL B 2 7 ? -12.895 22.202 21.151 1.00 72.76 7 VAL C N 1
ATOM 3524 C CA . VAL B 2 7 ? -14.062 21.731 21.913 1.00 71.99 7 VAL C CA 1
ATOM 3525 C C . VAL B 2 7 ? -13.599 20.843 23.086 1.00 74.39 7 VAL C C 1
ATOM 3526 O O . VAL B 2 7 ? -14.048 21.048 24.217 1.00 74.47 7 VAL C O 1
ATOM 3530 N N . PHE B 2 8 ? -12.653 19.922 22.821 1.00 69.07 8 PHE C N 1
ATOM 3531 C CA . PHE B 2 8 ? -12.060 19.040 23.824 1.00 68.56 8 PHE C CA 1
ATOM 3532 C C . PHE B 2 8 ? -11.356 19.871 24.923 1.00 72.22 8 PHE C C 1
ATOM 3533 O O . PHE B 2 8 ? -11.690 19.747 26.107 1.00 71.64 8 PHE C O 1
ATOM 3541 N N . MET B 2 9 ? -10.404 20.728 24.509 1.00 68.17 9 MET C N 1
ATOM 3542 C CA . MET B 2 9 ? -9.617 21.598 25.378 1.00 67.58 9 MET C CA 1
ATOM 3543 C C . MET B 2 9 ? -10.462 22.505 26.264 1.00 68.50 9 MET C C 1
ATOM 3544 O O . MET B 2 9 ? -10.153 22.653 27.447 1.00 68.22 9 MET C O 1
ATOM 3549 N N . ALA B 2 10 ? -11.541 23.078 25.703 1.00 62.66 10 ALA C N 1
ATOM 3550 C CA . ALA B 2 10 ? -12.444 23.971 26.420 1.00 61.71 10 ALA C CA 1
ATOM 3551 C C . ALA B 2 10 ? -13.200 23.283 27.549 1.00 65.48 10 ALA C C 1
ATOM 3552 O O . ALA B 2 10 ? -13.289 23.853 28.637 1.00 65.26 10 ALA C O 1
ATOM 3554 N N . VAL B 2 11 ? -13.731 22.065 27.312 1.00 61.56 11 VAL C N 1
ATOM 3555 C CA . VAL B 2 11 ? -14.489 21.369 28.357 1.00 60.86 11 VAL C CA 1
ATOM 3556 C C . VAL B 2 11 ? -13.565 20.852 29.473 1.00 64.77 11 VAL C C 1
ATOM 3557 O O . VAL B 2 11 ? -13.978 20.888 30.633 1.00 64.13 11 VAL C O 1
ATOM 3561 N N . LEU B 2 12 ? -12.303 20.466 29.156 1.00 61.29 12 LEU C N 1
ATOM 3562 C CA . LEU B 2 12 ? -11.370 20.069 30.215 1.00 61.28 12 LEU C CA 1
ATOM 3563 C C . LEU B 2 12 ? -11.277 21.247 31.189 1.00 65.37 12 LEU C C 1
ATOM 3564 O O . LEU B 2 12 ? -11.526 21.057 32.375 1.00 65.71 12 LEU C O 1
ATOM 3569 N N . GLY B 2 13 ? -10.998 22.445 30.651 1.00 60.35 13 GLY C N 1
ATOM 3570 C CA . GLY B 2 13 ? -10.868 23.698 31.388 1.00 58.99 13 GLY C CA 1
ATOM 3571 C C . GLY B 2 13 ? -12.094 24.105 32.181 1.00 60.65 13 GLY C C 1
ATOM 3572 O O . GLY B 2 13 ? -11.953 24.634 33.283 1.00 59.34 13 GLY C O 1
ATOM 3573 N N . ILE B 2 14 ? -13.304 23.857 31.633 1.00 57.12 14 ILE C N 1
ATOM 3574 C CA . ILE B 2 14 ? -14.581 24.171 32.291 1.00 56.80 14 ILE C CA 1
ATOM 3575 C C . ILE B 2 14 ? -14.759 23.279 33.528 1.00 60.55 14 ILE C C 1
ATOM 3576 O O . ILE B 2 14 ? -15.042 23.798 34.609 1.00 60.72 14 ILE C O 1
ATOM 3581 N N . ILE B 2 15 ? -14.538 21.958 33.368 1.00 56.24 15 ILE C N 1
ATOM 3582 C CA . ILE B 2 15 ? -14.609 20.951 34.431 1.00 55.83 15 ILE C CA 1
ATOM 3583 C C . ILE B 2 15 ? -13.461 21.169 35.458 1.00 59.73 15 ILE C C 1
ATOM 3584 O O . ILE B 2 15 ? -13.700 21.084 36.661 1.00 59.30 15 ILE C O 1
ATOM 3589 N N . LEU B 2 16 ? -12.237 21.468 34.990 1.00 55.83 16 LEU C N 1
ATOM 3590 C CA . LEU B 2 16 ? -11.114 21.734 35.887 1.00 56.04 16 LEU C CA 1
ATOM 3591 C C . LEU B 2 16 ? -11.296 23.059 36.629 1.00 64.79 16 LEU C C 1
ATOM 3592 O O . LEU B 2 16 ? -10.753 23.217 37.717 1.00 66.03 16 LEU C O 1
ATOM 3597 N N . PHE B 2 17 ? -12.076 23.999 36.068 1.00 62.25 17 PHE C N 1
ATOM 3598 C CA . PHE B 2 17 ? -12.362 25.252 36.757 1.00 62.24 17 PHE C CA 1
ATOM 3599 C C . PHE B 2 17 ? -13.385 24.950 37.870 1.00 66.52 17 PHE C C 1
ATOM 3600 O O . PHE B 2 17 ? -13.123 25.254 39.033 1.00 66.30 17 PHE C O 1
ATOM 3608 N N . SER B 2 18 ? -14.517 24.307 37.505 1.00 63.08 18 SER C N 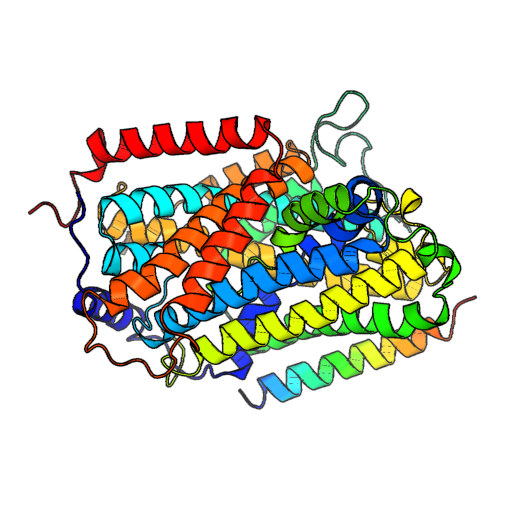1
ATOM 3609 C CA . SER B 2 18 ? -15.624 23.937 38.394 1.00 63.03 18 SER C CA 1
ATOM 3610 C C . SER B 2 18 ? -15.197 22.963 39.493 1.00 67.43 18 SER C C 1
ATOM 3611 O O . SER B 2 18 ? -15.661 23.071 40.632 1.00 66.80 18 SER C O 1
ATOM 3614 N N . GLY B 2 19 ? -14.302 22.047 39.139 1.00 64.05 19 GLY C N 1
ATOM 3615 C CA . GLY B 2 19 ? -13.756 21.049 40.044 1.00 63.69 19 GLY C CA 1
ATOM 3616 C C . GLY B 2 19 ? -12.871 21.666 41.099 1.00 67.55 19 GLY C C 1
ATOM 3617 O O . GLY B 2 19 ? -13.130 21.486 42.288 1.00 68.07 19 GLY C O 1
ATOM 3618 N N . PHE B 2 20 ? -11.854 22.447 40.675 1.00 63.28 20 PHE C N 1
ATOM 3619 C CA . PHE B 2 20 ? -10.918 23.133 41.578 1.00 62.74 20 PHE C CA 1
ATOM 3620 C C . PHE B 2 20 ? -11.679 24.107 42.501 1.00 67.90 20 PHE C C 1
ATOM 3621 O O . PHE B 2 20 ? -11.290 24.305 43.656 1.00 67.80 20 PHE C O 1
ATOM 3629 N N . LEU B 2 21 ? -12.771 24.695 41.986 1.00 64.73 21 LEU C N 1
ATOM 3630 C CA . LEU B 2 21 ? -13.633 25.612 42.719 1.00 64.71 21 LEU C CA 1
ATOM 3631 C C . LEU B 2 21 ? -14.352 24.870 43.865 1.00 69.55 21 LEU C C 1
ATOM 3632 O O . LEU B 2 21 ? -14.200 25.254 45.026 1.00 69.02 21 LEU C O 1
ATOM 3637 N N . ALA B 2 22 ? -15.082 23.776 43.543 1.00 66.55 22 ALA C N 1
ATOM 3638 C CA . ALA B 2 22 ? -15.817 22.960 44.513 1.00 66.35 22 ALA C CA 1
ATOM 3639 C C . ALA B 2 22 ? -14.897 22.297 45.552 1.00 71.55 22 ALA C C 1
ATOM 3640 O O . ALA B 2 22 ? -15.312 22.112 46.700 1.00 71.44 22 ALA C O 1
ATOM 3642 N N . ALA B 2 23 ? -13.651 21.955 45.147 1.00 68.50 23 ALA C N 1
ATOM 3643 C CA . ALA B 2 23 ? -12.637 21.320 45.994 1.00 68.59 23 ALA C CA 1
ATOM 3644 C C . ALA B 2 23 ? -12.165 22.255 47.088 1.00 72.60 23 ALA C C 1
ATOM 3645 O O . ALA B 2 23 ? -11.866 21.811 48.196 1.00 73.13 23 ALA C O 1
ATOM 3647 N N . TYR B 2 24 ? -12.088 23.549 46.766 1.00 68.57 24 TYR C N 1
ATOM 3648 C CA . TYR B 2 24 ? -11.656 24.610 47.664 1.00 67.85 24 TYR C CA 1
ATOM 3649 C C . TYR B 2 24 ? -12.649 24.778 48.800 1.00 75.90 24 TYR C C 1
ATOM 3650 O O . TYR B 2 24 ? -12.236 25.020 49.929 1.00 75.95 24 TYR C O 1
ATOM 3659 N N . PHE B 2 25 ? -13.947 24.619 48.508 1.00 75.83 25 PHE C N 1
ATOM 3660 C CA . PHE B 2 25 ? -15.027 24.737 49.483 1.00 77.41 25 PHE C CA 1
ATOM 3661 C C . PHE B 2 25 ? -15.440 23.372 50.058 1.00 86.53 25 PHE C C 1
ATOM 3662 O O . PHE B 2 25 ? -16.531 22.862 49.773 1.00 87.66 25 PHE C O 1
ATOM 3670 N N . SER B 2 26 ? -14.530 22.776 50.856 1.00 84.84 26 SER C N 1
ATOM 3671 C CA . SER B 2 26 ? -14.684 21.474 51.511 1.00 85.36 26 SER C CA 1
ATOM 3672 C C . SER B 2 26 ? -13.771 21.416 52.737 1.00 91.73 26 SER C C 1
ATOM 3673 O O . SER B 2 26 ? -12.702 22.036 52.723 1.00 91.66 26 SER C O 1
ATOM 3676 N N . HIS B 2 27 ? -14.190 20.653 53.780 1.00 89.59 27 HIS C N 1
ATOM 3677 C CA . HIS B 2 27 ? -13.484 20.454 55.056 1.00 140.02 27 HIS C CA 1
ATOM 3678 C C . HIS B 2 27 ? -12.141 19.740 54.873 1.00 142.91 27 HIS C C 1
ATOM 3679 O O . HIS B 2 27 ? -11.213 19.968 55.650 1.00 95.46 27 HIS C O 1
#

B-factor: mean 79.98, std 21.84, range [32.78, 177.2]